Protein AF-A0A7C5QKV3-F1 (afdb_monomer)

Nearest PDB structures (foldseek):
  2qdl-assembly2_B  TM=9.074E-01  e=4.371E-14  Caldanaerobacter subterraneus subsp. tengcongensis MB4
  2qdl-assembly1_A  TM=9.030E-01  e=2.926E-14  Caldanaerobacter subterraneus subsp. tengcongensis MB4
  8c5v-assembly1_H  TM=8.842E-01  e=8.145E-13  Escherichia coli
  4jpb-assembly1_W  TM=9.018E-01  e=1.278E-11  Thermotoga maritima MSB8
  3ja6-assembly1_F  TM=8.711E-01  e=4.023E-11  Escherichia coli

Secondary structure (DSSP, 8-state):
---EEEEEESSS---SSGGGGTTTSEEEES-SSSHHHHHHHHHHHHTT--EESS--TT-SEEEEE--GGGHHHHHTT-TTEEEEEEETTHHHHHHHTTSEEEEEEGGGTEET---------HHHHHH-HHHHHHHHHHHHHHHHHHHH-HHHHHHHHHHHH-TTSSS---HHHHHHHHH-TTS---SS----HHHHHHHHHHHHHTT--S----HHHH---HHHHHHSTT------EE---HHHHHHHHHTTTSSSSHHHHHHHTS-EEEEEEEETTEEEEEEGGGEEEEEE----BPPTT--TTEEEEEEETTEEEEEEEHHHHTTPPP----TT-EEEEEE--GGGSTTSEEEEEESEEEEEEEE-GGGEEPPP---SS---TTEEEEEEETTEEEEEE-HHHHS--

Structure (mmCIF, N/CA/C/O backbone):
data_AF-A0A7C5QKV3-F1
#
_entry.id   AF-A0A7C5QKV3-F1
#
loop_
_atom_site.group_PDB
_atom_site.id
_atom_site.type_symbol
_atom_site.label_atom_id
_atom_site.label_alt_id
_atom_site.label_comp_id
_atom_site.label_asym_id
_atom_site.label_entity_id
_atom_site.label_seq_id
_atom_site.pdbx_PDB_ins_code
_atom_site.Cartn_x
_atom_site.Cartn_y
_atom_site.Cartn_z
_atom_site.occupancy
_atom_site.B_iso_or_equiv
_atom_site.auth_seq_id
_atom_site.auth_comp_id
_atom_site.auth_asym_id
_atom_site.auth_atom_id
_atom_site.pdbx_PDB_model_num
ATOM 1 N N . LYS A 1 1 ? 2.449 -4.426 -11.000 1.00 85.19 1 LYS A N 1
ATOM 2 C CA . LYS A 1 1 ? 2.226 -2.957 -11.012 1.00 85.19 1 LYS A CA 1
ATOM 3 C C . LYS A 1 1 ? 1.728 -2.526 -9.620 1.00 85.19 1 LYS A C 1
ATOM 5 O O . LYS A 1 1 ? 1.454 -3.414 -8.817 1.00 85.19 1 LYS A O 1
ATOM 10 N N . ASN A 1 2 ? 1.667 -1.223 -9.303 1.00 84.75 2 ASN A N 1
ATOM 11 C CA . ASN A 1 2 ? 1.078 -0.673 -8.052 1.00 84.75 2 ASN A CA 1
ATOM 12 C C . ASN A 1 2 ? 1.695 -1.146 -6.725 1.00 84.75 2 ASN A C 1
ATOM 14 O O . ASN A 1 2 ? 1.037 -1.175 -5.690 1.00 84.75 2 ASN A O 1
ATOM 18 N N . GLY A 1 3 ? 2.957 -1.565 -6.745 1.00 80.31 3 GLY A N 1
ATOM 19 C CA . GLY A 1 3 ? 3.506 -2.361 -5.652 1.00 80.31 3 GLY A CA 1
ATOM 20 C C . GLY A 1 3 ? 4.039 -1.600 -4.449 1.00 80.31 3 GLY A C 1
ATOM 21 O O . GLY A 1 3 ? 4.725 -2.231 -3.653 1.00 80.31 3 GLY A O 1
ATOM 22 N N . SER A 1 4 ? 3.790 -0.294 -4.316 1.00 91.75 4 SER A N 1
ATOM 23 C CA . SER A 1 4 ? 4.474 0.539 -3.325 1.00 91.75 4 SER A CA 1
ATOM 24 C C . SER A 1 4 ? 3.517 1.270 -2.385 1.00 91.75 4 SER A C 1
ATOM 26 O O . SER A 1 4 ? 2.419 1.685 -2.750 1.00 91.75 4 SER A O 1
ATOM 28 N N . ILE A 1 5 ? 3.981 1.482 -1.161 1.00 94.19 5 ILE A N 1
ATOM 29 C CA . ILE A 1 5 ? 3.265 2.170 -0.090 1.00 94.19 5 ILE A CA 1
ATOM 30 C C . ILE A 1 5 ? 4.130 3.309 0.447 1.00 94.19 5 ILE A C 1
ATOM 32 O O . ILE A 1 5 ? 5.336 3.140 0.636 1.00 94.19 5 ILE A O 1
ATOM 36 N N . PHE A 1 6 ? 3.508 4.463 0.689 1.00 97.12 6 PHE A N 1
ATOM 37 C CA . PHE A 1 6 ? 4.095 5.577 1.426 1.00 97.12 6 PHE A CA 1
ATOM 38 C C . PHE A 1 6 ? 3.559 5.539 2.854 1.00 97.12 6 PHE A C 1
ATOM 40 O O . PHE A 1 6 ? 2.345 5.623 3.083 1.00 97.12 6 PHE A O 1
ATOM 47 N N . VAL A 1 7 ? 4.460 5.430 3.825 1.00 96.06 7 VAL A N 1
ATOM 48 C CA . VAL A 1 7 ? 4.109 5.430 5.245 1.00 96.06 7 VAL A CA 1
ATOM 49 C C . VAL A 1 7 ? 4.773 6.587 5.975 1.00 96.06 7 VAL A C 1
ATOM 51 O O . VAL A 1 7 ? 5.877 7.015 5.638 1.00 96.06 7 VAL A O 1
ATOM 54 N N . ARG A 1 8 ? 4.085 7.064 7.006 1.00 96.00 8 ARG A N 1
ATOM 55 C CA . ARG A 1 8 ? 4.518 8.122 7.911 1.00 96.00 8 ARG A CA 1
ATOM 56 C C . ARG A 1 8 ? 4.814 7.531 9.286 1.00 96.00 8 ARG A C 1
ATOM 58 O O . ARG A 1 8 ? 4.064 6.674 9.742 1.00 96.00 8 ARG A O 1
ATOM 65 N N . SER A 1 9 ? 5.864 7.998 9.956 1.00 94.94 9 SER A N 1
ATOM 66 C CA . SER A 1 9 ? 6.154 7.623 11.345 1.00 94.94 9 SER A CA 1
ATOM 67 C C . SER A 1 9 ? 4.977 7.947 12.267 1.00 94.94 9 SER A C 1
ATOM 69 O O . SER A 1 9 ? 4.313 8.974 12.101 1.00 94.94 9 SER A O 1
ATOM 71 N N . THR A 1 10 ? 4.740 7.092 13.261 1.00 91.56 10 THR A N 1
ATOM 72 C CA . THR A 1 10 ? 3.838 7.402 14.383 1.00 91.56 10 THR A CA 1
ATOM 73 C C . THR A 1 10 ? 4.461 8.406 15.358 1.00 91.56 10 THR A C 1
ATOM 75 O O . THR A 1 10 ? 3.753 8.982 16.180 1.00 91.56 10 THR A O 1
ATOM 78 N N . LEU A 1 11 ? 5.772 8.661 15.250 1.00 89.56 11 LEU A N 1
ATOM 79 C CA . LEU A 1 11 ? 6.496 9.608 16.091 1.00 89.56 11 LEU A CA 1
ATOM 80 C C . LEU A 1 11 ? 6.365 11.049 15.573 1.00 89.56 11 LEU A C 1
ATOM 82 O O . LEU A 1 11 ? 6.737 11.373 14.440 1.00 89.56 11 LEU A O 1
ATOM 86 N N . GLY A 1 12 ? 5.912 11.936 16.458 1.00 86.38 12 GLY A N 1
ATOM 87 C CA . GLY A 1 12 ? 5.764 13.370 16.212 1.00 86.38 12 GLY A CA 1
ATOM 88 C C . GLY A 1 12 ? 4.341 13.792 15.841 1.00 86.38 12 GLY A C 1
ATOM 89 O O . GLY A 1 12 ? 3.525 12.997 15.381 1.00 86.38 12 GLY A O 1
ATOM 90 N N . GLU A 1 13 ? 4.051 15.074 16.044 1.00 87.75 13 GLU A N 1
ATOM 91 C CA . GLU A 1 13 ? 2.725 15.650 15.808 1.00 87.75 13 GLU A CA 1
ATOM 92 C C . GLU A 1 13 ? 2.455 15.874 14.319 1.00 87.75 13 GLU A C 1
ATOM 94 O O . GLU A 1 13 ? 3.232 16.538 13.631 1.00 87.75 13 GLU A O 1
ATOM 99 N N . TYR A 1 14 ? 1.331 15.347 13.828 1.00 89.69 14 TYR A N 1
ATOM 100 C CA . TYR A 1 14 ? 0.882 15.517 12.447 1.00 89.69 14 TYR A CA 1
ATOM 101 C C . TYR A 1 14 ? -0.342 16.418 12.383 1.00 89.69 14 TYR A C 1
ATOM 103 O O . TYR A 1 14 ? -1.477 15.951 12.431 1.00 89.69 14 TYR A O 1
ATOM 111 N N . GLN A 1 15 ? -0.092 17.718 12.297 1.00 88.69 15 GLN A N 1
ATOM 112 C CA . GLN A 1 15 ? -1.114 18.759 12.321 1.00 88.69 15 GLN A CA 1
ATOM 113 C C . GLN A 1 15 ? -0.875 19.785 11.218 1.00 88.69 15 GLN A C 1
ATOM 115 O O . GLN A 1 15 ? 0.228 19.868 10.671 1.00 88.69 15 GLN A O 1
ATOM 120 N N . ASP A 1 16 ? -1.916 20.543 10.887 1.00 86.12 16 ASP A N 1
ATOM 121 C CA . ASP A 1 16 ? -1.825 21.588 9.877 1.00 86.12 16 ASP A CA 1
ATOM 122 C C . ASP A 1 16 ? -0.860 22.706 10.336 1.00 86.12 16 ASP A C 1
ATOM 124 O O . ASP A 1 16 ? -0.929 23.123 11.497 1.00 86.12 16 ASP A O 1
ATOM 128 N N . PRO A 1 17 ? 0.051 23.193 9.470 1.00 91.31 17 PRO A N 1
ATOM 129 C CA . PRO A 1 17 ? 0.317 22.724 8.107 1.00 91.31 17 PRO A CA 1
ATOM 130 C C . PRO A 1 17 ? 1.156 21.432 8.084 1.00 91.31 17 PRO A C 1
ATOM 132 O O . PRO A 1 17 ? 2.302 21.394 8.541 1.00 91.31 17 PRO A O 1
ATOM 135 N N . TYR A 1 18 ? 0.604 20.374 7.480 1.00 92.62 18 TYR A N 1
ATOM 136 C CA . TYR A 1 18 ? 1.135 18.999 7.528 1.00 92.62 18 TYR A CA 1
ATOM 137 C C . TYR A 1 18 ? 2.544 18.830 6.965 1.00 92.62 18 TYR A C 1
ATOM 139 O O . TYR A 1 18 ? 3.273 17.915 7.351 1.00 92.62 18 TYR A O 1
ATOM 147 N N . GLN A 1 19 ? 2.955 19.723 6.067 1.00 94.50 19 GLN A N 1
ATOM 148 C CA . GLN A 1 19 ? 4.306 19.777 5.520 1.00 94.50 19 GLN A CA 1
ATOM 149 C C . GLN A 1 19 ? 5.364 19.847 6.627 1.00 94.50 19 GLN A C 1
ATOM 151 O O . GLN A 1 19 ? 6.434 19.253 6.494 1.00 94.50 19 GLN A O 1
ATOM 156 N N . ASN A 1 20 ? 5.057 20.530 7.735 1.00 95.25 20 ASN A N 1
ATOM 157 C CA . ASN A 1 20 ? 5.984 20.725 8.846 1.00 95.25 20 ASN A CA 1
ATOM 158 C C . ASN A 1 20 ? 6.395 19.418 9.521 1.00 95.25 20 ASN A C 1
ATOM 160 O O . ASN A 1 20 ? 7.483 19.347 10.084 1.00 95.25 20 ASN A O 1
ATOM 164 N N . PHE A 1 21 ? 5.578 18.368 9.423 1.00 95.81 21 PHE A N 1
ATOM 165 C CA . PHE A 1 21 ? 5.955 17.055 9.930 1.00 95.81 21 PHE A CA 1
ATOM 166 C C . PHE A 1 21 ? 7.197 16.489 9.227 1.00 95.81 21 PHE A C 1
ATOM 168 O O . PHE A 1 21 ? 7.992 15.785 9.848 1.00 95.81 21 PHE A O 1
ATOM 175 N N . TYR A 1 22 ? 7.368 16.787 7.936 1.00 96.81 22 TYR A N 1
ATOM 176 C CA . TYR A 1 22 ? 8.459 16.253 7.121 1.00 96.81 22 TYR A CA 1
ATOM 177 C C . TYR A 1 22 ? 9.705 17.147 7.126 1.00 96.81 22 TYR A C 1
ATOM 179 O O . TYR A 1 22 ? 10.804 16.641 6.899 1.00 96.81 22 TYR A O 1
ATOM 187 N N . ARG A 1 23 ? 9.551 18.455 7.387 1.00 95.81 23 ARG A N 1
ATOM 188 C CA . ARG A 1 23 ? 10.649 19.431 7.311 1.00 95.81 23 ARG A CA 1
ATOM 189 C C . ARG A 1 23 ? 11.788 19.096 8.279 1.00 95.81 23 ARG A C 1
ATOM 191 O O . ARG A 1 23 ? 11.559 18.828 9.456 1.00 95.81 23 ARG A O 1
ATOM 198 N N . GLY A 1 24 ? 13.020 19.136 7.775 1.00 94.75 24 GLY A N 1
ATOM 199 C CA . GLY A 1 24 ? 14.248 18.877 8.530 1.00 94.75 24 GLY A CA 1
ATOM 200 C C . GLY A 1 24 ? 14.455 17.414 8.936 1.00 94.75 24 GLY A C 1
ATOM 201 O O . GLY A 1 24 ? 15.414 17.116 9.646 1.00 94.75 24 GLY A O 1
ATOM 202 N N . ARG A 1 25 ? 13.580 16.500 8.501 1.00 96.19 25 ARG A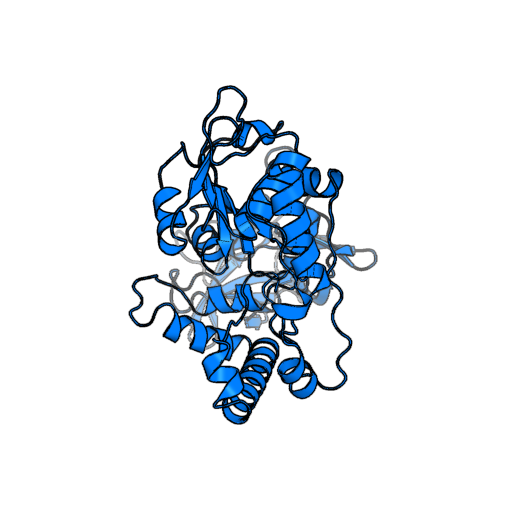 N 1
ATOM 203 C CA . ARG A 1 25 ? 13.630 15.071 8.835 1.00 96.19 25 ARG A CA 1
ATOM 204 C C . ARG A 1 25 ? 14.036 14.228 7.632 1.00 96.19 25 ARG A C 1
ATOM 206 O O . ARG A 1 25 ? 14.009 14.686 6.488 1.00 96.19 25 ARG A O 1
ATOM 213 N N . SER A 1 26 ? 14.412 12.989 7.915 1.00 97.56 26 SER A N 1
ATOM 214 C CA . SER A 1 26 ? 14.822 12.011 6.919 1.00 97.56 26 SER A CA 1
ATOM 215 C C . SER A 1 26 ? 13.659 11.118 6.490 1.00 97.56 26 SER A C 1
ATOM 217 O O . SER A 1 26 ? 12.904 10.608 7.319 1.00 97.56 26 SER A O 1
ATOM 219 N N . PHE A 1 27 ? 13.513 10.910 5.185 1.00 98.44 27 PHE A N 1
ATOM 220 C CA . PHE A 1 27 ? 12.517 10.036 4.579 1.00 98.44 27 PHE A CA 1
ATOM 221 C C . PHE A 1 27 ? 13.214 8.940 3.769 1.00 98.44 27 PHE A C 1
ATOM 223 O O . PHE A 1 27 ? 14.032 9.219 2.888 1.00 98.44 27 PHE A O 1
ATOM 230 N N . LEU A 1 28 ? 12.917 7.678 4.075 1.00 98.44 28 LEU A N 1
ATOM 231 C CA . LEU A 1 28 ? 13.705 6.557 3.563 1.00 98.44 28 LEU A CA 1
ATOM 232 C C . LEU A 1 28 ? 13.162 6.048 2.223 1.00 98.44 28 LEU A C 1
ATOM 234 O O . LEU A 1 28 ? 11.954 5.906 2.020 1.00 98.44 28 LEU A O 1
ATOM 238 N N . ILE A 1 29 ? 14.075 5.713 1.315 1.00 98.12 29 ILE A N 1
ATOM 239 C CA . ILE A 1 29 ? 13.786 5.128 0.004 1.00 98.12 29 ILE A CA 1
ATOM 240 C C . ILE A 1 29 ? 14.714 3.932 -0.262 1.00 98.12 29 ILE A C 1
ATOM 242 O O . ILE A 1 29 ? 15.820 3.873 0.270 1.00 98.12 29 ILE A O 1
ATOM 246 N N . PRO A 1 30 ? 14.312 2.950 -1.087 1.00 96.62 30 PRO A N 1
ATOM 247 C CA . PRO A 1 30 ? 15.074 1.713 -1.241 1.00 96.62 30 PRO A CA 1
ATOM 248 C C . PRO A 1 30 ? 16.323 1.877 -2.104 1.00 96.62 30 PRO A C 1
ATOM 250 O O . PRO A 1 30 ? 17.288 1.137 -1.937 1.00 96.62 30 PRO A O 1
ATOM 253 N N . HIS A 1 31 ? 16.303 2.811 -3.059 1.00 96.50 31 HIS A N 1
ATOM 254 C CA . HIS A 1 31 ? 17.411 3.031 -3.983 1.00 96.50 31 HIS A CA 1
ATOM 255 C C . HIS A 1 31 ? 17.285 4.376 -4.717 1.00 96.50 31 HIS A C 1
ATOM 257 O O . HIS A 1 31 ? 16.172 4.798 -5.040 1.00 96.50 31 HIS A O 1
ATOM 263 N N . LYS A 1 32 ? 18.421 5.005 -5.064 1.00 95.62 32 LYS A N 1
ATOM 264 C CA . LYS A 1 32 ? 18.472 6.270 -5.831 1.00 95.62 32 LYS A CA 1
ATOM 265 C C . LYS A 1 32 ? 17.827 6.151 -7.216 1.00 95.62 32 LYS A C 1
ATOM 267 O O . LYS A 1 32 ? 17.118 7.055 -7.644 1.00 95.62 32 LYS A O 1
ATOM 272 N N . MET A 1 33 ? 18.063 5.040 -7.910 1.00 93.94 33 MET A N 1
ATOM 273 C CA . MET A 1 33 ? 17.457 4.739 -9.213 1.00 93.94 33 MET A CA 1
ATOM 274 C C . MET A 1 33 ? 16.220 3.864 -9.014 1.00 93.94 33 MET A C 1
ATOM 276 O O . MET A 1 33 ? 16.273 2.665 -9.273 1.00 93.94 33 MET A O 1
ATOM 280 N N . SER A 1 34 ? 15.146 4.407 -8.446 1.00 95.00 34 SER A N 1
ATOM 281 C CA . SER A 1 34 ? 13.920 3.634 -8.230 1.00 95.00 34 SER A CA 1
ATOM 282 C C . SER A 1 34 ? 12.665 4.465 -8.425 1.00 95.00 34 SER A C 1
ATOM 284 O O . SER A 1 34 ? 12.661 5.676 -8.202 1.00 95.00 34 SER A O 1
ATOM 286 N N . ILE A 1 35 ? 11.570 3.780 -8.756 1.00 94.75 35 ILE A N 1
ATOM 287 C CA . ILE A 1 35 ? 10.246 4.398 -8.827 1.00 94.75 35 ILE A CA 1
ATOM 288 C C . ILE A 1 35 ? 9.821 5.000 -7.482 1.00 94.75 35 ILE A C 1
ATOM 290 O O . ILE A 1 35 ? 9.180 6.040 -7.449 1.00 94.75 35 ILE A O 1
ATOM 294 N N . HIS A 1 36 ? 10.241 4.399 -6.366 1.00 96.94 36 HIS A N 1
ATOM 295 C CA . HIS A 1 36 ? 9.985 4.902 -5.018 1.00 96.94 36 HIS A CA 1
ATOM 296 C C . HIS A 1 36 ? 10.608 6.281 -4.819 1.00 96.94 36 HIS A C 1
ATOM 298 O O . HIS A 1 36 ? 9.953 7.173 -4.294 1.00 96.94 36 HIS A O 1
ATOM 304 N N . HIS A 1 37 ? 11.841 6.481 -5.299 1.00 97.56 37 HIS A N 1
ATOM 305 C CA . HIS A 1 37 ? 12.494 7.785 -5.260 1.00 97.56 37 HIS A CA 1
ATOM 306 C C . HIS A 1 37 ? 11.732 8.800 -6.112 1.00 97.56 37 HIS A C 1
ATOM 308 O O . HIS A 1 37 ? 11.423 9.891 -5.645 1.00 97.56 37 HIS A O 1
ATOM 314 N N . MET A 1 38 ? 11.388 8.414 -7.341 1.00 96.31 38 MET A N 1
ATOM 315 C CA . MET A 1 38 ? 10.677 9.273 -8.282 1.00 96.31 38 MET A CA 1
ATOM 316 C C . MET A 1 38 ? 9.308 9.710 -7.743 1.00 96.31 38 MET A C 1
ATOM 318 O O . MET A 1 38 ? 8.997 10.897 -7.742 1.00 96.31 38 MET A O 1
ATOM 322 N N . LEU A 1 39 ? 8.510 8.770 -7.233 1.00 96.38 39 LEU A N 1
ATOM 323 C CA . LEU A 1 39 ? 7.186 9.042 -6.672 1.00 96.38 39 LEU A CA 1
ATOM 324 C C . LEU A 1 39 ? 7.265 9.828 -5.357 1.00 96.38 39 LEU A C 1
ATOM 326 O O . LEU A 1 39 ? 6.455 10.725 -5.146 1.00 96.38 39 LEU A O 1
ATOM 330 N N . THR A 1 40 ? 8.263 9.552 -4.512 1.00 97.62 40 THR A N 1
ATOM 331 C CA . THR A 1 40 ? 8.541 10.349 -3.304 1.00 97.62 40 THR A CA 1
ATOM 332 C C . THR A 1 40 ? 8.878 11.794 -3.662 1.00 97.62 40 THR A C 1
ATOM 334 O O . THR A 1 40 ? 8.285 12.723 -3.118 1.00 97.62 40 THR A O 1
ATOM 337 N N . HIS A 1 41 ? 9.795 11.994 -4.612 1.00 97.19 41 HIS A N 1
ATOM 338 C CA . HIS A 1 41 ? 10.169 13.319 -5.102 1.00 97.19 41 HIS A CA 1
ATOM 339 C C . HIS A 1 41 ? 8.966 14.053 -5.698 1.00 97.19 41 HIS A C 1
ATOM 341 O O . HIS A 1 41 ? 8.750 15.228 -5.406 1.00 97.19 41 HIS A O 1
ATOM 347 N N . MET A 1 42 ? 8.165 13.354 -6.506 1.00 95.19 42 MET A N 1
ATOM 348 C CA . MET A 1 42 ? 6.945 13.893 -7.097 1.00 95.19 42 MET A CA 1
ATOM 349 C C . MET A 1 42 ? 5.955 14.339 -6.026 1.00 95.19 42 MET A C 1
ATOM 351 O O . MET A 1 42 ? 5.518 15.484 -6.063 1.00 95.19 42 MET A O 1
ATOM 355 N N . PHE A 1 43 ? 5.653 13.486 -5.047 1.00 96.19 43 PHE A N 1
ATOM 356 C CA . PHE A 1 43 ? 4.766 13.829 -3.938 1.00 96.19 43 PHE A CA 1
ATOM 357 C C . PHE A 1 43 ? 5.244 15.081 -3.194 1.00 96.19 43 PHE A C 1
ATOM 359 O O . PHE A 1 43 ? 4.494 16.052 -3.103 1.00 96.19 43 PHE A O 1
ATOM 366 N N . PHE A 1 44 ? 6.499 15.096 -2.730 1.00 97.44 44 PHE A N 1
ATOM 367 C CA . PHE A 1 44 ? 7.034 16.224 -1.967 1.00 97.44 44 PHE A CA 1
ATOM 368 C C . PHE A 1 44 ? 7.051 17.522 -2.777 1.00 97.44 44 PHE A C 1
ATOM 370 O O . PHE A 1 44 ? 6.561 18.545 -2.299 1.00 97.44 44 PHE A O 1
ATOM 377 N N . SER A 1 45 ? 7.486 17.464 -4.038 1.00 95.25 45 SER A N 1
ATOM 378 C CA . SER A 1 45 ? 7.481 18.631 -4.929 1.00 95.25 45 SER A CA 1
ATOM 379 C C . SER A 1 45 ? 6.076 19.218 -5.088 1.00 95.25 45 SER A C 1
ATOM 381 O O . SER A 1 45 ? 5.899 20.434 -5.096 1.00 95.25 45 SER A O 1
ATOM 383 N N . ARG A 1 46 ? 5.055 18.357 -5.185 1.00 92.50 46 ARG A N 1
ATOM 384 C CA . ARG A 1 46 ? 3.655 18.761 -5.373 1.00 92.50 46 ARG A CA 1
ATOM 385 C C . ARG A 1 46 ? 3.009 19.360 -4.129 1.00 92.50 46 ARG A C 1
ATOM 387 O O . ARG A 1 46 ? 2.058 20.122 -4.274 1.00 92.50 46 ARG A O 1
ATOM 394 N N . VAL A 1 47 ? 3.541 19.075 -2.943 1.00 94.50 47 VAL A N 1
ATOM 395 C CA . VAL A 1 47 ? 3.107 19.702 -1.685 1.00 94.50 47 VAL A CA 1
ATOM 396 C C . VAL A 1 47 ? 3.988 20.880 -1.258 1.00 94.50 47 VAL A C 1
ATOM 398 O O . VAL A 1 47 ? 3.822 21.398 -0.152 1.00 94.50 47 VAL A O 1
ATOM 401 N N . GLY A 1 48 ? 4.902 21.320 -2.130 1.00 95.06 48 GLY A N 1
ATOM 402 C CA . GLY A 1 48 ? 5.773 22.471 -1.890 1.00 95.06 48 GLY A CA 1
ATOM 403 C C . GLY A 1 48 ? 6.968 22.175 -0.982 1.00 95.06 48 GLY A C 1
ATOM 404 O O . GLY A 1 48 ? 7.414 23.068 -0.264 1.00 95.06 48 GLY A O 1
ATOM 405 N N . LEU A 1 49 ? 7.457 20.932 -0.981 1.00 97.00 49 LEU A N 1
ATOM 406 C CA . LEU A 1 49 ? 8.648 20.502 -0.251 1.00 97.00 49 LEU A CA 1
ATOM 407 C C . LEU A 1 49 ? 9.754 20.070 -1.216 1.00 97.00 49 LEU A C 1
ATOM 409 O O . LEU A 1 49 ? 9.530 19.246 -2.105 1.00 97.00 49 LEU A O 1
ATOM 413 N N . LYS A 1 50 ? 10.974 20.572 -1.011 1.00 97.25 50 LYS A N 1
ATOM 414 C CA . LYS A 1 50 ? 12.161 20.103 -1.730 1.00 97.25 50 LYS A CA 1
ATOM 415 C C . LYS A 1 50 ? 12.748 18.879 -1.026 1.00 97.25 50 LYS A C 1
ATOM 417 O O . LYS A 1 50 ? 13.387 19.003 0.017 1.00 97.25 50 LYS A O 1
ATOM 422 N N . ALA A 1 51 ? 12.553 17.697 -1.607 1.00 97.12 51 ALA A N 1
ATOM 423 C CA . ALA A 1 51 ? 13.139 16.451 -1.117 1.00 97.12 51 ALA A CA 1
ATOM 424 C C . ALA A 1 51 ? 14.366 16.051 -1.946 1.00 97.12 51 ALA A C 1
ATOM 426 O O . ALA A 1 51 ? 14.285 16.000 -3.174 1.00 97.12 51 ALA A O 1
ATOM 427 N N . SER A 1 52 ? 15.494 15.756 -1.295 1.00 95.62 52 SER A N 1
ATOM 428 C CA . SER A 1 52 ? 16.754 15.457 -1.988 1.00 95.62 52 SER A CA 1
ATOM 429 C C . SER A 1 52 ? 17.611 14.436 -1.247 1.00 95.62 52 SER A C 1
ATOM 431 O O . SER A 1 52 ? 17.631 14.400 -0.022 1.00 95.62 52 SER A O 1
ATOM 433 N N . LEU A 1 53 ? 18.356 13.627 -2.006 1.00 94.00 53 LEU A N 1
ATOM 434 C CA . LEU A 1 53 ? 19.439 12.782 -1.482 1.00 94.00 53 LEU A CA 1
ATOM 435 C C . LEU A 1 53 ? 20.688 13.597 -1.110 1.00 94.00 53 LEU A C 1
ATOM 437 O O . LEU A 1 53 ? 21.522 13.143 -0.329 1.00 94.00 53 LEU A O 1
ATOM 441 N N . GLU A 1 54 ? 20.851 14.771 -1.717 1.00 90.25 54 GLU A N 1
ATOM 442 C CA . GLU A 1 54 ? 21.932 15.703 -1.414 1.00 90.25 54 GLU A CA 1
ATOM 443 C C . GLU A 1 54 ? 21.492 16.618 -0.277 1.00 90.25 54 GLU A C 1
ATOM 445 O O . GLU A 1 54 ? 20.383 17.148 -0.307 1.00 90.25 54 GLU A O 1
ATOM 450 N N . LYS A 1 55 ? 22.358 16.806 0.720 1.00 83.94 55 LYS A N 1
ATOM 451 C CA . LYS A 1 55 ? 22.093 17.715 1.839 1.00 83.94 55 LYS A CA 1
ATOM 452 C C . LYS A 1 55 ? 22.390 19.152 1.414 1.00 83.94 55 LYS A C 1
ATOM 454 O O . LYS A 1 55 ? 23.416 19.403 0.787 1.00 83.94 55 LYS A O 1
ATOM 459 N N . GLY A 1 56 ? 21.530 20.087 1.800 1.00 82.94 56 GLY A N 1
ATOM 460 C CA . GLY A 1 56 ? 21.699 21.514 1.532 1.00 82.94 56 GLY A CA 1
ATOM 461 C C . GLY A 1 56 ? 20.780 22.357 2.409 1.00 82.94 56 GLY A C 1
ATOM 462 O O . GLY A 1 56 ? 19.793 21.847 2.932 1.00 82.94 56 GLY A O 1
ATOM 463 N N . GLU A 1 57 ? 21.101 23.642 2.571 1.00 82.88 57 GLU A N 1
ATOM 464 C CA . GLU A 1 57 ? 20.278 24.580 3.357 1.00 82.88 57 GLU A CA 1
ATOM 465 C C . GLU A 1 57 ? 18.886 24.804 2.748 1.00 82.88 57 GLU A C 1
ATOM 467 O O . GLU A 1 57 ? 17.958 25.186 3.453 1.00 82.88 57 GLU A O 1
ATOM 472 N N . ASP A 1 58 ? 18.732 24.540 1.449 1.00 90.56 58 ASP A N 1
ATOM 473 C CA . ASP A 1 58 ? 17.474 24.683 0.719 1.00 90.56 58 ASP A CA 1
ATOM 474 C C . ASP A 1 58 ? 16.652 23.383 0.638 1.00 90.56 58 ASP A C 1
ATOM 476 O O . ASP A 1 58 ? 15.623 23.352 -0.036 1.00 90.56 58 ASP A O 1
ATOM 480 N N . VAL A 1 59 ? 17.099 22.306 1.297 1.00 95.31 59 VAL A N 1
ATOM 481 C CA . VAL A 1 59 ? 16.438 20.994 1.296 1.00 95.31 59 VAL A CA 1
ATOM 482 C C . VAL A 1 59 ? 15.497 20.882 2.488 1.00 95.31 59 VAL A C 1
ATOM 484 O O . VAL A 1 59 ? 15.912 20.936 3.643 1.00 95.31 59 VAL A O 1
ATOM 487 N N . ASP A 1 60 ? 14.218 20.656 2.199 1.00 97.62 60 ASP A N 1
ATOM 488 C CA . ASP A 1 60 ? 13.192 20.513 3.223 1.00 97.62 60 ASP A CA 1
ATOM 489 C C . ASP A 1 60 ? 13.138 19.101 3.805 1.00 97.62 60 ASP A C 1
ATOM 491 O O . ASP A 1 60 ? 12.910 18.942 5.000 1.00 97.62 60 ASP A O 1
ATOM 495 N N . VAL A 1 61 ? 13.316 18.071 2.971 1.00 98.06 61 VAL A N 1
ATOM 496 C CA . VAL A 1 61 ? 13.227 16.659 3.377 1.00 98.06 61 VAL A CA 1
ATOM 497 C C . VAL A 1 61 ? 14.472 15.917 2.910 1.00 98.06 61 VAL A C 1
ATOM 499 O O . VAL A 1 61 ? 14.761 15.853 1.712 1.00 98.06 61 VAL A O 1
ATOM 502 N N . ASN A 1 62 ? 15.199 15.322 3.851 1.00 97.44 62 ASN A N 1
ATOM 503 C CA . ASN A 1 62 ? 16.404 14.560 3.544 1.00 97.44 62 ASN A CA 1
ATOM 504 C C . ASN A 1 62 ? 16.003 13.161 3.071 1.00 97.44 62 ASN A C 1
ATOM 506 O O . ASN A 1 62 ? 15.404 12.400 3.821 1.00 97.44 62 ASN A O 1
ATOM 510 N N . LEU A 1 63 ? 16.313 12.789 1.836 1.00 97.94 63 LEU A N 1
ATOM 511 C CA . LEU A 1 63 ? 16.101 11.421 1.377 1.00 97.94 63 LEU A CA 1
ATOM 512 C C . LEU A 1 63 ? 17.301 10.561 1.764 1.00 97.94 63 LEU A C 1
ATOM 514 O O . LEU A 1 63 ? 18.449 10.958 1.569 1.00 97.94 63 LEU A O 1
ATOM 518 N N . GLU A 1 64 ? 17.041 9.359 2.270 1.00 97.25 64 GLU A N 1
ATOM 519 C CA . GLU A 1 64 ? 18.090 8.410 2.649 1.00 97.25 64 GLU A CA 1
ATOM 520 C C . GLU A 1 64 ? 17.846 7.038 2.023 1.00 97.25 64 GLU A C 1
ATOM 522 O O . GLU A 1 64 ? 16.725 6.529 2.002 1.00 97.25 64 GLU A O 1
ATOM 527 N N . VAL A 1 65 ? 18.910 6.423 1.498 1.00 97.69 65 VAL A N 1
ATOM 528 C CA . VAL A 1 65 ? 18.827 5.091 0.890 1.00 97.69 65 VAL A CA 1
ATOM 529 C C . VAL A 1 65 ? 19.000 4.025 1.963 1.00 97.69 65 VAL A C 1
ATOM 531 O O . VAL A 1 65 ? 20.076 3.890 2.541 1.00 97.69 65 VAL A O 1
ATOM 534 N N . VAL A 1 66 ? 17.955 3.230 2.186 1.00 96.25 66 VAL A N 1
ATOM 535 C CA . VAL A 1 66 ? 17.941 2.156 3.186 1.00 96.25 66 VAL A CA 1
ATOM 536 C C . VAL A 1 66 ? 17.402 0.871 2.556 1.00 96.25 66 VAL A C 1
ATOM 538 O O . VAL A 1 66 ? 16.383 0.914 1.868 1.00 96.25 66 VAL A O 1
ATOM 541 N N . PRO A 1 67 ? 18.024 -0.300 2.786 1.00 94.38 67 PRO A N 1
ATOM 542 C CA . PRO A 1 67 ? 17.459 -1.570 2.341 1.00 94.38 67 PRO A CA 1
ATOM 543 C C . PRO A 1 67 ? 16.039 -1.785 2.904 1.00 94.38 67 PRO A C 1
ATOM 545 O O . PRO A 1 67 ? 15.863 -1.637 4.116 1.00 94.38 67 PRO A O 1
ATOM 548 N N . PRO A 1 68 ? 15.045 -2.201 2.089 1.00 92.12 68 PRO A N 1
ATOM 549 C CA . PRO A 1 68 ? 13.645 -2.354 2.506 1.00 92.12 68 PRO A CA 1
ATOM 550 C C . PRO A 1 68 ? 13.447 -3.052 3.853 1.00 92.12 68 PRO A C 1
ATOM 552 O O . PRO A 1 68 ? 12.741 -2.551 4.722 1.00 92.12 68 PRO A O 1
ATOM 555 N N . VAL A 1 69 ? 14.132 -4.178 4.059 1.00 88.44 69 VAL A N 1
ATOM 556 C CA . VAL A 1 69 ? 14.006 -5.000 5.273 1.00 88.44 69 VAL A CA 1
ATOM 557 C C . VAL A 1 69 ? 14.426 -4.277 6.555 1.00 88.44 69 VAL A C 1
ATOM 559 O O . VAL A 1 69 ? 13.950 -4.642 7.625 1.00 88.44 69 VAL A O 1
ATOM 562 N N . LYS A 1 70 ? 15.274 -3.246 6.454 1.00 91.44 70 LYS A N 1
ATOM 563 C CA . LYS A 1 70 ? 15.728 -2.441 7.594 1.00 91.44 70 LYS A CA 1
ATOM 564 C C . LYS A 1 70 ? 14.880 -1.190 7.816 1.00 91.44 70 LYS A C 1
ATOM 566 O O . LYS A 1 70 ? 14.949 -0.606 8.888 1.00 91.44 70 LYS A O 1
ATOM 571 N N . MET A 1 71 ? 14.074 -0.755 6.845 1.00 95.19 71 MET A N 1
ATOM 572 C CA . MET A 1 71 ? 13.324 0.504 6.969 1.00 95.19 71 MET A CA 1
ATOM 573 C C . MET A 1 71 ? 12.423 0.573 8.214 1.00 95.19 71 MET A C 1
ATOM 575 O O . MET A 1 71 ? 12.460 1.604 8.883 1.00 95.19 71 MET A O 1
ATOM 579 N N . PRO A 1 72 ? 11.671 -0.485 8.597 1.00 91.81 72 PRO A N 1
ATOM 580 C CA . PRO A 1 72 ? 10.884 -0.448 9.831 1.00 91.81 72 PRO A CA 1
ATOM 581 C C . PRO A 1 72 ? 11.745 -0.305 11.093 1.00 91.81 72 PRO A C 1
ATOM 583 O O . PRO A 1 72 ? 11.334 0.363 12.033 1.00 91.81 72 PRO A O 1
ATOM 586 N N . GLU A 1 73 ? 12.941 -0.900 11.109 1.00 91.81 73 GLU A N 1
ATOM 587 C CA . GLU A 1 73 ? 13.899 -0.783 12.216 1.00 91.81 73 GLU A CA 1
ATOM 588 C C . GLU A 1 73 ? 14.451 0.642 12.320 1.00 91.81 73 GLU A C 1
ATOM 590 O O . GLU A 1 73 ? 14.467 1.206 13.405 1.00 91.81 73 GLU A O 1
ATOM 595 N N . PHE A 1 74 ? 14.828 1.256 11.195 1.00 93.38 74 PHE A N 1
ATOM 596 C CA . PHE A 1 74 ? 15.291 2.646 11.177 1.00 93.38 74 PHE A CA 1
ATOM 597 C C . PHE A 1 74 ? 14.192 3.645 11.547 1.00 93.38 74 PHE A C 1
ATOM 599 O O . PHE A 1 74 ? 14.506 4.726 12.039 1.00 93.38 74 PHE A O 1
ATOM 606 N N . LEU A 1 75 ? 12.922 3.317 11.299 1.00 93.06 75 LEU A N 1
ATOM 607 C CA . LEU A 1 75 ? 11.789 4.154 11.695 1.00 93.06 75 LEU A CA 1
ATOM 608 C C . LEU A 1 75 ? 11.473 4.032 13.193 1.00 93.06 75 LEU A C 1
ATOM 610 O O . LEU A 1 75 ? 11.023 4.995 13.813 1.00 93.06 75 LEU A O 1
ATOM 614 N N . LYS A 1 76 ? 11.702 2.849 13.771 1.00 91.31 76 LYS A N 1
ATOM 615 C CA . LYS A 1 76 ? 11.418 2.551 15.173 1.00 91.31 76 LYS A CA 1
ATOM 616 C C . LYS A 1 76 ? 12.264 3.434 16.096 1.00 91.31 76 LYS A C 1
ATOM 618 O O . LYS A 1 76 ? 13.480 3.498 15.958 1.00 91.31 76 LYS A O 1
ATOM 623 N N . ASP A 1 77 ? 11.603 4.090 17.048 1.00 85.12 77 ASP A N 1
ATOM 624 C CA . ASP A 1 77 ? 12.217 4.906 18.106 1.00 85.12 77 ASP A CA 1
ATOM 625 C C . ASP A 1 77 ? 13.165 6.020 17.606 1.00 85.12 77 ASP A C 1
ATOM 627 O O . ASP A 1 77 ? 13.969 6.550 18.372 1.00 85.12 77 ASP A O 1
ATOM 631 N N . ASN A 1 78 ? 13.064 6.414 16.329 1.00 91.69 78 ASN A N 1
ATOM 632 C CA . ASN A 1 78 ? 13.915 7.434 15.726 1.00 91.69 78 ASN A CA 1
ATOM 633 C C . ASN A 1 78 ? 13.087 8.629 15.218 1.00 91.69 78 ASN A C 1
ATOM 635 O O . ASN A 1 78 ? 12.582 8.597 14.093 1.00 91.69 78 ASN A O 1
ATOM 639 N N . PRO A 1 79 ? 12.977 9.721 15.999 1.00 90.31 79 PRO A N 1
ATOM 640 C CA . PRO A 1 79 ? 12.188 10.891 15.613 1.00 90.31 79 PRO A CA 1
ATOM 641 C C . PRO A 1 79 ? 12.788 11.678 14.438 1.00 90.31 79 PRO A C 1
ATOM 643 O O . PRO A 1 79 ? 12.088 12.496 13.841 1.00 90.31 79 PRO A O 1
ATOM 646 N N . ALA A 1 80 ? 14.060 11.443 14.084 1.00 94.50 80 ALA A N 1
ATOM 647 C CA . ALA A 1 80 ? 14.668 12.054 12.905 1.00 94.50 80 ALA A CA 1
ATOM 648 C C . ALA A 1 80 ? 14.117 11.459 11.601 1.00 94.50 80 ALA A C 1
ATOM 650 O O . ALA A 1 80 ? 14.155 12.133 10.575 1.00 94.50 80 ALA A O 1
ATOM 651 N N . ASN A 1 81 ? 13.566 10.240 11.636 1.00 96.62 81 ASN A N 1
ATOM 652 C CA . ASN A 1 81 ? 12.975 9.584 10.476 1.00 96.62 81 ASN A CA 1
ATOM 653 C C . ASN A 1 81 ? 11.459 9.814 10.437 1.00 96.62 81 ASN A C 1
ATOM 655 O O . ASN A 1 81 ? 10.717 9.387 11.321 1.00 96.62 81 ASN A O 1
ATOM 659 N N . CYS A 1 82 ? 10.977 10.489 9.394 1.00 96.56 82 CYS A N 1
ATOM 660 C CA . CYS A 1 82 ? 9.569 10.863 9.255 1.00 96.56 82 CYS A CA 1
ATOM 661 C C . CYS A 1 82 ? 8.730 9.833 8.487 1.00 96.56 82 CYS A C 1
ATOM 663 O O . CYS A 1 82 ? 7.504 9.855 8.566 1.00 96.56 82 CYS A O 1
ATOM 665 N N . GLY A 1 83 ? 9.344 8.888 7.782 1.00 97.75 83 GLY A N 1
ATOM 666 C CA . GLY A 1 83 ? 8.612 7.866 7.042 1.00 97.75 83 GLY A CA 1
ATOM 667 C C . GLY A 1 83 ? 9.464 7.192 5.984 1.00 97.75 83 GLY A C 1
ATOM 668 O O . GLY A 1 83 ? 10.676 7.406 5.915 1.00 97.75 83 GLY A O 1
ATOM 669 N N . PHE A 1 84 ? 8.824 6.368 5.162 1.00 98.38 84 PHE A N 1
ATOM 670 C CA . PHE A 1 84 ? 9.477 5.746 4.019 1.00 98.38 84 PHE A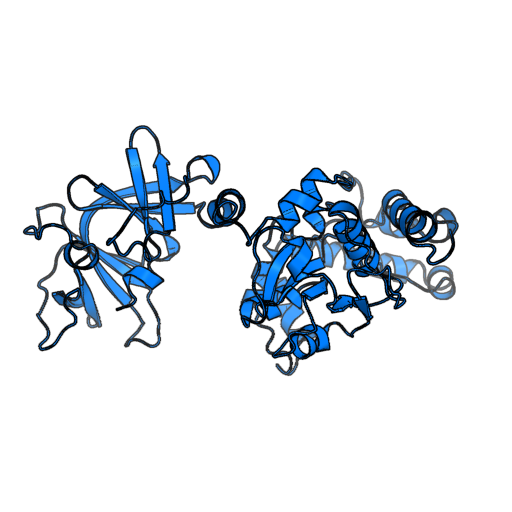 CA 1
ATOM 671 C C . PHE A 1 84 ? 8.489 5.386 2.913 1.00 98.38 84 PHE A C 1
ATOM 673 O O . PHE A 1 84 ? 7.291 5.216 3.149 1.00 98.38 84 PHE A O 1
ATOM 680 N N . MET A 1 85 ? 9.011 5.226 1.697 1.00 97.81 85 MET A N 1
ATOM 681 C CA . MET A 1 85 ? 8.271 4.668 0.569 1.00 97.81 85 MET A CA 1
ATOM 682 C C . MET A 1 85 ? 8.960 3.402 0.077 1.00 97.81 85 MET A C 1
ATOM 684 O O . MET A 1 85 ? 10.133 3.427 -0.291 1.00 97.81 85 MET A O 1
ATOM 688 N N . VAL A 1 86 ? 8.234 2.287 0.046 1.00 96.12 86 VAL A N 1
ATOM 689 C CA . VAL A 1 86 ? 8.810 0.965 -0.238 1.00 96.12 86 VAL A CA 1
ATOM 690 C C . VAL A 1 86 ? 7.796 0.049 -0.906 1.00 96.12 86 VAL A C 1
ATOM 692 O O . VAL A 1 86 ? 6.600 0.333 -0.891 1.00 96.12 86 VAL A O 1
ATOM 695 N N . ALA A 1 87 ? 8.270 -1.051 -1.483 1.00 92.62 87 ALA A N 1
ATOM 696 C CA . ALA A 1 87 ? 7.403 -2.103 -1.977 1.00 92.62 87 ALA A CA 1
ATOM 697 C C . ALA A 1 87 ? 6.690 -2.834 -0.825 1.00 92.62 87 ALA A C 1
ATOM 699 O O . ALA A 1 87 ? 7.269 -3.075 0.240 1.00 92.62 87 ALA A O 1
ATOM 700 N N . GLU A 1 88 ? 5.439 -3.218 -1.048 1.00 89.31 88 GLU A N 1
ATOM 701 C CA . GLU A 1 88 ? 4.715 -4.108 -0.142 1.00 89.31 88 GLU A CA 1
ATOM 702 C C . GLU A 1 88 ? 5.342 -5.520 -0.126 1.00 89.31 88 GLU A C 1
ATOM 704 O O . GLU A 1 88 ? 5.954 -5.927 -1.117 1.00 89.31 88 GLU A O 1
ATOM 709 N N . PRO A 1 89 ? 5.238 -6.287 0.982 1.00 87.81 89 PRO A N 1
ATOM 710 C CA . PRO A 1 89 ? 4.417 -6.054 2.181 1.00 87.81 89 PRO A CA 1
ATOM 711 C C . PRO A 1 89 ? 5.109 -5.257 3.309 1.00 87.81 89 PRO A C 1
ATOM 713 O O . PRO A 1 89 ? 4.628 -5.243 4.444 1.00 87.81 89 PRO A O 1
ATOM 716 N N . ILE A 1 90 ? 6.276 -4.650 3.057 1.00 90.25 90 ILE A N 1
ATOM 717 C CA . ILE A 1 90 ? 7.116 -4.062 4.117 1.00 90.25 90 ILE A CA 1
ATOM 718 C C . ILE A 1 90 ? 6.409 -2.911 4.846 1.00 90.25 90 ILE A C 1
ATOM 720 O O . ILE A 1 90 ? 6.468 -2.838 6.076 1.00 90.25 90 ILE A O 1
ATOM 724 N N . GLY A 1 91 ? 5.720 -2.030 4.117 1.00 87.88 91 GLY A N 1
ATOM 725 C CA . GLY A 1 91 ? 5.003 -0.914 4.734 1.00 87.88 91 GLY A CA 1
ATOM 726 C C . GLY A 1 91 ? 3.750 -1.365 5.478 1.00 87.88 91 GLY A C 1
ATOM 727 O O . GLY A 1 91 ? 3.576 -0.973 6.630 1.00 87.88 91 GLY A O 1
ATOM 728 N N . SER A 1 92 ? 2.931 -2.253 4.902 1.00 83.62 92 SER A N 1
ATOM 729 C CA . SER A 1 92 ? 1.767 -2.818 5.602 1.00 83.62 92 SER A CA 1
ATOM 730 C C . SER A 1 92 ? 2.159 -3.560 6.880 1.00 83.62 92 SER A C 1
ATOM 732 O O . SER A 1 92 ? 1.465 -3.470 7.892 1.00 83.62 92 SER A O 1
ATOM 734 N N . LYS A 1 93 ? 3.314 -4.232 6.884 1.00 82.38 93 LYS A N 1
ATOM 735 C CA . LYS A 1 93 ? 3.880 -4.832 8.096 1.00 82.38 93 LYS A CA 1
ATOM 736 C C . LYS A 1 93 ? 4.246 -3.777 9.147 1.00 82.38 93 LYS A C 1
ATOM 738 O O . LYS A 1 93 ? 3.930 -3.969 10.317 1.00 82.38 93 LYS A O 1
ATOM 743 N N . ALA A 1 94 ? 4.892 -2.676 8.759 1.00 84.19 94 ALA A N 1
ATOM 744 C CA . ALA A 1 94 ? 5.224 -1.593 9.690 1.00 84.19 94 ALA A CA 1
ATOM 745 C C . ALA A 1 94 ? 3.967 -0.938 10.290 1.00 84.19 94 ALA A C 1
ATOM 747 O O . ALA A 1 94 ? 3.946 -0.629 11.480 1.00 84.19 94 ALA A O 1
ATOM 748 N N . VAL A 1 95 ? 2.904 -0.802 9.491 1.00 83.88 95 VAL A N 1
ATOM 749 C CA . VAL A 1 95 ? 1.591 -0.332 9.957 1.00 83.88 95 VAL A CA 1
ATOM 750 C C . VAL A 1 95 ? 0.966 -1.322 10.939 1.00 83.88 95 VAL A C 1
ATOM 752 O O . VAL A 1 95 ? 0.547 -0.925 12.022 1.00 83.88 95 VAL A O 1
ATOM 755 N N . ALA A 1 96 ? 0.956 -2.618 10.614 1.00 76.25 96 ALA A N 1
ATOM 756 C CA . ALA A 1 96 ? 0.432 -3.659 11.501 1.00 76.25 96 ALA A CA 1
ATOM 757 C C . ALA A 1 96 ? 1.205 -3.762 12.829 1.00 76.25 96 ALA A C 1
ATOM 759 O O . ALA A 1 96 ? 0.634 -4.151 13.843 1.00 76.25 96 ALA A O 1
ATOM 760 N N . ALA A 1 97 ? 2.489 -3.396 12.831 1.00 78.44 97 ALA A N 1
ATOM 761 C CA . ALA A 1 97 ? 3.328 -3.332 14.024 1.00 78.44 97 ALA A CA 1
ATOM 762 C C . ALA A 1 97 ? 3.175 -2.023 14.828 1.00 78.44 97 ALA A C 1
ATOM 764 O O . ALA A 1 97 ? 3.868 -1.852 15.827 1.00 78.44 97 ALA A O 1
ATOM 765 N N . GLY A 1 98 ? 2.320 -1.086 14.396 1.00 81.69 98 GLY A N 1
ATOM 766 C CA . GLY A 1 98 ? 2.118 0.203 15.070 1.00 81.69 98 GLY A CA 1
ATOM 767 C C . GLY A 1 98 ? 3.293 1.182 14.944 1.00 81.69 98 GLY A C 1
ATOM 768 O O . GLY A 1 98 ? 3.354 2.161 15.683 1.00 81.69 98 GLY A O 1
ATOM 769 N N . LEU A 1 99 ? 4.229 0.938 14.021 1.00 85.06 99 LEU A N 1
ATOM 770 C CA . LEU A 1 99 ? 5.407 1.791 13.800 1.00 85.06 99 LEU A CA 1
ATOM 771 C C . LEU A 1 99 ? 5.122 2.951 12.841 1.00 85.06 99 LEU A C 1
ATOM 773 O O . LEU A 1 99 ? 5.857 3.937 12.807 1.00 85.06 99 LEU A O 1
ATOM 777 N N . ALA A 1 100 ? 4.087 2.812 12.014 1.00 90.50 100 ALA A N 1
ATOM 778 C CA . ALA A 1 100 ? 3.782 3.769 10.968 1.00 90.50 100 ALA A CA 1
ATOM 779 C C . ALA A 1 100 ? 2.278 3.874 10.697 1.00 90.50 100 ALA A C 1
ATOM 781 O O . ALA A 1 100 ? 1.517 2.931 10.903 1.00 90.50 100 ALA A O 1
ATOM 782 N N . HIS A 1 101 ? 1.866 5.008 10.144 1.00 89.94 101 HIS A N 1
ATOM 78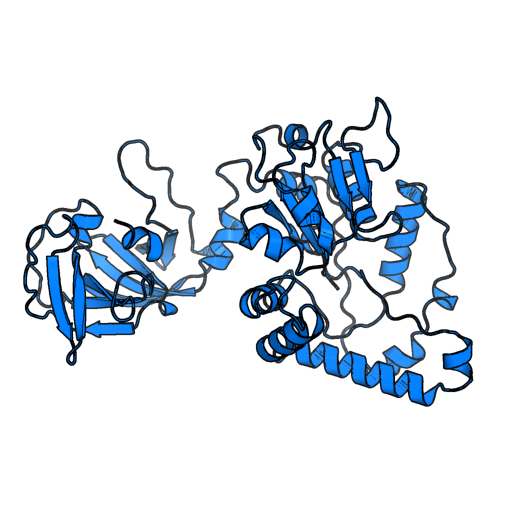3 C CA . HIS A 1 101 ? 0.565 5.196 9.522 1.00 89.94 101 HIS A CA 1
ATOM 784 C C . HIS A 1 101 ? 0.712 5.128 8.000 1.00 89.94 101 HIS A C 1
ATOM 786 O O . HIS A 1 101 ? 1.630 5.718 7.428 1.00 89.94 101 HIS A O 1
ATOM 792 N N . ARG A 1 102 ? -0.205 4.436 7.315 1.00 90.06 102 ARG A N 1
ATOM 793 C CA . ARG A 1 102 ? -0.286 4.499 5.848 1.00 90.06 102 ARG A CA 1
ATOM 794 C C . ARG A 1 102 ? -0.732 5.902 5.439 1.00 90.06 102 ARG A C 1
ATOM 796 O O . ARG A 1 102 ? -1.847 6.290 5.776 1.00 90.06 102 ARG A O 1
ATOM 803 N N . GLN A 1 103 ? 0.095 6.609 4.672 1.00 91.81 103 GLN A N 1
ATOM 804 C CA . GLN A 1 103 ? -0.286 7.893 4.083 1.00 91.81 103 GLN A CA 1
ATOM 805 C C . GLN A 1 103 ? -1.071 7.661 2.787 1.00 91.81 103 GLN A C 1
ATOM 807 O O . GLN A 1 103 ? -2.193 8.141 2.640 1.00 91.81 103 GLN A O 1
ATOM 812 N N . PHE A 1 104 ? -0.512 6.865 1.869 1.00 90.81 104 PHE A N 1
ATOM 813 C CA . PHE A 1 104 ? -1.144 6.504 0.598 1.00 90.81 104 PHE A CA 1
ATOM 814 C C . PHE A 1 104 ? -0.479 5.285 -0.057 1.00 90.81 104 PHE A C 1
ATOM 816 O O . PHE A 1 104 ? 0.619 4.870 0.326 1.00 90.81 104 PHE A O 1
ATOM 823 N N . LEU A 1 105 ? -1.151 4.713 -1.056 1.00 90.38 105 LEU A N 1
ATOM 824 C CA . LEU A 1 105 ? -0.576 3.729 -1.978 1.00 90.38 105 LEU A CA 1
ATOM 825 C C . LEU A 1 105 ? -0.113 4.426 -3.255 1.00 90.38 105 LEU A C 1
ATOM 827 O O . LEU A 1 105 ? -0.728 5.389 -3.706 1.00 90.38 105 LEU A O 1
ATOM 831 N N . SER A 1 106 ? 0.967 3.941 -3.862 1.00 92.56 106 SER A N 1
ATOM 832 C CA . SER A 1 106 ? 1.555 4.571 -5.049 1.00 92.56 106 SER A CA 1
ATOM 833 C C . SER A 1 106 ? 0.602 4.655 -6.241 1.00 92.56 106 SER A C 1
ATOM 835 O O . SER A 1 106 ? 0.702 5.591 -7.032 1.00 92.56 106 SER A O 1
ATOM 837 N N . SER A 1 107 ? -0.351 3.728 -6.336 1.00 89.62 107 SER A N 1
ATOM 838 C CA . SER A 1 107 ? -1.425 3.713 -7.333 1.00 89.62 107 SER A CA 1
ATOM 839 C C . SER A 1 107 ? -2.354 4.926 -7.273 1.00 89.62 107 SER A C 1
ATOM 841 O O . SER A 1 107 ? -3.005 5.244 -8.264 1.00 89.62 107 SER A O 1
ATOM 843 N N . GLU A 1 108 ? -2.403 5.627 -6.139 1.00 88.50 108 GLU A N 1
ATOM 844 C CA . GLU A 1 108 ? -3.187 6.854 -5.977 1.00 88.50 108 GLU A CA 1
ATOM 845 C C . GLU A 1 108 ? -2.512 8.061 -6.639 1.00 88.50 108 GLU A C 1
ATOM 847 O O . GLU A 1 108 ? -3.191 8.995 -7.054 1.00 88.50 108 GLU A O 1
ATOM 852 N N . LEU A 1 109 ? -1.182 8.028 -6.775 1.00 87.12 109 LEU A N 1
ATOM 853 C CA . LEU A 1 109 ? -0.420 9.005 -7.557 1.00 87.12 109 LEU A CA 1
ATOM 854 C C . LEU A 1 109 ? -0.298 8.574 -9.022 1.00 87.12 109 LEU A C 1
ATOM 856 O O . LEU A 1 109 ? -0.408 9.386 -9.938 1.00 87.12 109 LEU A O 1
ATOM 860 N N . TRP A 1 110 ? -0.051 7.286 -9.248 1.00 89.75 110 TRP A N 1
ATOM 861 C CA . TRP A 1 110 ? 0.093 6.720 -10.579 1.00 89.75 110 TRP A CA 1
ATOM 862 C C . TRP A 1 110 ? -0.495 5.315 -10.624 1.00 89.75 110 TRP A C 1
ATOM 864 O O . TRP A 1 110 ? 0.161 4.330 -10.288 1.00 89.75 110 TRP A O 1
ATOM 874 N N . LYS A 1 111 ? -1.738 5.216 -11.086 1.00 87.50 111 LYS A N 1
ATOM 875 C CA . LYS A 1 111 ? -2.429 3.943 -11.250 1.00 87.50 111 LYS A CA 1
ATOM 876 C C . LYS A 1 111 ? -1.735 3.085 -12.304 1.00 87.50 111 LYS A C 1
ATOM 878 O O . LYS A 1 111 ? -1.423 3.552 -13.392 1.00 87.50 111 LYS A O 1
ATOM 883 N N . ASP A 1 112 ? -1.550 1.817 -11.978 1.00 87.81 112 ASP A N 1
ATOM 884 C CA . ASP A 1 112 ? -0.926 0.770 -12.787 1.00 87.81 112 ASP A CA 1
ATOM 885 C C . ASP A 1 112 ? 0.534 1.045 -13.188 1.00 87.81 112 ASP A C 1
ATOM 887 O O . ASP A 1 112 ? 1.041 0.469 -14.151 1.00 87.81 112 ASP A O 1
ATOM 891 N N . HIS A 1 113 ? 1.254 1.854 -12.402 1.00 90.69 113 HIS A N 1
ATOM 892 C CA . HIS A 1 113 ? 2.658 2.161 -12.670 1.00 90.69 113 HIS A CA 1
ATOM 893 C C . HIS A 1 113 ? 3.565 0.910 -12.617 1.00 90.69 113 HIS A C 1
ATOM 895 O O . HIS A 1 113 ? 3.375 0.019 -11.765 1.00 90.69 113 HIS A O 1
ATOM 901 N N . PRO A 1 114 ? 4.597 0.831 -13.480 1.00 91.31 114 PRO A N 1
ATOM 902 C CA . PRO A 1 114 ? 5.620 -0.199 -13.379 1.00 91.31 114 PRO A CA 1
ATOM 903 C C . PRO A 1 114 ? 6.542 0.081 -12.183 1.00 91.31 114 PRO A C 1
ATOM 905 O O . PRO A 1 114 ? 6.743 1.222 -11.764 1.00 91.31 114 PRO A O 1
ATOM 908 N N . CYS A 1 115 ? 7.094 -0.983 -11.601 1.00 88.75 115 CYS A N 1
ATOM 909 C CA . CYS A 1 115 ? 8.030 -0.885 -10.478 1.00 88.75 115 CYS A CA 1
ATOM 910 C C . CYS A 1 115 ? 9.212 -1.825 -10.689 1.00 88.75 115 CYS A C 1
ATOM 912 O O . CYS A 1 115 ? 10.336 -1.373 -10.880 1.00 88.75 115 CYS A O 1
ATOM 914 N N . CYS A 1 116 ? 8.942 -3.129 -10.696 1.00 89.56 116 CYS A N 1
ATOM 915 C CA . CYS A 1 116 ? 9.923 -4.155 -11.021 1.00 89.56 116 CYS A CA 1
ATOM 916 C C . CYS A 1 116 ? 9.692 -4.649 -12.448 1.00 89.56 116 CYS A C 1
ATOM 918 O O . CYS A 1 116 ? 8.549 -4.716 -12.904 1.00 89.56 116 CYS A O 1
ATOM 920 N N . VAL A 1 117 ? 10.781 -5.012 -13.120 1.00 91.38 117 VAL A N 1
ATOM 921 C CA . VAL A 1 117 ? 10.771 -5.640 -14.442 1.00 91.38 117 VAL A CA 1
ATOM 922 C C . VAL A 1 117 ? 11.558 -6.939 -14.381 1.00 91.38 117 VAL A C 1
ATOM 924 O O . VAL A 1 117 ? 12.485 -7.077 -13.581 1.00 91.38 117 VAL A O 1
ATOM 927 N N . VAL A 1 118 ? 11.199 -7.878 -15.244 1.00 93.06 118 VAL A N 1
ATOM 928 C CA . VAL A 1 118 ? 12.054 -9.019 -15.550 1.00 93.06 118 VAL A CA 1
ATOM 929 C C . VAL A 1 118 ? 13.031 -8.584 -16.631 1.00 93.06 118 VAL A C 1
ATOM 931 O O . VAL A 1 118 ? 12.621 -8.068 -17.666 1.00 93.06 118 VAL A O 1
ATOM 934 N N . ALA A 1 119 ? 14.319 -8.794 -16.380 1.00 94.81 119 ALA A N 1
ATOM 935 C CA . ALA A 1 119 ? 15.375 -8.567 -17.353 1.00 94.81 119 ALA A CA 1
ATOM 936 C C . ALA A 1 119 ? 16.101 -9.887 -17.612 1.00 94.81 119 ALA A C 1
ATOM 938 O O . ALA A 1 119 ? 16.487 -10.587 -16.675 1.00 94.81 119 ALA A O 1
ATOM 939 N N . VAL A 1 120 ? 16.298 -10.206 -18.887 1.00 95.88 120 VAL A N 1
ATOM 940 C CA . VAL A 1 120 ? 17.041 -11.384 -19.339 1.00 95.88 120 VAL A CA 1
ATOM 941 C C . VAL A 1 120 ? 18.244 -10.890 -20.133 1.00 95.88 120 VAL A C 1
ATOM 943 O O . VAL A 1 120 ? 18.143 -9.919 -20.880 1.00 95.88 120 VAL A O 1
ATOM 946 N N . ARG A 1 121 ? 19.406 -11.519 -19.941 1.00 96.38 121 ARG A N 1
ATOM 947 C CA . ARG A 1 121 ? 20.614 -11.162 -20.696 1.00 96.38 121 ARG A CA 1
ATOM 948 C C . ARG A 1 121 ? 20.406 -11.478 -22.175 1.00 96.38 121 ARG A C 1
ATOM 950 O O . ARG A 1 121 ? 19.913 -12.555 -22.498 1.00 96.38 121 ARG A O 1
ATOM 957 N N . GLU A 1 122 ? 20.848 -10.580 -23.049 1.00 95.38 122 GLU A N 1
ATOM 958 C CA . GLU A 1 122 ? 20.719 -10.719 -24.507 1.00 95.38 122 GLU A CA 1
ATOM 959 C C . GLU A 1 122 ? 21.285 -12.058 -25.012 1.00 95.38 122 GLU A C 1
ATOM 961 O O . GLU A 1 122 ? 20.606 -12.780 -25.733 1.00 95.38 122 GLU A O 1
ATOM 966 N N . GLU A 1 123 ? 22.443 -12.484 -24.495 1.00 97.56 123 GLU A N 1
ATOM 967 C CA . GLU A 1 123 ? 23.058 -13.780 -24.830 1.00 97.56 123 GLU A CA 1
ATOM 968 C C . GLU A 1 123 ? 22.160 -14.998 -24.531 1.00 97.56 123 GLU A C 1
ATOM 970 O O . GLU A 1 123 ? 22.243 -16.017 -25.216 1.00 97.56 123 GLU A O 1
ATOM 975 N N . VAL A 1 124 ? 21.303 -14.912 -23.507 1.00 97.44 124 VAL A N 1
ATOM 976 C CA . VAL A 1 124 ? 20.366 -15.985 -23.139 1.00 97.44 124 VAL A CA 1
ATOM 977 C C . VAL A 1 124 ? 19.169 -15.972 -24.081 1.00 97.44 124 VAL A C 1
ATOM 979 O O . VAL A 1 124 ? 18.733 -17.035 -24.513 1.00 97.44 124 VAL A O 1
ATOM 982 N N . ILE A 1 125 ? 18.681 -14.783 -24.442 1.00 96.62 125 ILE A N 1
ATOM 983 C CA . ILE A 1 125 ? 17.593 -14.607 -25.411 1.00 96.62 125 ILE A CA 1
ATOM 984 C C . ILE A 1 125 ? 18.003 -15.165 -26.778 1.00 96.62 125 ILE A C 1
ATOM 986 O O . ILE A 1 125 ? 17.229 -15.885 -27.402 1.00 96.62 125 ILE A O 1
ATOM 990 N N . GLU A 1 126 ? 19.222 -14.871 -27.230 1.00 96.56 126 GLU A N 1
ATOM 991 C CA . GLU A 1 126 ? 19.732 -15.327 -28.526 1.00 96.56 126 GLU A CA 1
ATOM 992 C C . GLU A 1 126 ? 19.968 -16.840 -28.571 1.00 96.56 126 GLU A C 1
ATOM 994 O O . GLU A 1 126 ? 19.640 -17.489 -29.564 1.00 96.56 126 GLU A O 1
ATOM 999 N N . ARG A 1 127 ? 20.537 -17.418 -27.504 1.00 98.31 127 ARG A N 1
ATOM 1000 C CA . ARG A 1 127 ? 20.880 -18.850 -27.461 1.00 98.31 127 ARG A CA 1
ATOM 1001 C C . ARG A 1 127 ? 19.698 -19.750 -27.126 1.00 98.31 127 ARG A C 1
ATOM 1003 O O . ARG A 1 127 ? 19.668 -20.894 -27.574 1.00 98.31 127 ARG A O 1
ATOM 1010 N N . HIS A 1 128 ? 18.760 -19.263 -26.318 1.00 98.19 128 HIS A N 1
ATOM 1011 C CA . HIS A 1 128 ? 17.668 -20.061 -25.763 1.00 98.19 128 HIS A CA 1
ATOM 1012 C C . HIS A 1 128 ? 16.308 -19.340 -25.844 1.00 98.19 128 HIS A C 1
ATOM 1014 O O . HIS A 1 128 ? 15.616 -19.230 -24.829 1.00 98.19 128 HIS A O 1
ATOM 1020 N N . PRO A 1 129 ? 15.875 -18.867 -27.031 1.00 97.56 129 PRO A N 1
ATOM 1021 C CA . PRO A 1 129 ? 14.638 -18.095 -27.163 1.00 97.56 129 PRO A CA 1
ATOM 1022 C C . PRO A 1 129 ? 13.391 -18.887 -26.742 1.00 97.56 129 PRO A C 1
ATOM 1024 O O . PRO A 1 129 ? 12.466 -18.315 -26.176 1.00 97.56 129 PRO A O 1
ATOM 1027 N N . GLU A 1 130 ? 13.362 -20.202 -26.967 1.00 98.06 130 GLU A N 1
ATOM 1028 C CA . GLU A 1 130 ? 12.235 -21.055 -26.562 1.00 98.06 130 GLU A CA 1
ATOM 1029 C C . GLU A 1 130 ? 12.110 -21.161 -25.037 1.00 98.06 130 GLU A C 1
ATOM 1031 O O . GLU A 1 130 ? 11.013 -21.024 -24.506 1.00 98.06 130 GLU A O 1
ATOM 1036 N N . ALA A 1 131 ? 13.232 -21.295 -24.320 1.00 98.06 131 ALA A N 1
ATOM 1037 C CA . ALA A 1 131 ? 13.232 -21.327 -22.856 1.00 98.06 131 ALA A CA 1
ATOM 1038 C C . ALA A 1 131 ? 12.835 -19.970 -22.255 1.00 98.06 131 ALA A C 1
ATOM 1040 O O . ALA A 1 131 ? 12.154 -19.912 -21.233 1.00 98.06 131 ALA A O 1
ATOM 1041 N N . VAL A 1 132 ? 13.237 -18.864 -22.895 1.00 98.00 132 VAL A N 1
ATOM 1042 C CA . VAL A 1 132 ? 12.783 -17.523 -22.501 1.00 98.00 132 VAL A CA 1
ATOM 1043 C C . VAL A 1 132 ? 11.279 -17.379 -22.722 1.00 98.00 132 VAL A C 1
ATOM 1045 O O . VAL A 1 132 ? 10.604 -16.844 -21.846 1.00 98.00 132 VAL A O 1
ATOM 1048 N N . GLN A 1 133 ? 10.741 -17.881 -23.838 1.00 97.75 133 GLN A N 1
ATOM 1049 C CA . GLN A 1 133 ? 9.296 -17.882 -24.073 1.00 97.75 133 GLN A CA 1
ATOM 1050 C C . GLN A 1 133 ? 8.554 -18.677 -22.997 1.00 97.75 133 GLN A C 1
ATOM 1052 O O . GLN A 1 133 ? 7.650 -18.128 -22.378 1.00 97.75 133 GLN A O 1
ATOM 1057 N N . GLU A 1 134 ? 8.970 -19.916 -22.725 1.00 97.81 134 GLU A N 1
ATOM 1058 C CA . GLU A 1 134 ? 8.347 -20.764 -21.702 1.00 97.81 134 GLU A CA 1
ATOM 1059 C C . GLU A 1 134 ? 8.383 -20.098 -20.318 1.00 97.81 134 GLU A C 1
ATOM 1061 O O . GLU A 1 134 ? 7.384 -20.074 -19.601 1.00 97.81 134 GLU A O 1
ATOM 1066 N N . PHE A 1 135 ? 9.512 -19.482 -19.955 1.00 97.25 135 PHE A N 1
ATOM 1067 C CA . PHE A 1 135 ? 9.623 -18.729 -18.709 1.00 97.25 135 PHE A CA 1
ATOM 1068 C C . PHE A 1 135 ? 8.634 -17.556 -18.641 1.00 97.25 135 PHE A C 1
ATOM 1070 O O . PHE A 1 135 ? 8.013 -17.338 -17.600 1.00 97.25 135 PHE A O 1
ATOM 1077 N N . VAL A 1 136 ? 8.479 -16.798 -19.731 1.00 95.44 136 VAL A N 1
ATOM 1078 C CA . VAL A 1 136 ? 7.534 -15.673 -19.796 1.00 95.44 136 VAL A CA 1
ATOM 1079 C C . VAL A 1 136 ? 6.086 -16.168 -19.727 1.00 95.44 136 VAL A C 1
ATOM 1081 O O . VAL A 1 136 ? 5.290 -15.566 -19.007 1.00 95.44 136 VAL A O 1
ATOM 1084 N N . ASP A 1 137 ? 5.756 -17.279 -20.386 1.00 94.88 137 ASP A N 1
ATOM 1085 C CA . ASP A 1 137 ? 4.422 -17.891 -20.329 1.00 94.88 137 ASP A CA 1
ATOM 1086 C C . ASP A 1 137 ? 4.071 -18.305 -18.888 1.00 94.88 137 ASP A C 1
ATOM 1088 O O . ASP A 1 137 ? 3.029 -17.910 -18.357 1.00 94.88 137 ASP A O 1
ATOM 1092 N N . LEU A 1 138 ? 4.985 -19.008 -18.208 1.00 95.31 138 LEU A N 1
ATOM 1093 C CA . LEU A 1 138 ? 4.824 -19.411 -16.805 1.00 95.31 138 LEU A CA 1
ATOM 1094 C C . LEU A 1 138 ? 4.726 -18.209 -15.859 1.00 95.31 138 LEU A C 1
ATOM 1096 O O . LEU A 1 138 ? 3.985 -18.245 -14.875 1.00 95.31 138 LEU A O 1
ATOM 1100 N N . LEU A 1 139 ? 5.464 -17.133 -16.139 1.00 93.69 139 LEU A N 1
ATOM 1101 C CA . LEU A 1 139 ? 5.410 -15.909 -15.346 1.00 93.69 139 LEU A CA 1
ATOM 1102 C C . LEU A 1 139 ? 4.033 -15.239 -15.443 1.00 93.69 139 LEU A C 1
ATOM 1104 O O . LEU A 1 139 ? 3.489 -14.813 -14.423 1.00 93.69 139 LEU A O 1
ATOM 1108 N N . VAL A 1 140 ? 3.464 -15.160 -16.648 1.00 92.12 140 VAL A N 1
ATOM 1109 C CA . VAL A 1 140 ? 2.115 -14.620 -16.871 1.00 92.12 140 VAL A CA 1
ATOM 1110 C C . VAL A 1 140 ? 1.065 -15.513 -16.211 1.00 92.12 140 VAL A C 1
ATOM 1112 O O . VAL A 1 140 ? 0.186 -15.005 -15.515 1.00 92.12 140 VAL A O 1
ATOM 1115 N N . GLU A 1 141 ? 1.179 -16.838 -16.335 1.00 92.19 141 GLU A N 1
ATOM 1116 C CA . GLU A 1 141 ? 0.282 -17.784 -15.661 1.00 92.19 141 GLU A CA 1
ATOM 1117 C C . GLU A 1 141 ? 0.326 -17.621 -14.133 1.00 92.19 141 GLU A C 1
ATOM 1119 O O . GLU A 1 141 ? -0.717 -17.510 -13.480 1.00 92.19 141 GLU A O 1
ATOM 1124 N N . ALA A 1 142 ? 1.526 -17.520 -13.553 1.00 92.94 142 ALA A N 1
ATOM 1125 C CA . ALA A 1 142 ? 1.702 -17.254 -12.128 1.00 92.94 142 ALA A CA 1
ATOM 1126 C C . ALA A 1 142 ? 1.081 -15.906 -11.722 1.00 92.94 142 ALA A C 1
ATOM 1128 O O . ALA A 1 142 ? 0.426 -15.805 -10.683 1.00 92.94 142 ALA A O 1
ATOM 1129 N N . GLY A 1 143 ? 1.231 -14.878 -12.558 1.00 91.69 143 GLY A N 1
ATOM 1130 C CA . GLY A 1 143 ? 0.611 -13.571 -12.366 1.00 91.69 143 GLY A CA 1
ATOM 1131 C C . GL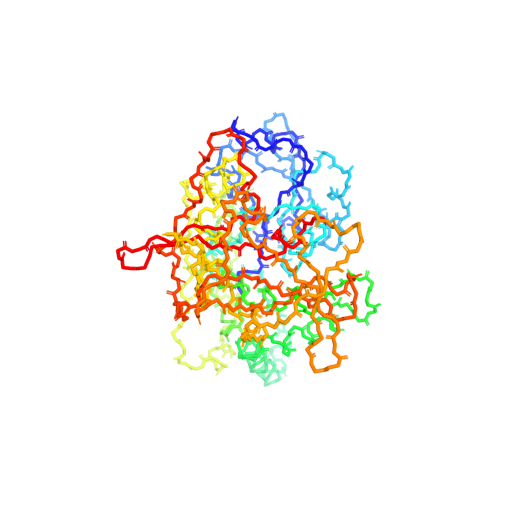Y A 1 143 ? -0.921 -13.620 -12.320 1.00 91.69 143 GLY A C 1
ATOM 1132 O O . GLY A 1 143 ? -1.542 -13.026 -11.429 1.00 91.69 143 GLY A O 1
ATOM 1133 N N . GLN A 1 144 ? -1.535 -14.391 -13.220 1.00 90.56 144 GLN A N 1
ATOM 1134 C CA . GLN A 1 144 ? -2.977 -14.644 -13.238 1.00 90.56 144 GLN A CA 1
ATOM 1135 C C . GLN A 1 144 ? -3.439 -15.478 -12.037 1.00 90.56 144 GLN A C 1
ATOM 1137 O O . GLN A 1 144 ? -4.518 -15.222 -11.497 1.00 90.56 144 GLN A O 1
ATOM 1142 N N . LEU A 1 145 ? -2.635 -16.449 -11.589 1.00 90.88 145 LEU A N 1
ATOM 1143 C CA . LEU A 1 145 ? -2.919 -17.238 -10.390 1.00 90.88 145 LEU A CA 1
ATOM 1144 C C . LEU A 1 145 ? -3.033 -16.340 -9.155 1.00 90.88 145 LEU A C 1
ATOM 1146 O O . LEU A 1 145 ? -3.983 -16.491 -8.393 1.00 90.88 145 LEU A O 1
ATOM 1150 N N . VAL A 1 146 ? -2.126 -15.372 -8.985 1.00 91.69 146 VAL A N 1
ATOM 1151 C CA . VAL A 1 146 ? -2.174 -14.417 -7.862 1.00 91.69 146 VAL A CA 1
ATOM 1152 C C . VAL A 1 146 ? -3.492 -13.638 -7.841 1.00 91.69 146 VAL A C 1
ATOM 1154 O O . VAL A 1 146 ? -4.060 -13.416 -6.772 1.00 91.69 146 VAL A O 1
ATOM 1157 N N . ALA A 1 147 ? -4.018 -13.259 -9.009 1.00 86.62 147 ALA A N 1
ATOM 1158 C CA . ALA A 1 147 ? -5.296 -12.560 -9.103 1.00 86.62 147 ALA A CA 1
ATOM 1159 C C . ALA A 1 147 ? -6.500 -13.459 -8.757 1.00 86.62 147 ALA A C 1
ATOM 1161 O O . ALA A 1 147 ? -7.470 -12.977 -8.168 1.00 86.62 147 ALA A O 1
ATOM 1162 N N . ARG A 1 148 ? -6.444 -14.748 -9.123 1.00 90.56 148 ARG A N 1
ATOM 1163 C CA . ARG A 1 148 ? -7.534 -15.725 -8.934 1.00 90.56 148 ARG A CA 1
ATOM 1164 C C . ARG A 1 148 ? -7.569 -16.334 -7.533 1.00 90.56 148 ARG A C 1
ATOM 1166 O O . ARG A 1 148 ? -8.652 -16.603 -7.027 1.00 90.56 148 ARG A O 1
ATOM 1173 N N . ASP A 1 149 ? -6.408 -16.553 -6.923 1.00 94.19 149 ASP A N 1
ATOM 1174 C CA . ASP A 1 149 ? -6.255 -17.241 -5.640 1.00 94.19 149 ASP A CA 1
ATOM 1175 C C . ASP A 1 149 ? -5.238 -16.512 -4.750 1.00 94.19 149 ASP A C 1
ATOM 1177 O O . ASP A 1 149 ? -4.075 -16.898 -4.588 1.00 94.19 149 ASP A O 1
ATOM 1181 N N . LYS A 1 150 ? -5.706 -15.406 -4.167 1.00 91.44 150 LYS A N 1
ATOM 1182 C CA . LYS A 1 150 ? -4.909 -14.539 -3.290 1.00 91.44 150 LYS A CA 1
ATOM 1183 C C . LYS A 1 150 ? -4.473 -15.247 -2.011 1.00 91.44 150 LYS A C 1
ATOM 1185 O O . LYS A 1 150 ? -3.409 -14.929 -1.483 1.00 91.44 150 LYS A O 1
ATOM 1190 N N . GLN A 1 151 ? -5.268 -16.200 -1.522 1.00 94.25 151 GLN A N 1
ATOM 1191 C CA . GLN A 1 151 ? -4.950 -16.977 -0.326 1.00 94.25 151 GLN A CA 1
ATOM 1192 C C . GLN A 1 151 ? -3.742 -17.872 -0.579 1.00 94.25 151 GLN A C 1
ATOM 1194 O O . GLN A 1 151 ? -2.728 -17.752 0.111 1.00 94.25 151 GLN A O 1
ATOM 1199 N N . ARG A 1 152 ? -3.788 -18.693 -1.632 1.00 95.25 152 ARG A N 1
ATOM 1200 C CA . ARG A 1 152 ? -2.652 -19.536 -2.008 1.00 95.25 152 ARG A CA 1
ATOM 1201 C C . ARG A 1 152 ? -1.422 -18.708 -2.365 1.00 95.25 152 ARG A C 1
ATOM 1203 O O . ARG A 1 152 ? -0.307 -19.075 -1.992 1.00 95.25 152 ARG A O 1
ATOM 1210 N N . ALA A 1 153 ? -1.602 -17.589 -3.066 1.00 94.81 153 ALA A N 1
ATOM 1211 C CA . ALA A 1 153 ? -0.509 -16.676 -3.383 1.00 94.81 153 ALA A CA 1
ATOM 1212 C C . ALA A 1 153 ? 0.151 -16.103 -2.120 1.00 94.81 153 ALA A C 1
ATOM 1214 O O . ALA A 1 153 ? 1.380 -16.053 -2.046 1.00 94.81 153 ALA A O 1
ATOM 1215 N N . ALA A 1 154 ? -0.638 -15.733 -1.107 1.00 92.69 154 ALA A N 1
ATOM 1216 C CA . ALA A 1 154 ? -0.118 -15.275 0.174 1.00 92.69 154 ALA A CA 1
ATOM 1217 C C . ALA A 1 154 ? 0.657 -16.384 0.905 1.00 92.69 154 ALA A C 1
ATOM 1219 O O . ALA A 1 154 ? 1.758 -16.138 1.390 1.00 92.69 154 ALA A O 1
ATOM 1220 N N . GLU A 1 155 ? 0.154 -17.618 0.931 1.00 94.31 155 GLU A N 1
ATOM 1221 C CA . GLU A 1 155 ? 0.859 -18.754 1.542 1.00 94.31 155 GLU A CA 1
ATOM 1222 C C . GLU A 1 155 ? 2.203 -19.044 0.860 1.00 94.31 155 GLU A C 1
ATOM 1224 O O . GLU A 1 155 ? 3.224 -19.211 1.530 1.00 94.31 155 GLU A O 1
ATOM 1229 N N . VAL A 1 156 ? 2.226 -19.076 -0.478 1.00 95.06 156 VAL A N 1
ATOM 1230 C CA . VAL A 1 156 ? 3.463 -19.234 -1.261 1.00 95.06 156 VAL A CA 1
ATOM 1231 C C . VAL A 1 156 ? 4.422 -18.078 -0.980 1.00 95.06 156 VAL A C 1
ATOM 1233 O O . VAL A 1 156 ? 5.600 -18.314 -0.709 1.00 95.06 156 VAL A O 1
ATOM 1236 N N . GLY A 1 157 ? 3.916 -16.844 -1.008 1.00 92.50 157 GLY A N 1
ATOM 1237 C CA . GLY A 1 157 ? 4.702 -15.638 -0.787 1.00 92.50 157 GLY A CA 1
ATOM 1238 C C . GLY A 1 157 ? 5.330 -15.591 0.603 1.00 92.50 157 GLY A C 1
ATOM 1239 O O . GLY A 1 157 ? 6.514 -15.294 0.710 1.00 92.50 157 GLY A O 1
ATOM 1240 N N . VAL A 1 158 ? 4.596 -15.954 1.659 1.00 90.50 158 VAL A N 1
ATOM 1241 C CA . VAL A 1 158 ? 5.145 -16.020 3.023 1.00 90.50 158 VAL A CA 1
ATOM 1242 C C . VAL A 1 158 ? 6.220 -17.093 3.136 1.00 90.50 158 VAL A C 1
ATOM 1244 O O . VAL A 1 158 ? 7.305 -16.796 3.629 1.00 90.50 158 VAL A O 1
ATOM 1247 N N . ARG A 1 159 ? 5.979 -18.307 2.618 1.00 94.00 159 ARG A N 1
ATOM 1248 C CA . ARG A 1 159 ? 6.996 -19.374 2.631 1.00 94.00 159 ARG A CA 1
ATOM 1249 C C . ARG A 1 159 ? 8.279 -18.974 1.903 1.00 94.00 159 ARG A C 1
ATOM 1251 O O . ARG A 1 159 ? 9.350 -19.424 2.290 1.00 94.00 159 ARG A O 1
ATOM 1258 N N . PHE A 1 160 ? 8.176 -18.169 0.847 1.00 92.75 160 PHE A N 1
ATOM 1259 C CA . PHE A 1 160 ? 9.331 -17.714 0.077 1.00 92.75 160 PHE A CA 1
ATOM 1260 C C . PHE A 1 160 ? 10.048 -16.517 0.716 1.00 92.75 160 PHE A C 1
ATOM 1262 O O . PHE A 1 160 ? 11.274 -16.502 0.790 1.00 92.75 160 PHE A O 1
ATOM 1269 N N . LEU A 1 161 ? 9.297 -15.505 1.157 1.00 86.94 161 LEU A N 1
ATOM 1270 C CA . LEU A 1 161 ? 9.849 -14.255 1.687 1.00 86.94 161 LEU A CA 1
ATOM 1271 C C . LEU A 1 161 ? 10.345 -14.398 3.124 1.00 86.94 161 LEU A C 1
ATOM 1273 O O . LEU A 1 161 ? 11.283 -13.706 3.513 1.00 86.94 161 LEU A O 1
ATOM 1277 N N . ASP A 1 162 ? 9.717 -15.271 3.907 1.00 86.06 162 ASP A N 1
ATOM 1278 C CA . ASP A 1 162 ? 10.040 -15.489 5.311 1.00 86.06 162 ASP A CA 1
ATOM 1279 C C . ASP A 1 162 ? 10.088 -16.987 5.669 1.00 86.06 162 ASP A C 1
ATOM 1281 O O . ASP A 1 162 ? 9.352 -17.448 6.544 1.00 86.06 162 ASP A O 1
ATOM 1285 N N . PRO A 1 163 ? 10.960 -17.778 5.010 1.00 87.12 163 PRO A N 1
ATOM 1286 C CA . PRO A 1 163 ? 10.991 -19.236 5.162 1.00 87.12 163 PRO A CA 1
ATOM 1287 C C . PRO A 1 163 ? 11.275 -19.687 6.599 1.00 87.12 163 PRO A C 1
ATOM 1289 O O . PRO A 1 163 ? 10.854 -20.767 7.003 1.00 87.12 163 PRO A O 1
ATOM 1292 N N . ASN A 1 164 ? 11.975 -18.852 7.372 1.00 89.06 164 ASN A N 1
ATOM 1293 C CA . ASN A 1 164 ? 12.380 -19.139 8.747 1.00 89.06 164 ASN A CA 1
ATOM 1294 C C . ASN A 1 164 ? 11.572 -18.345 9.790 1.00 89.06 164 ASN A C 1
ATOM 1296 O O . ASN A 1 164 ? 11.898 -18.407 10.973 1.00 89.06 164 ASN A O 1
ATOM 1300 N N . GLY A 1 165 ? 10.579 -17.549 9.377 1.00 81.62 165 GLY A N 1
ATOM 1301 C CA . GLY A 1 165 ? 9.806 -16.691 10.284 1.00 81.62 165 GLY A CA 1
ATOM 1302 C C . GLY A 1 165 ? 10.595 -15.528 10.908 1.00 81.62 165 GLY A C 1
ATOM 1303 O O . GLY A 1 165 ? 10.104 -14.886 11.835 1.00 81.62 165 GLY A O 1
ATOM 1304 N N . ALA A 1 166 ? 11.815 -15.250 10.437 1.00 80.12 166 ALA A N 1
ATOM 1305 C CA . ALA A 1 166 ? 12.683 -14.199 10.969 1.00 80.12 166 ALA A CA 1
ATOM 1306 C C . ALA A 1 166 ? 12.129 -12.791 10.704 1.00 80.12 166 ALA A C 1
ATOM 1308 O O . ALA A 1 166 ? 12.383 -11.863 11.472 1.00 80.12 166 ALA A O 1
ATOM 1309 N N . LEU A 1 167 ? 11.363 -12.621 9.624 1.00 71.31 167 LEU A N 1
ATOM 1310 C CA . LEU A 1 167 ? 10.655 -11.378 9.355 1.00 71.31 167 LEU A CA 1
ATOM 1311 C C . LEU A 1 167 ? 9.339 -11.307 10.144 1.00 71.31 167 LEU A C 1
ATOM 1313 O O . LEU A 1 167 ? 8.819 -10.211 10.311 1.00 71.31 167 LEU A O 1
ATOM 1317 N N . GLY A 1 168 ? 8.781 -12.409 10.640 1.00 79.25 168 GLY A N 1
ATOM 1318 C CA . GLY A 1 168 ? 7.455 -12.429 11.259 1.00 79.25 168 GLY A CA 1
ATOM 1319 C C . GLY A 1 168 ? 6.342 -12.036 10.280 1.00 79.25 168 GLY A C 1
ATOM 1320 O O . GLY A 1 168 ? 5.349 -11.424 10.681 1.00 79.25 168 GLY A O 1
ATOM 1321 N N . LEU A 1 169 ? 6.525 -12.308 8.984 1.00 82.62 169 LEU A N 1
ATOM 1322 C CA . LEU A 1 169 ? 5.520 -12.022 7.964 1.00 82.62 169 LEU A CA 1
ATOM 1323 C C . LEU A 1 169 ? 4.387 -13.050 8.065 1.00 82.62 169 LEU A C 1
ATOM 1325 O O . LEU A 1 169 ? 4.613 -14.250 7.953 1.00 82.62 169 LEU A O 1
ATOM 1329 N N . LYS A 1 170 ? 3.155 -12.574 8.257 1.00 83.88 170 LYS A N 1
ATOM 1330 C CA . LYS A 1 170 ? 1.971 -13.432 8.378 1.00 83.88 170 LYS A CA 1
ATOM 1331 C C . LYS A 1 170 ? 1.189 -13.513 7.067 1.00 83.88 170 LYS A C 1
ATOM 1333 O O . LYS A 1 170 ? 1.128 -12.529 6.322 1.00 83.88 170 LYS A O 1
ATOM 1338 N N . VAL A 1 171 ? 0.549 -14.657 6.818 1.00 86.88 171 VAL A N 1
ATOM 1339 C CA . VAL A 1 171 ? -0.252 -14.903 5.602 1.00 86.88 171 VAL A CA 1
ATOM 1340 C C . VAL A 1 171 ? -1.393 -13.898 5.495 1.00 86.88 171 VAL A C 1
ATOM 1342 O O . VAL A 1 171 ? -1.636 -13.366 4.419 1.00 86.88 171 VAL A O 1
ATOM 1345 N N . GLU A 1 172 ? -2.021 -13.535 6.610 1.00 83.56 172 GLU A N 1
ATOM 1346 C CA . GLU A 1 172 ? -3.141 -12.594 6.647 1.00 83.56 172 GLU A CA 1
ATOM 1347 C C . GLU A 1 172 ? -2.722 -11.182 6.218 1.00 83.56 172 GLU A C 1
ATOM 1349 O O . GLU A 1 172 ? -3.501 -10.469 5.586 1.00 83.56 172 GLU A O 1
ATOM 1354 N N . VAL A 1 173 ? -1.488 -10.767 6.534 1.00 80.81 173 VAL A N 1
ATOM 1355 C CA . VAL A 1 173 ? -0.955 -9.461 6.112 1.00 80.81 173 VAL A CA 1
ATOM 1356 C C . VAL A 1 173 ? -0.745 -9.455 4.603 1.00 80.81 173 VAL A C 1
ATOM 1358 O O . VAL A 1 173 ? -1.199 -8.534 3.927 1.00 80.81 173 VAL A O 1
ATOM 1361 N N . LEU A 1 174 ? -0.107 -10.496 4.060 1.00 86.44 174 LEU A N 1
ATOM 1362 C CA . LEU A 1 174 ? 0.136 -10.578 2.622 1.00 86.44 174 LEU A CA 1
ATOM 1363 C C . LEU A 1 174 ? -1.169 -10.768 1.834 1.00 86.44 174 LEU A C 1
ATOM 1365 O O . LEU A 1 174 ? -1.351 -10.137 0.798 1.00 86.44 174 LEU A O 1
ATOM 1369 N N . HIS A 1 175 ? -2.118 -11.547 2.353 1.00 88.25 175 HIS A N 1
ATOM 1370 C CA . HIS A 1 175 ? -3.449 -11.686 1.767 1.00 88.25 175 HIS A CA 1
ATOM 1371 C C . HIS A 1 175 ? -4.176 -10.338 1.687 1.00 88.25 175 HIS A C 1
ATOM 1373 O O . HIS A 1 175 ? -4.752 -10.014 0.648 1.00 88.25 175 HIS A O 1
ATOM 1379 N N . LYS A 1 176 ? -4.120 -9.519 2.749 1.00 81.38 176 LYS A N 1
ATOM 1380 C CA . LYS A 1 176 ? -4.684 -8.157 2.743 1.00 81.38 176 LYS A CA 1
ATOM 1381 C C . LYS A 1 176 ? -4.025 -7.276 1.685 1.00 81.38 176 LYS A C 1
ATOM 1383 O O . LYS A 1 176 ? -4.737 -6.621 0.934 1.00 81.38 176 LYS A O 1
ATOM 1388 N N . VAL A 1 177 ? -2.696 -7.312 1.577 1.00 84.50 177 VAL A N 1
ATOM 1389 C CA . VAL A 1 177 ? -1.940 -6.578 0.546 1.00 84.50 177 VAL A CA 1
ATOM 1390 C C . VAL A 1 177 ? -2.381 -6.974 -0.867 1.00 84.50 177 VAL A C 1
ATOM 1392 O O . VAL A 1 177 ? -2.616 -6.104 -1.700 1.00 84.50 177 VAL A O 1
ATOM 1395 N N . LEU A 1 178 ? -2.521 -8.275 -1.138 1.00 87.56 178 LEU A N 1
ATOM 1396 C CA . LEU A 1 178 ? -2.971 -8.790 -2.439 1.00 87.56 178 LEU A CA 1
ATOM 1397 C C . LEU A 1 178 ? -4.464 -8.526 -2.700 1.00 87.56 178 LEU A C 1
ATOM 1399 O O . LEU A 1 178 ? -4.925 -8.591 -3.840 1.00 87.56 178 LEU A O 1
ATOM 1403 N N . SER A 1 179 ? -5.237 -8.265 -1.646 1.00 86.69 179 SER A N 1
ATOM 1404 C CA . SER A 1 179 ? -6.674 -8.002 -1.725 1.00 86.69 179 SER A CA 1
ATOM 1405 C C . SER A 1 179 ? -7.023 -6.523 -1.850 1.00 86.69 179 SER A C 1
ATOM 1407 O O . SER A 1 179 ? -8.142 -6.235 -2.267 1.00 86.69 179 SER A O 1
ATOM 1409 N N . ASP A 1 180 ? -6.101 -5.608 -1.532 1.00 82.56 180 ASP A N 1
ATOM 1410 C CA . ASP A 1 180 ? -6.327 -4.166 -1.652 1.00 82.56 180 ASP A CA 1
ATOM 1411 C C . ASP A 1 180 ? -6.596 -3.802 -3.131 1.00 82.56 180 ASP A C 1
ATOM 1413 O O . ASP A 1 180 ? -5.744 -4.065 -3.986 1.00 82.56 180 ASP A O 1
ATOM 1417 N N . PRO A 1 181 ? -7.757 -3.205 -3.474 1.00 78.69 181 PRO A N 1
ATOM 1418 C CA . PRO A 1 181 ? -8.096 -2.842 -4.855 1.00 78.69 181 PRO A CA 1
ATOM 1419 C C . PRO A 1 181 ? -7.121 -1.847 -5.498 1.00 78.69 181 PRO A C 1
ATOM 1421 O O . PRO A 1 181 ? -7.013 -1.784 -6.722 1.00 78.69 181 PRO A O 1
ATOM 1424 N N . LEU A 1 182 ? -6.429 -1.059 -4.673 1.00 80.69 182 LEU A N 1
ATOM 1425 C CA . LEU A 1 182 ? -5.387 -0.120 -5.081 1.00 80.69 182 LEU A CA 1
ATOM 1426 C C . LEU A 1 182 ? -3.981 -0.716 -4.897 1.00 80.69 182 LEU A C 1
ATOM 1428 O O . LEU A 1 182 ? -2.990 -0.046 -5.183 1.00 80.69 182 LEU A O 1
ATOM 1432 N N . GLY A 1 183 ? -3.879 -1.949 -4.405 1.00 82.25 183 GLY A N 1
ATOM 1433 C CA . GLY A 1 183 ? -2.634 -2.657 -4.147 1.00 82.25 183 GLY A CA 1
ATOM 1434 C C . GLY A 1 183 ? -2.012 -3.295 -5.388 1.00 82.25 183 GLY A C 1
ATOM 1435 O O . GLY A 1 183 ? -2.250 -2.893 -6.530 1.00 82.25 183 GLY A O 1
ATOM 1436 N N . ILE A 1 184 ? -1.174 -4.306 -5.147 1.00 87.62 184 ILE A N 1
ATOM 1437 C CA . ILE A 1 184 ? -0.383 -4.980 -6.183 1.00 87.62 184 ILE A CA 1
ATOM 1438 C C . ILE A 1 184 ? -1.297 -5.640 -7.224 1.00 87.62 184 ILE A C 1
ATOM 1440 O O . ILE A 1 184 ? -2.173 -6.433 -6.889 1.00 87.62 184 ILE A O 1
ATOM 1444 N N . THR A 1 185 ? -1.004 -5.401 -8.503 1.00 86.12 185 THR A N 1
ATOM 1445 C CA . THR A 1 185 ? -1.615 -6.122 -9.629 1.00 86.12 185 THR A CA 1
ATOM 1446 C C . THR A 1 185 ? -0.562 -6.880 -10.442 1.00 86.12 185 THR A C 1
ATOM 1448 O O . THR A 1 185 ? 0.528 -6.359 -10.711 1.00 86.12 185 THR A O 1
ATOM 1451 N N . THR A 1 186 ? -0.868 -8.124 -10.819 1.00 85.50 186 THR A N 1
ATOM 1452 C CA . THR A 1 186 ? 0.052 -9.049 -11.514 1.00 85.50 186 THR A CA 1
ATOM 1453 C C . THR A 1 186 ? -0.594 -9.779 -12.690 1.00 85.50 186 THR A C 1
ATOM 1455 O O . THR A 1 186 ? -0.072 -10.787 -13.132 1.00 85.50 186 THR A O 1
ATOM 1458 N N . ASP A 1 187 ? -1.739 -9.326 -13.179 1.00 71.62 187 ASP A N 1
ATOM 1459 C CA . ASP A 1 187 ? -2.540 -10.057 -14.160 1.00 71.62 187 ASP A CA 1
ATOM 1460 C C . ASP A 1 187 ? -1.866 -10.217 -15.530 1.00 71.62 187 ASP A C 1
ATOM 1462 O O . ASP A 1 187 ? -1.637 -11.345 -15.953 1.00 71.62 187 ASP A O 1
ATOM 1466 N N . ASP A 1 188 ? -1.559 -9.117 -16.225 1.00 73.75 188 ASP A N 1
ATOM 1467 C CA . ASP A 1 188 ? -1.004 -9.183 -17.587 1.00 73.75 188 ASP A CA 1
ATOM 1468 C C . ASP A 1 188 ? 0.527 -9.143 -17.633 1.00 73.75 188 ASP A C 1
ATOM 1470 O O . ASP A 1 188 ? 1.121 -9.614 -18.599 1.00 73.75 188 ASP A O 1
ATOM 1474 N N . LEU A 1 189 ? 1.163 -8.557 -16.610 1.00 86.31 189 LEU A N 1
ATOM 1475 C CA . LEU A 1 189 ? 2.609 -8.296 -16.517 1.00 86.31 189 LEU A CA 1
ATOM 1476 C C . LEU A 1 189 ? 3.236 -7.684 -17.788 1.00 86.31 189 LEU A C 1
ATOM 1478 O O . LEU A 1 189 ? 4.457 -7.696 -17.947 1.00 86.31 189 LEU A O 1
ATOM 1482 N N . TYR A 1 190 ? 2.421 -7.103 -18.670 1.00 90.69 190 TYR A N 1
ATOM 1483 C CA . TYR A 1 190 ? 2.862 -6.657 -19.983 1.00 90.69 190 TYR A CA 1
ATOM 1484 C C . TYR A 1 190 ? 3.712 -5.380 -19.836 1.00 90.69 190 TYR A C 1
ATOM 1486 O O . TYR A 1 190 ? 3.270 -4.431 -19.167 1.00 90.69 190 TYR A O 1
ATOM 1494 N N . PRO A 1 191 ? 4.917 -5.313 -20.439 1.00 90.62 191 PRO A N 1
ATOM 1495 C CA . PRO A 1 191 ? 5.790 -4.153 -20.316 1.00 90.62 191 PRO A CA 1
ATOM 1496 C C . PRO A 1 191 ? 5.248 -2.967 -21.123 1.00 90.62 191 PRO A C 1
ATOM 1498 O O . PRO A 1 191 ? 5.038 -3.047 -22.331 1.00 90.62 191 PRO A O 1
ATOM 1501 N N . SER A 1 192 ? 5.048 -1.835 -20.451 1.00 90.31 192 SER A N 1
ATOM 1502 C CA . SER A 1 192 ? 4.582 -0.593 -21.072 1.00 90.31 192 SER A CA 1
ATOM 1503 C C . SER A 1 192 ? 5.765 0.318 -21.389 1.00 90.31 192 SER A C 1
ATOM 1505 O O . SER A 1 192 ? 6.359 0.913 -20.489 1.00 90.31 192 SER A O 1
ATOM 1507 N N . ILE A 1 193 ? 6.113 0.429 -22.675 1.00 92.31 193 ILE A N 1
ATOM 1508 C CA . ILE A 1 193 ? 7.177 1.332 -23.147 1.00 92.31 193 ILE A CA 1
ATOM 1509 C C . ILE A 1 193 ? 6.847 2.786 -22.795 1.00 92.31 193 ILE A C 1
ATOM 1511 O O . ILE A 1 193 ? 7.731 3.520 -22.370 1.00 92.31 193 ILE A O 1
ATOM 1515 N N . GLU A 1 194 ? 5.580 3.187 -22.913 1.00 92.38 194 GLU A N 1
ATOM 1516 C CA . GLU A 1 194 ? 5.133 4.542 -22.576 1.00 92.38 194 GLU A CA 1
ATOM 1517 C C . GLU A 1 194 ? 5.376 4.871 -21.096 1.00 92.38 194 GLU A C 1
ATOM 1519 O O . GLU A 1 194 ? 5.866 5.950 -20.765 1.00 92.38 194 GLU A O 1
ATOM 1524 N N . ASP A 1 195 ? 5.086 3.932 -20.193 1.00 93.12 195 ASP A N 1
ATOM 1525 C CA . ASP A 1 195 ? 5.306 4.151 -18.763 1.00 93.12 195 ASP A CA 1
ATOM 1526 C C . ASP A 1 195 ? 6.791 4.179 -18.408 1.00 93.12 195 ASP A C 1
ATOM 1528 O O . ASP A 1 195 ? 7.215 4.972 -17.567 1.00 93.12 195 ASP A O 1
ATOM 1532 N N . LEU A 1 196 ? 7.601 3.344 -19.062 1.00 94.19 196 LEU A N 1
ATOM 1533 C CA . LEU A 1 196 ? 9.053 3.387 -18.906 1.00 94.19 196 LEU A CA 1
ATOM 1534 C C . LEU A 1 196 ? 9.634 4.702 -19.441 1.00 94.19 196 LEU A C 1
ATOM 1536 O O . LEU A 1 196 ? 10.525 5.264 -18.801 1.00 94.19 196 LEU A O 1
ATOM 1540 N N . ASP A 1 197 ? 9.101 5.227 -20.550 1.00 95.25 197 ASP A N 1
ATOM 1541 C CA . ASP A 1 197 ? 9.496 6.536 -21.074 1.00 95.25 197 ASP A CA 1
ATOM 1542 C C . ASP A 1 197 ? 9.162 7.630 -20.064 1.00 95.25 197 ASP A C 1
ATOM 1544 O O . ASP A 1 197 ? 10.027 8.404 -19.659 1.00 95.25 197 ASP A O 1
ATOM 1548 N N . ARG A 1 198 ? 7.938 7.622 -19.538 1.00 95.12 198 ARG A N 1
ATOM 1549 C CA . ARG A 1 198 ? 7.498 8.572 -18.515 1.00 95.12 198 ARG A CA 1
ATOM 1550 C C . ARG A 1 198 ? 8.411 8.575 -17.283 1.00 95.12 198 ARG A C 1
ATOM 1552 O O . ARG A 1 198 ? 8.738 9.653 -16.784 1.00 95.12 198 ARG A O 1
ATOM 1559 N N . ILE A 1 199 ? 8.883 7.406 -16.833 1.00 94.94 199 ILE A N 1
ATOM 1560 C CA . ILE A 1 199 ? 9.872 7.304 -15.745 1.00 94.94 199 ILE A CA 1
ATOM 1561 C C . ILE A 1 199 ? 11.182 7.998 -16.124 1.00 94.94 199 ILE A C 1
ATOM 1563 O O . ILE A 1 199 ? 11.643 8.861 -15.375 1.00 94.94 199 ILE A O 1
ATOM 1567 N N . GLN A 1 200 ? 11.794 7.651 -17.263 1.00 95.62 200 GLN A N 1
ATOM 1568 C CA . GLN A 1 200 ? 13.090 8.235 -17.633 1.00 95.62 200 GLN A CA 1
ATOM 1569 C C . GLN A 1 200 ? 12.987 9.741 -17.908 1.00 95.62 200 GLN A C 1
ATOM 1571 O O . GLN A 1 200 ? 13.869 10.485 -17.482 1.00 95.62 200 GLN A O 1
ATOM 1576 N N . GLN A 1 201 ? 11.900 10.214 -18.529 1.00 96.44 201 GLN A N 1
ATOM 1577 C CA . GLN A 1 201 ? 11.674 11.640 -18.774 1.00 96.44 201 GLN A CA 1
ATOM 1578 C C . GLN A 1 201 ? 11.564 12.413 -17.459 1.00 96.44 201 GLN A C 1
ATOM 1580 O O . GLN A 1 201 ? 12.174 13.472 -17.309 1.00 96.44 201 GLN A O 1
ATOM 1585 N N . TYR A 1 202 ? 10.836 11.875 -16.475 1.00 95.75 202 TYR A N 1
ATOM 1586 C CA . TYR A 1 202 ? 10.730 12.509 -15.166 1.00 95.75 202 TYR A CA 1
ATOM 1587 C C . TYR A 1 202 ? 12.071 12.489 -14.423 1.00 95.75 202 TYR A C 1
ATOM 1589 O O . TYR A 1 202 ? 12.543 13.528 -13.960 1.00 95.75 202 TYR A O 1
ATOM 1597 N N . MET A 1 203 ? 12.714 11.323 -14.318 1.00 95.94 203 MET A N 1
ATOM 1598 C CA . MET A 1 203 ? 13.965 11.181 -13.568 1.00 95.94 203 MET A CA 1
ATOM 1599 C C . MET A 1 203 ? 15.093 12.032 -14.162 1.00 95.94 203 MET A C 1
ATOM 1601 O O . MET A 1 203 ? 15.798 12.710 -13.417 1.00 95.94 203 MET A O 1
ATOM 1605 N N . VAL A 1 204 ? 15.233 12.073 -15.487 1.00 96.94 204 VAL A N 1
ATOM 1606 C CA . VAL A 1 204 ? 16.259 12.894 -16.142 1.00 96.94 204 VAL A CA 1
ATOM 1607 C C . VAL A 1 204 ? 15.863 14.369 -16.130 1.00 96.94 204 VAL A C 1
ATOM 1609 O O . VAL A 1 204 ? 16.650 15.207 -15.702 1.00 96.94 204 VAL A O 1
ATOM 1612 N N . GLY A 1 205 ? 14.646 14.701 -16.566 1.00 96.50 205 GLY A N 1
ATOM 1613 C CA . GLY A 1 205 ? 14.229 16.086 -16.792 1.00 96.50 205 GLY A CA 1
ATOM 1614 C C . GLY A 1 205 ? 13.873 16.869 -15.528 1.00 96.50 205 GLY A C 1
ATOM 1615 O O . GLY A 1 205 ? 14.071 18.081 -15.491 1.00 96.50 205 GLY A O 1
ATOM 1616 N N . ARG A 1 206 ? 13.341 16.210 -14.490 1.00 94.62 206 ARG A N 1
ATOM 1617 C CA . ARG A 1 206 ? 12.938 16.864 -13.230 1.00 94.62 206 ARG A CA 1
ATOM 1618 C C . ARG A 1 206 ? 13.914 16.623 -12.092 1.00 94.62 206 ARG A C 1
ATOM 1620 O O . ARG A 1 206 ? 14.128 17.534 -11.303 1.00 94.62 206 ARG A O 1
ATOM 1627 N N . MET A 1 207 ? 14.485 15.423 -12.002 1.00 95.38 207 MET A N 1
ATOM 1628 C CA . MET A 1 207 ? 15.386 15.070 -10.898 1.00 95.38 207 MET A CA 1
ATOM 1629 C C . MET A 1 207 ? 16.868 15.188 -11.279 1.00 95.38 207 MET A C 1
ATOM 1631 O O . MET A 1 207 ? 17.715 15.137 -10.394 1.00 95.38 207 MET A O 1
ATOM 1635 N N . GLY A 1 208 ? 17.206 15.321 -12.569 1.00 94.81 208 GLY A N 1
ATOM 1636 C CA . GLY A 1 208 ? 18.600 15.357 -13.030 1.00 94.81 208 GLY A CA 1
ATOM 1637 C C . GLY A 1 208 ? 19.341 14.027 -12.845 1.00 94.81 208 GLY A C 1
ATOM 1638 O O . GLY A 1 208 ? 20.564 14.004 -12.724 1.00 94.81 208 GLY A O 1
ATOM 1639 N N . ILE A 1 209 ? 18.614 12.908 -12.776 1.00 92.69 209 ILE A N 1
ATOM 1640 C CA . ILE A 1 209 ? 19.155 11.586 -12.460 1.00 92.69 209 ILE A CA 1
ATOM 1641 C C . ILE A 1 209 ? 19.080 10.668 -13.681 1.00 92.69 209 ILE A C 1
ATOM 1643 O O . ILE A 1 209 ? 18.018 10.453 -14.258 1.00 92.69 209 ILE A O 1
ATOM 1647 N N . GLY A 1 210 ? 20.206 10.026 -13.999 1.00 93.12 210 GLY A N 1
ATOM 1648 C CA . GLY A 1 210 ? 20.284 9.024 -15.059 1.00 93.12 210 GLY A CA 1
ATOM 1649 C C . GLY A 1 210 ? 20.474 9.633 -16.446 1.00 93.12 210 GLY A C 1
ATOM 1650 O O . GLY A 1 210 ? 20.971 10.748 -16.592 1.00 93.12 210 GLY A O 1
ATOM 1651 N N . LYS A 1 211 ? 20.142 8.851 -17.475 1.00 95.31 211 LYS A N 1
ATOM 1652 C CA . LYS A 1 211 ? 20.232 9.227 -18.890 1.00 95.31 211 LYS A CA 1
ATOM 1653 C C . LYS A 1 211 ? 19.069 8.579 -19.635 1.00 95.31 211 LYS A C 1
ATOM 1655 O O . LYS A 1 211 ? 18.681 7.467 -19.283 1.00 95.31 211 LYS A O 1
ATOM 1660 N N . ILE A 1 212 ? 18.551 9.260 -20.652 1.00 96.75 212 ILE A N 1
ATOM 1661 C CA . ILE A 1 212 ? 17.528 8.707 -21.545 1.00 96.75 212 ILE A CA 1
ATOM 1662 C C . ILE A 1 212 ? 18.140 7.555 -22.348 1.00 96.75 212 ILE A C 1
ATOM 1664 O O . ILE A 1 212 ? 19.252 7.689 -22.865 1.00 96.75 212 ILE A O 1
ATOM 1668 N N . ILE A 1 213 ? 17.419 6.437 -22.440 1.00 95.75 213 ILE A N 1
ATOM 1669 C CA . ILE A 1 213 ? 17.806 5.266 -23.232 1.00 95.75 213 ILE A CA 1
ATOM 1670 C C . ILE A 1 213 ? 16.799 5.008 -24.354 1.00 95.75 213 ILE A C 1
ATOM 1672 O O . ILE A 1 213 ? 15.652 5.454 -24.309 1.00 95.75 213 ILE A O 1
ATOM 1676 N N . ASP A 1 214 ? 17.236 4.256 -25.362 1.00 95.88 214 ASP A N 1
ATOM 1677 C CA . ASP A 1 214 ? 16.363 3.778 -26.429 1.00 95.88 214 ASP A CA 1
ATOM 1678 C C . ASP A 1 214 ? 15.524 2.592 -25.934 1.00 95.88 214 ASP A C 1
ATOM 1680 O O . ASP A 1 214 ? 15.974 1.442 -25.902 1.00 95.88 214 ASP A O 1
ATOM 1684 N N . LEU A 1 215 ? 14.286 2.884 -25.534 1.00 95.06 215 LEU A N 1
ATOM 1685 C CA . LEU A 1 215 ? 13.366 1.878 -25.010 1.00 95.06 215 LEU A CA 1
ATOM 1686 C C . LEU A 1 215 ? 12.915 0.866 -26.063 1.00 95.06 215 LEU A C 1
ATOM 1688 O O . LEU A 1 215 ? 12.581 -0.255 -25.693 1.00 95.06 215 LEU A O 1
ATOM 1692 N N . SER A 1 216 ? 12.959 1.215 -27.352 1.00 91.00 216 SER A N 1
ATOM 1693 C CA . SER A 1 216 ? 12.623 0.273 -28.427 1.00 91.00 216 SER A CA 1
ATOM 1694 C C . SER A 1 216 ? 13.649 -0.856 -28.546 1.00 91.00 216 SER A C 1
ATOM 1696 O O . SER A 1 216 ? 13.314 -1.958 -28.970 1.00 91.00 216 SER A O 1
ATOM 1698 N N . ARG A 1 217 ? 14.893 -0.595 -28.125 1.00 91.00 217 ARG A N 1
ATOM 1699 C CA . ARG A 1 217 ? 15.962 -1.597 -28.036 1.00 91.00 217 ARG A CA 1
ATOM 1700 C C . ARG A 1 217 ? 16.018 -2.283 -26.679 1.00 91.00 217 ARG A C 1
ATOM 1702 O O . ARG A 1 217 ? 16.453 -3.424 -26.597 1.00 91.00 217 ARG A O 1
ATOM 1709 N N . PHE A 1 218 ? 15.631 -1.581 -25.617 1.00 93.06 218 PHE A N 1
ATOM 1710 C CA . PHE A 1 218 ? 15.690 -2.107 -24.255 1.00 93.06 218 PHE A CA 1
ATOM 1711 C C . PHE A 1 218 ? 14.527 -3.052 -23.924 1.00 93.06 218 PHE A C 1
ATOM 1713 O O . PHE A 1 218 ? 14.697 -3.981 -23.137 1.00 93.06 218 PHE A O 1
ATOM 1720 N N . VAL A 1 219 ? 13.344 -2.816 -24.498 1.00 94.56 219 VAL A N 1
ATOM 1721 C CA . VAL A 1 219 ? 12.125 -3.573 -24.197 1.00 94.56 219 VAL A CA 1
ATOM 1722 C C . VAL A 1 219 ? 11.795 -4.509 -25.354 1.00 94.56 219 VAL A C 1
ATOM 1724 O O . VAL A 1 219 ? 11.301 -4.079 -26.392 1.00 94.56 219 VAL A O 1
ATOM 1727 N N . ASP A 1 220 ? 12.019 -5.805 -25.150 1.00 93.31 220 ASP A N 1
ATOM 1728 C CA . ASP A 1 220 ? 11.628 -6.841 -26.105 1.00 93.31 220 ASP A CA 1
ATOM 1729 C C . ASP A 1 220 ? 10.212 -7.353 -25.800 1.00 93.31 220 ASP A C 1
ATOM 1731 O O . ASP A 1 220 ? 10.000 -8.122 -24.860 1.00 93.31 220 ASP A O 1
ATOM 1735 N N . THR A 1 221 ? 9.223 -6.924 -26.589 1.00 93.12 221 THR A N 1
ATOM 1736 C CA . THR A 1 221 ? 7.827 -7.346 -26.394 1.00 93.12 221 THR A CA 1
ATOM 1737 C C . THR A 1 221 ? 7.494 -8.674 -27.060 1.00 93.12 221 THR A C 1
ATOM 1739 O O . THR A 1 221 ? 6.435 -9.218 -26.770 1.00 93.12 221 THR A O 1
ATOM 1742 N N . ARG A 1 222 ? 8.378 -9.256 -27.889 1.00 93.62 222 ARG A N 1
ATOM 1743 C CA . ARG A 1 222 ? 8.055 -10.439 -28.715 1.00 93.62 222 ARG A CA 1
ATOM 1744 C C . ARG A 1 222 ? 7.555 -11.624 -27.890 1.00 93.62 222 ARG A C 1
ATOM 1746 O O . ARG A 1 222 ? 6.684 -12.363 -28.345 1.00 93.62 222 ARG A O 1
ATOM 1753 N N . PHE A 1 223 ? 8.113 -11.801 -26.694 1.00 94.88 223 PHE A N 1
ATOM 1754 C CA . PHE A 1 223 ? 7.727 -12.866 -25.770 1.00 94.88 223 PHE A CA 1
ATOM 1755 C C . PHE A 1 223 ? 6.411 -12.552 -25.050 1.00 94.88 223 PHE A C 1
ATOM 1757 O O . PHE A 1 223 ? 5.526 -13.403 -24.978 1.00 94.88 223 PHE A O 1
ATOM 1764 N N . ALA A 1 224 ? 6.252 -11.310 -24.581 1.00 92.25 224 ALA A N 1
ATOM 1765 C CA . ALA A 1 224 ? 5.043 -10.846 -23.901 1.00 92.25 224 ALA A CA 1
ATOM 1766 C C . ALA A 1 224 ? 3.823 -10.798 -24.839 1.00 92.25 224 ALA A C 1
ATOM 1768 O O . ALA A 1 224 ? 2.717 -11.132 -24.427 1.00 92.25 224 ALA A O 1
ATOM 1769 N N . ASP A 1 225 ? 4.019 -10.436 -26.109 1.00 92.25 225 ASP A N 1
ATOM 1770 C CA . ASP A 1 225 ? 2.978 -10.424 -27.142 1.00 92.25 225 ASP A CA 1
ATOM 1771 C C . ASP A 1 225 ? 2.381 -11.823 -27.370 1.00 92.25 225 ASP A C 1
ATOM 1773 O O . ASP A 1 225 ? 1.186 -11.951 -27.639 1.00 92.25 225 ASP A O 1
ATOM 1777 N N . LYS A 1 226 ? 3.197 -12.876 -27.229 1.00 92.50 226 LYS A N 1
ATOM 1778 C CA . LYS A 1 226 ? 2.755 -14.275 -27.328 1.00 92.50 226 LYS A CA 1
ATOM 1779 C C . LYS A 1 226 ? 2.108 -14.781 -26.041 1.00 92.50 226 LYS A C 1
ATOM 1781 O O . LYS A 1 226 ? 1.090 -15.461 -26.120 1.00 92.50 226 LYS A O 1
ATOM 1786 N N . ALA A 1 227 ? 2.675 -14.432 -24.887 1.00 91.75 227 ALA A N 1
ATOM 1787 C CA . ALA A 1 227 ? 2.186 -14.871 -23.579 1.00 91.75 227 ALA A CA 1
ATOM 1788 C C . ALA A 1 227 ? 0.851 -14.208 -23.183 1.00 91.75 227 ALA A C 1
ATOM 1790 O O . ALA A 1 227 ? 0.055 -14.789 -22.446 1.00 91.75 227 ALA A O 1
ATOM 1791 N N . CYS A 1 228 ? 0.575 -13.006 -23.704 1.00 86.56 228 CYS A N 1
ATOM 1792 C CA . CYS A 1 228 ? -0.621 -12.218 -23.396 1.00 86.56 228 CYS A CA 1
ATOM 1793 C C . CYS A 1 228 ? -1.494 -11.954 -24.644 1.00 86.56 228 CYS A C 1
ATOM 1795 O O . CYS A 1 228 ? -1.687 -10.792 -25.023 1.00 86.56 228 CYS A O 1
ATOM 1797 N N . PRO A 1 229 ? -2.054 -12.989 -25.305 1.00 72.19 229 PRO A N 1
ATOM 1798 C CA . PRO A 1 229 ? -2.809 -12.807 -26.539 1.00 72.19 229 PRO A CA 1
ATOM 1799 C C . PRO A 1 229 ? -4.162 -12.126 -26.268 1.00 72.19 229 PRO A C 1
ATOM 1801 O O . PRO A 1 229 ? -5.003 -12.643 -25.537 1.00 72.19 229 PRO A O 1
ATOM 1804 N N . GLY A 1 230 ? -4.403 -10.965 -26.887 1.00 63.47 230 GLY A N 1
ATOM 1805 C CA . GLY A 1 230 ? -5.747 -10.375 -26.989 1.00 63.47 230 GLY A CA 1
ATOM 1806 C C . GLY A 1 230 ? -6.339 -9.741 -25.719 1.00 63.47 230 GLY A C 1
ATOM 1807 O O . GLY A 1 230 ? -7.537 -9.463 -25.694 1.00 63.47 230 GLY A O 1
ATOM 1808 N N . GLY A 1 231 ? -5.544 -9.475 -24.679 1.00 57.94 231 GLY A N 1
ATOM 1809 C CA . GLY A 1 231 ? -5.990 -8.685 -23.525 1.00 57.94 231 GLY A CA 1
ATOM 1810 C C . GLY A 1 231 ? -6.051 -7.186 -23.843 1.00 57.94 231 GLY A C 1
ATOM 1811 O O . GLY A 1 231 ? -5.154 -6.649 -24.495 1.00 57.94 231 GLY A O 1
ATOM 1812 N N . ALA A 1 232 ? -7.082 -6.481 -23.364 1.00 55.94 232 ALA A N 1
ATOM 1813 C CA . ALA A 1 232 ? -7.066 -5.020 -23.346 1.00 55.94 232 ALA A CA 1
ATOM 1814 C C . ALA A 1 232 ? -5.874 -4.564 -22.491 1.00 55.94 232 ALA A C 1
ATOM 1816 O O . ALA A 1 232 ? -5.886 -4.731 -21.271 1.00 55.94 232 ALA A O 1
ATOM 1817 N N . ARG A 1 233 ? -4.828 -4.036 -23.137 1.00 70.88 233 ARG A N 1
ATOM 1818 C CA . ARG A 1 233 ? -3.631 -3.535 -22.452 1.00 70.88 233 ARG A CA 1
ATOM 1819 C C . ARG A 1 233 ? -4.071 -2.439 -21.485 1.00 70.88 233 ARG A C 1
ATOM 1821 O O . ARG A 1 233 ? -4.621 -1.425 -21.917 1.00 70.88 233 ARG A O 1
ATOM 1828 N N . LYS A 1 234 ? -3.870 -2.650 -20.183 1.00 65.38 234 LYS A N 1
ATOM 1829 C CA . LYS A 1 234 ? -4.244 -1.652 -19.177 1.00 65.38 234 LYS A CA 1
ATOM 1830 C C . LYS A 1 234 ? -3.404 -0.396 -19.373 1.00 65.38 234 LYS A C 1
ATOM 1832 O O . LYS A 1 234 ? -2.189 -0.434 -19.186 1.00 65.38 234 LYS A O 1
ATOM 1837 N N . SER A 1 235 ? -4.057 0.705 -19.732 1.00 68.56 235 SER A N 1
ATOM 1838 C CA . SER A 1 235 ? -3.442 2.028 -19.715 1.00 68.56 235 SER A CA 1
ATOM 1839 C C . SER A 1 235 ? -3.189 2.439 -18.269 1.00 68.56 235 SER A C 1
ATOM 1841 O O . SER A 1 235 ? -4.113 2.398 -17.449 1.00 68.56 235 SER A O 1
ATOM 1843 N N . SER A 1 236 ? -1.966 2.860 -17.961 1.00 81.06 236 SER A N 1
ATOM 1844 C CA . SER A 1 236 ? -1.676 3.440 -16.657 1.00 81.06 236 SER A CA 1
ATOM 1845 C C . SER A 1 236 ? -2.375 4.800 -16.513 1.00 81.06 236 SER A C 1
ATOM 1847 O O . SER A 1 236 ? -2.556 5.543 -17.479 1.00 81.06 236 SER A O 1
ATOM 1849 N N . GLY A 1 237 ? -2.816 5.117 -15.298 1.00 79.50 237 GLY A N 1
ATOM 1850 C CA . GLY A 1 237 ? -3.427 6.399 -14.959 1.00 79.50 237 GLY A CA 1
ATOM 1851 C C . GLY A 1 237 ? -2.425 7.261 -14.210 1.00 79.50 237 GLY A C 1
ATOM 1852 O O . GLY A 1 237 ? -2.354 7.188 -12.985 1.00 79.50 237 GLY A O 1
ATOM 1853 N N . PHE A 1 238 ? -1.622 8.041 -14.930 1.00 75.88 238 PHE A N 1
ATOM 1854 C CA . PHE A 1 238 ? -0.662 8.947 -14.303 1.00 75.88 238 PHE A CA 1
ATOM 1855 C C . PHE A 1 238 ? -1.340 10.246 -13.866 1.00 75.88 238 PHE A C 1
ATOM 1857 O O . PHE A 1 238 ? -1.763 11.042 -14.706 1.00 75.88 238 PHE A O 1
ATOM 1864 N N . THR A 1 239 ? -1.416 10.477 -12.556 1.00 68.25 239 THR A N 1
ATOM 1865 C CA . THR A 1 239 ? -2.083 11.647 -11.984 1.00 68.25 239 THR A CA 1
ATOM 1866 C C . THR A 1 239 ? -1.051 12.603 -11.402 1.00 68.25 239 THR A C 1
ATOM 1868 O O . THR A 1 239 ? -0.769 12.611 -10.207 1.00 68.25 239 THR A O 1
ATOM 1871 N N . ASP A 1 240 ? -0.495 13.463 -12.250 1.00 69.19 240 ASP A N 1
ATOM 1872 C CA . ASP A 1 240 ? 0.468 14.484 -11.829 1.00 69.19 240 ASP A CA 1
ATOM 1873 C C . ASP A 1 240 ? -0.247 15.778 -11.392 1.00 69.19 240 ASP A C 1
ATOM 1875 O O . ASP A 1 240 ? -0.109 16.844 -12.003 1.00 69.19 240 ASP A O 1
ATOM 1879 N N . SER A 1 241 ? -1.075 15.672 -10.345 1.00 77.31 241 SER A N 1
ATOM 1880 C CA . SER A 1 241 ? -1.876 16.781 -9.812 1.00 77.31 241 SER A CA 1
ATOM 1881 C C . SER A 1 241 ? -1.411 17.217 -8.424 1.00 77.31 241 SER A C 1
ATOM 1883 O O . SER A 1 241 ? -1.294 16.409 -7.504 1.00 77.31 241 SER A O 1
ATOM 1885 N N . ALA A 1 242 ? -1.218 18.529 -8.251 1.00 75.81 242 ALA A N 1
ATOM 1886 C CA . ALA A 1 242 ? -0.946 19.108 -6.937 1.00 75.81 242 ALA A CA 1
ATOM 1887 C C . ALA A 1 242 ? -2.130 18.926 -5.973 1.00 75.81 242 ALA A C 1
ATOM 1889 O O . ALA A 1 242 ? -1.911 18.675 -4.794 1.00 75.81 242 ALA A O 1
ATOM 1890 N N . SER A 1 243 ? -3.373 18.969 -6.473 1.00 75.94 243 SER A N 1
ATOM 1891 C CA . SER A 1 243 ? -4.563 18.771 -5.634 1.00 75.94 243 SER A CA 1
ATOM 1892 C C . SER A 1 243 ? -4.594 17.378 -5.008 1.00 75.94 243 SER A C 1
ATOM 1894 O O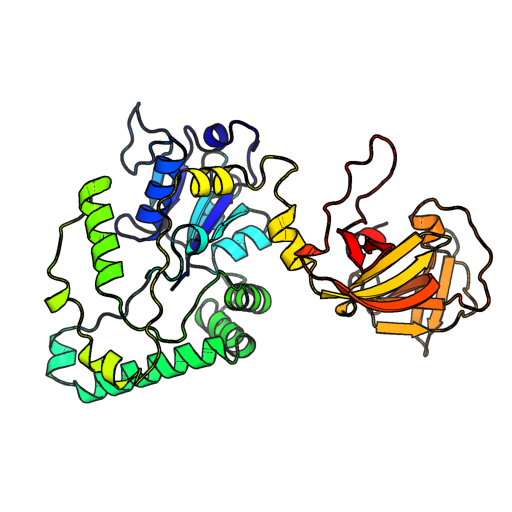 . SER A 1 243 ? -4.873 17.255 -3.821 1.00 75.94 243 SER A O 1
ATOM 1896 N N . VAL A 1 244 ? -4.228 16.348 -5.778 1.00 80.56 244 VAL A N 1
ATOM 1897 C CA . VAL A 1 244 ? -4.159 14.965 -5.290 1.00 80.56 244 VAL A CA 1
ATOM 1898 C C . VAL A 1 244 ? -3.065 14.835 -4.241 1.00 80.56 244 VAL A C 1
ATOM 1900 O O . VAL A 1 244 ? -3.320 14.305 -3.171 1.00 80.56 244 VAL A O 1
ATOM 1903 N N . ALA A 1 245 ? -1.865 15.368 -4.481 1.00 86.94 245 ALA A N 1
ATOM 1904 C CA . ALA A 1 245 ? -0.791 15.305 -3.490 1.00 86.94 245 ALA A CA 1
ATOM 1905 C C . ALA A 1 245 ? -1.146 16.036 -2.180 1.00 86.94 245 ALA A C 1
ATOM 1907 O O . ALA A 1 245 ? -0.846 15.530 -1.102 1.00 86.94 245 ALA A O 1
ATOM 1908 N N . VAL A 1 246 ? -1.819 17.189 -2.260 1.00 85.19 246 VAL A N 1
ATOM 1909 C CA . VAL A 1 246 ? -2.304 17.926 -1.081 1.00 85.19 246 VAL A CA 1
ATOM 1910 C C . VAL A 1 246 ? -3.380 17.136 -0.337 1.00 85.19 246 VAL A C 1
ATOM 1912 O O . VAL A 1 246 ? -3.299 17.021 0.882 1.00 85.19 246 VAL A O 1
ATOM 1915 N N . GLU A 1 247 ? -4.336 16.528 -1.044 1.00 84.38 247 GLU A N 1
ATOM 1916 C CA . GLU A 1 247 ? -5.334 15.647 -0.429 1.00 84.38 247 GLU A CA 1
ATOM 1917 C C . GLU A 1 247 ? -4.651 14.463 0.271 1.00 84.38 247 GLU A C 1
ATOM 1919 O O . GLU A 1 247 ? -4.912 14.187 1.441 1.00 84.38 247 GLU A O 1
ATOM 1924 N N . LEU A 1 248 ? -3.715 13.801 -0.419 1.00 87.06 248 LEU A N 1
ATOM 1925 C CA . LEU A 1 248 ? -2.936 12.698 0.133 1.00 87.06 248 LEU A CA 1
ATOM 1926 C C . LEU A 1 248 ? -2.120 13.126 1.352 1.00 87.06 248 LEU A C 1
ATOM 1928 O O . LEU A 1 248 ? -1.975 12.316 2.257 1.00 87.06 248 LEU A O 1
ATOM 1932 N N . LEU A 1 249 ? -1.612 14.359 1.407 1.00 88.38 249 LEU A N 1
ATOM 1933 C CA . LEU A 1 249 ? -0.912 14.909 2.568 1.00 88.38 249 LEU A CA 1
ATOM 1934 C C . LEU A 1 249 ? -1.874 15.152 3.738 1.00 88.38 249 LEU A C 1
ATOM 1936 O O . LEU A 1 249 ? -1.590 14.760 4.862 1.00 88.38 249 LEU A O 1
ATOM 1940 N N . GLN A 1 250 ? -3.029 15.760 3.500 1.00 82.69 250 GLN A N 1
ATOM 1941 C CA . GLN A 1 250 ? -3.985 16.094 4.563 1.00 82.69 250 GLN A CA 1
ATOM 1942 C C . GLN A 1 250 ? -4.623 14.852 5.212 1.00 82.69 250 GLN A C 1
ATOM 1944 O O . GLN A 1 250 ? -5.119 14.919 6.342 1.00 82.69 250 GLN A O 1
ATOM 1949 N N . ARG A 1 251 ? -4.562 13.691 4.542 1.00 71.31 251 ARG A N 1
ATOM 1950 C CA . ARG A 1 251 ? -5.011 12.408 5.103 1.00 71.31 251 ARG A CA 1
ATOM 1951 C C . ARG A 1 251 ? -4.293 12.108 6.424 1.00 71.31 251 ARG A C 1
ATOM 1953 O O . ARG A 1 251 ? -3.071 12.049 6.502 1.00 71.31 251 ARG A O 1
ATOM 1960 N N . GLY A 1 252 ? -5.074 11.900 7.480 1.00 55.81 252 GLY A N 1
ATOM 1961 C CA . GLY A 1 252 ? -4.571 11.549 8.812 1.00 55.81 252 GLY A CA 1
ATOM 1962 C C . GLY A 1 252 ? -4.149 12.728 9.685 1.00 55.81 252 GLY A C 1
ATOM 1963 O O . GLY A 1 252 ? -3.623 12.490 10.768 1.00 55.81 252 GLY A O 1
ATOM 1964 N N . GLY A 1 253 ? -4.359 13.965 9.230 1.00 43.03 253 GLY A N 1
ATOM 1965 C CA . GLY A 1 253 ? -3.976 15.161 9.965 1.00 43.03 253 GLY A CA 1
ATOM 1966 C C . GLY A 1 253 ? -5.126 16.105 10.331 1.00 43.03 253 GLY A C 1
ATOM 1967 O O . GLY A 1 253 ? -5.005 16.887 11.274 1.00 43.03 253 GLY A O 1
ATOM 1968 N N . VAL A 1 254 ? -6.254 16.038 9.624 1.00 38.00 254 VAL A N 1
ATOM 1969 C CA . VAL A 1 254 ? -7.527 16.611 10.075 1.00 38.00 254 VAL A CA 1
ATOM 1970 C C . VAL A 1 254 ? -8.395 15.441 10.526 1.00 38.00 254 VAL A C 1
ATOM 1972 O O . VAL A 1 254 ? -8.408 14.396 9.870 1.00 38.00 254 VAL A O 1
ATOM 1975 N N . GLY A 1 255 ? -9.202 15.626 11.571 1.00 42.38 255 GLY A N 1
ATOM 1976 C CA . GLY A 1 255 ? -10.373 14.787 11.865 1.00 42.38 255 GLY A CA 1
ATOM 1977 C C . GLY A 1 255 ? -11.449 14.796 10.761 1.00 42.38 255 GLY A C 1
ATOM 1978 O O . GLY A 1 255 ? -12.623 14.621 11.051 1.00 42.38 255 GLY A O 1
ATOM 1979 N N . THR A 1 256 ? -11.070 15.015 9.50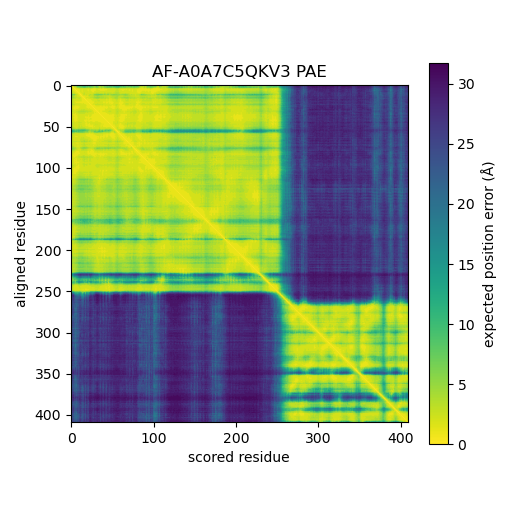1 1.00 34.41 256 THR A N 1
ATOM 1980 C CA . THR A 1 256 ? -11.911 14.999 8.306 1.00 34.41 256 THR A CA 1
ATOM 1981 C C . THR A 1 256 ? -11.090 14.360 7.182 1.00 34.41 256 THR A C 1
ATOM 1983 O O . THR A 1 256 ? -10.119 14.944 6.704 1.00 34.41 256 THR A O 1
ATOM 1986 N N . GLY A 1 257 ? -11.424 13.127 6.801 1.00 32.94 257 GLY A N 1
ATOM 1987 C CA . GLY A 1 257 ? -10.671 12.346 5.804 1.00 32.94 257 GLY A CA 1
ATOM 1988 C C . GLY A 1 257 ? -10.553 10.855 6.128 1.00 32.94 257 GLY A C 1
ATOM 1989 O O . GLY A 1 257 ? -10.102 10.073 5.292 1.00 32.94 257 GLY A O 1
ATOM 1990 N N . ALA A 1 258 ? -11.012 10.446 7.315 1.00 37.16 258 ALA A N 1
ATOM 1991 C CA . ALA A 1 258 ? -11.345 9.057 7.602 1.00 37.16 258 ALA A CA 1
ATOM 1992 C C . ALA A 1 258 ? -12.588 8.588 6.820 1.00 37.16 258 ALA A C 1
ATOM 1994 O O . ALA A 1 258 ? -12.685 7.391 6.580 1.00 37.16 258 ALA A O 1
ATOM 1995 N N . ALA A 1 259 ? -13.463 9.489 6.356 1.00 37.22 259 ALA A N 1
ATOM 1996 C CA . ALA A 1 259 ? -14.629 9.174 5.531 1.00 37.22 259 ALA A CA 1
ATOM 1997 C C . ALA A 1 259 ? -14.269 8.274 4.331 1.00 37.22 259 ALA A C 1
ATOM 1999 O O . ALA A 1 259 ? -14.363 7.060 4.398 1.00 37.22 259 ALA A O 1
ATOM 2000 N N . SER A 1 260 ? -13.757 8.793 3.220 1.00 37.28 260 SER A N 1
ATOM 2001 C CA . SER A 1 260 ? -13.786 8.023 1.962 1.00 37.28 260 SER A CA 1
ATOM 2002 C C . SER A 1 260 ? -13.056 6.657 1.983 1.00 37.28 260 SER A C 1
ATOM 2004 O O . SER A 1 260 ? -13.527 5.706 1.366 1.00 37.28 260 SER A O 1
ATOM 2006 N N . LYS A 1 261 ? -11.967 6.495 2.756 1.00 37.91 261 LYS A N 1
ATOM 2007 C CA . LYS A 1 261 ? -11.246 5.208 2.883 1.00 37.91 261 LYS A CA 1
ATOM 2008 C C . LYS A 1 261 ? -11.630 4.352 4.096 1.00 37.91 261 LYS A C 1
ATOM 2010 O O . LYS A 1 261 ? -11.402 3.145 4.042 1.00 37.91 261 LYS A O 1
ATOM 2015 N N . SER A 1 262 ? -12.198 4.913 5.172 1.00 42.06 262 SER A N 1
ATOM 2016 C CA . SER A 1 262 ? -12.789 4.083 6.235 1.00 42.06 262 SER A CA 1
ATOM 2017 C C . SER A 1 262 ? -14.211 3.654 5.884 1.00 42.06 262 SER A C 1
ATOM 2019 O O . SER A 1 262 ? -14.576 2.548 6.248 1.00 42.06 262 SER A O 1
ATOM 2021 N N . LEU A 1 263 ? -14.964 4.431 5.098 1.00 40.97 263 LEU A N 1
ATOM 2022 C CA . LEU A 1 263 ? -16.298 4.065 4.606 1.00 40.97 263 LEU A CA 1
ATOM 2023 C C . LEU A 1 263 ? -16.235 2.863 3.647 1.00 40.97 263 LEU A C 1
ATOM 2025 O O . LEU A 1 263 ? -17.040 1.954 3.787 1.00 40.97 263 LEU A O 1
ATOM 2029 N N . LEU A 1 264 ? -15.216 2.765 2.778 1.00 40.38 264 LEU A N 1
ATOM 2030 C CA . LEU A 1 264 ? -14.977 1.567 1.947 1.00 40.38 264 LEU A CA 1
ATOM 2031 C C . LEU A 1 264 ? -14.660 0.301 2.771 1.00 40.38 264 LEU A C 1
ATOM 2033 O O . LEU A 1 264 ? -15.021 -0.798 2.368 1.00 40.38 264 LEU A O 1
ATOM 2037 N N . ASN A 1 265 ? -14.015 0.439 3.936 1.00 50.59 265 ASN A N 1
ATOM 2038 C CA . ASN A 1 265 ? -13.784 -0.672 4.876 1.00 50.59 265 ASN A CA 1
ATOM 2039 C C . ASN A 1 265 ? -14.987 -0.942 5.804 1.00 50.59 265 ASN A C 1
ATOM 2041 O O . ASN A 1 265 ? -14.949 -1.892 6.583 1.00 50.59 265 ASN A O 1
ATOM 2045 N N . LYS A 1 266 ? -16.016 -0.088 5.762 1.00 62.47 266 LYS A N 1
ATOM 2046 C CA . LYS A 1 266 ? -17.292 -0.209 6.487 1.00 62.47 266 LYS A CA 1
ATOM 2047 C C . LYS A 1 266 ? -18.447 -0.568 5.541 1.00 62.47 266 LYS A C 1
ATOM 2049 O O . LYS A 1 266 ? -19.590 -0.675 5.972 1.00 62.47 266 LYS A O 1
ATOM 2054 N N . GLU A 1 267 ? -18.167 -0.729 4.251 1.00 75.31 267 GLU A N 1
ATOM 2055 C CA . GLU A 1 267 ? -19.103 -1.304 3.297 1.00 75.31 267 GLU A CA 1
ATOM 2056 C C . GLU A 1 267 ? -19.194 -2.811 3.540 1.00 75.31 267 GLU A C 1
ATOM 2058 O O . GLU A 1 267 ? -18.188 -3.498 3.727 1.00 75.31 267 GLU A O 1
ATOM 2063 N N . GLY A 1 268 ? -20.412 -3.342 3.550 1.00 80.25 268 GLY A N 1
ATOM 2064 C CA . GLY A 1 268 ? -20.615 -4.751 3.842 1.00 80.25 268 GLY A CA 1
ATOM 2065 C C . GLY A 1 268 ? -22.051 -5.103 4.184 1.00 80.25 268 GLY A C 1
ATOM 2066 O O . GLY A 1 268 ? -22.984 -4.316 4.015 1.00 80.25 268 GLY A O 1
ATOM 2067 N N . LYS A 1 269 ? -22.233 -6.335 4.656 1.00 83.19 269 LYS A N 1
ATOM 2068 C CA . LYS A 1 269 ? -23.523 -6.824 5.141 1.00 83.19 269 LYS A CA 1
ATOM 2069 C C . LYS A 1 269 ? -23.566 -6.711 6.656 1.00 83.19 269 LYS A C 1
ATOM 2071 O O . LYS A 1 269 ? -22.694 -7.234 7.341 1.00 83.19 269 LYS A O 1
ATOM 2076 N N . TYR A 1 270 ? -24.616 -6.084 7.162 1.00 90.75 270 TYR A N 1
ATOM 2077 C CA . TYR A 1 270 ? -24.815 -5.857 8.585 1.00 90.75 270 TYR A CA 1
ATOM 2078 C C . TYR A 1 270 ? -26.091 -6.545 9.048 1.00 90.75 270 TYR A C 1
ATOM 2080 O O . TYR A 1 270 ? -27.136 -6.413 8.409 1.00 90.75 270 TYR A O 1
ATOM 2088 N N . LEU A 1 271 ? -26.015 -7.260 10.170 1.00 92.62 271 LEU A N 1
ATOM 2089 C CA . LEU A 1 271 ? -27.200 -7.634 10.929 1.00 92.62 271 LEU A CA 1
ATOM 2090 C C . LEU A 1 271 ? -27.678 -6.397 11.686 1.00 92.62 271 LEU A C 1
ATOM 2092 O O . LEU A 1 271 ? -26.922 -5.819 12.469 1.00 92.62 271 LEU A O 1
ATOM 2096 N N . THR A 1 272 ? -28.925 -6.003 11.456 1.00 92.62 272 THR A N 1
ATOM 2097 C CA . THR A 1 272 ? -29.527 -4.835 12.099 1.00 92.62 272 THR A CA 1
ATOM 2098 C C . THR A 1 272 ? -30.470 -5.244 13.222 1.00 92.62 272 THR A C 1
ATOM 2100 O O . THR A 1 272 ? -31.150 -6.270 13.143 1.00 92.62 272 THR A O 1
ATOM 2103 N N . PHE A 1 273 ? -30.501 -4.455 14.291 1.00 93.94 273 PHE A N 1
ATOM 2104 C CA . PHE A 1 273 ? -31.373 -4.669 15.442 1.00 93.94 273 PHE A CA 1
ATOM 2105 C C . PHE A 1 273 ? -31.750 -3.345 16.103 1.00 93.94 273 PHE A C 1
ATOM 2107 O O . PHE A 1 273 ? -31.044 -2.347 15.977 1.00 93.94 273 PHE A O 1
ATOM 2114 N N . SER A 1 274 ? -32.858 -3.334 16.836 1.00 92.31 274 SER A N 1
ATOM 2115 C CA . SER A 1 274 ? -33.333 -2.162 17.568 1.00 92.31 274 SER A CA 1
ATOM 2116 C C . SER A 1 274 ? -32.954 -2.207 19.046 1.00 92.31 274 SER A C 1
ATOM 2118 O O . SER A 1 274 ? -33.025 -3.267 19.677 1.00 92.31 274 SER A O 1
ATOM 2120 N N . LEU A 1 275 ? -32.661 -1.037 19.611 1.00 91.56 275 LEU A N 1
ATOM 2121 C CA . LEU A 1 275 ? -32.717 -0.756 21.047 1.00 91.56 275 LEU A CA 1
ATOM 2122 C C . LEU A 1 275 ? -33.574 0.505 21.219 1.00 91.56 275 LEU A C 1
ATOM 2124 O O . LEU A 1 275 ? -33.153 1.606 20.873 1.00 91.56 275 LEU A O 1
ATOM 2128 N N . GLY A 1 276 ? -34.806 0.354 21.704 1.00 88.19 276 GLY A N 1
ATOM 2129 C CA . GLY A 1 276 ? -35.776 1.450 21.732 1.00 88.19 276 GLY A CA 1
ATOM 2130 C C . GLY A 1 276 ? -36.117 1.922 20.319 1.00 88.19 276 GLY A C 1
ATOM 2131 O O . GLY A 1 276 ? -36.415 1.102 19.452 1.00 88.19 276 GLY A O 1
ATOM 2132 N N . ASP A 1 277 ? -36.046 3.234 20.100 1.00 83.56 277 ASP A N 1
ATOM 2133 C CA . ASP A 1 277 ? -36.334 3.859 18.802 1.00 83.56 277 ASP A CA 1
ATOM 2134 C C . ASP A 1 277 ? -35.098 3.950 17.888 1.00 83.56 277 ASP A C 1
ATOM 2136 O O . ASP A 1 277 ? -35.183 4.453 16.768 1.00 83.56 277 ASP A O 1
ATOM 2140 N N . GLN A 1 278 ? -33.940 3.472 18.356 1.00 84.56 278 GLN A N 1
ATOM 2141 C CA . GLN A 1 278 ? -32.682 3.503 17.615 1.00 84.56 278 GLN A CA 1
ATOM 2142 C C . GLN A 1 278 ? -32.392 2.153 16.958 1.00 84.56 278 GLN A C 1
ATOM 2144 O O . GLN A 1 278 ? -32.626 1.090 17.541 1.00 84.56 278 GLN A O 1
ATOM 2149 N N . GLU A 1 279 ? -31.836 2.202 15.748 1.00 88.75 279 GLU A N 1
ATOM 2150 C CA . GLU A 1 279 ? -31.432 1.026 14.983 1.00 88.75 279 GLU A CA 1
ATOM 2151 C C . GLU A 1 279 ? -29.905 0.946 14.905 1.00 88.75 279 GLU A C 1
ATOM 2153 O O . GLU A 1 279 ? -29.225 1.916 14.567 1.00 88.75 279 GLU A O 1
ATOM 2158 N N . PHE A 1 280 ? -29.368 -0.225 15.225 1.00 91.38 280 PHE A N 1
ATOM 2159 C CA . PHE A 1 280 ? -27.943 -0.515 15.274 1.00 91.38 280 PHE A CA 1
ATOM 2160 C C . PHE A 1 280 ? -27.588 -1.601 14.263 1.00 91.38 280 PHE A C 1
ATOM 2162 O O . PHE A 1 280 ? -28.434 -2.416 13.895 1.00 91.38 280 PHE A O 1
ATOM 2169 N N . GLY A 1 281 ? -26.335 -1.617 13.813 1.00 91.44 281 GLY A N 1
ATOM 2170 C CA . GLY A 1 281 ? -25.817 -2.592 12.860 1.00 91.44 281 GLY A CA 1
ATOM 2171 C C . GLY A 1 281 ? -24.496 -3.195 13.316 1.00 91.44 281 GLY A C 1
ATOM 2172 O O . GLY A 1 281 ? -23.600 -2.483 13.762 1.00 91.44 281 GLY A O 1
ATOM 2173 N N . VAL A 1 282 ? -24.356 -4.509 13.159 1.00 90.06 282 VAL A N 1
ATOM 2174 C CA . VAL A 1 282 ? -23.114 -5.250 13.420 1.00 90.06 282 VAL A CA 1
ATOM 2175 C C . VAL A 1 282 ? -22.739 -6.039 12.177 1.00 90.06 282 VAL A C 1
ATOM 2177 O O . VAL A 1 282 ? -23.618 -6.613 11.535 1.00 90.06 282 VAL A O 1
ATOM 2180 N N . ASP A 1 283 ? -21.452 -6.047 11.826 1.00 86.62 283 ASP A N 1
ATOM 2181 C CA . ASP A 1 283 ? -20.949 -6.820 10.687 1.00 86.62 283 ASP A CA 1
ATOM 2182 C C . ASP A 1 283 ? -21.408 -8.278 10.811 1.00 86.62 283 ASP A C 1
ATOM 2184 O O . ASP A 1 283 ? -21.173 -8.936 11.830 1.00 86.62 283 ASP A O 1
ATOM 2188 N N . ILE A 1 284 ? -22.080 -8.779 9.772 1.00 88.44 284 ILE A N 1
ATOM 2189 C CA . ILE A 1 284 ? -22.625 -10.134 9.755 1.00 88.44 284 ILE A CA 1
ATOM 2190 C C . ILE A 1 284 ? -21.541 -11.191 9.985 1.00 88.44 284 ILE A C 1
ATOM 2192 O O . ILE A 1 284 ? -21.830 -12.242 10.551 1.00 88.44 284 ILE A O 1
ATOM 2196 N N . LEU A 1 285 ? -20.294 -10.911 9.596 1.00 85.38 285 LEU A N 1
ATOM 2197 C CA . LEU A 1 285 ? -19.167 -11.824 9.774 1.00 85.38 285 LEU A CA 1
ATOM 2198 C C . LEU A 1 285 ? -18.794 -12.028 11.247 1.00 85.38 285 LEU A C 1
ATOM 2200 O O . LEU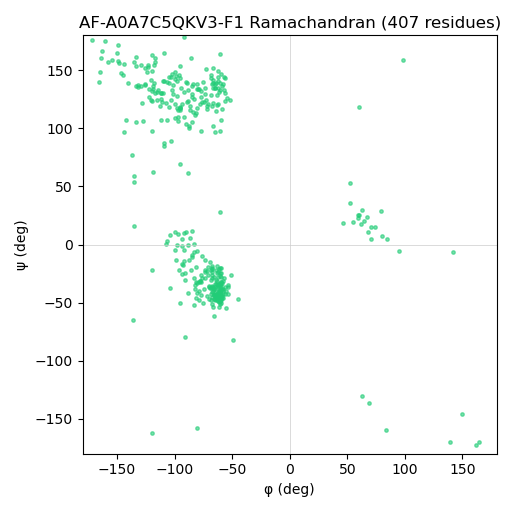 A 1 285 ? -18.155 -13.024 11.580 1.00 85.38 285 LEU A O 1
ATOM 2204 N N . ARG A 1 286 ? -19.202 -11.113 12.135 1.00 84.88 286 ARG A N 1
ATOM 2205 C CA . ARG A 1 286 ? -18.982 -11.209 13.586 1.00 84.88 286 ARG A CA 1
ATOM 2206 C C . ARG A 1 286 ? -20.083 -11.977 14.309 1.00 84.88 286 ARG A C 1
ATOM 2208 O O . ARG A 1 286 ? -19.899 -12.326 15.474 1.00 84.88 286 ARG A O 1
ATOM 2215 N N . ILE A 1 287 ? -21.212 -12.230 13.649 1.00 89.19 287 ILE A N 1
ATOM 2216 C CA . ILE A 1 287 ? -22.354 -12.931 14.233 1.00 89.19 287 ILE A CA 1
ATOM 2217 C C . ILE A 1 287 ? -22.149 -14.439 14.108 1.00 89.19 287 ILE A C 1
ATOM 2219 O O . ILE A 1 287 ? -21.903 -14.957 13.020 1.00 89.19 287 ILE A O 1
ATOM 2223 N N . LYS A 1 288 ? -22.311 -15.162 15.217 1.00 91.25 288 LYS A N 1
ATOM 2224 C CA . LYS A 1 288 ? -22.340 -16.630 15.213 1.00 91.25 288 LYS A CA 1
ATOM 2225 C C . LYS A 1 288 ? -23.737 -17.189 15.162 1.00 91.25 288 LYS A C 1
ATOM 2227 O O . LYS A 1 288 ? -24.023 -18.046 14.332 1.00 91.25 288 LYS A O 1
ATOM 2232 N N . GLU A 1 289 ? -24.597 -16.710 16.043 1.00 91.94 289 GLU A N 1
ATOM 2233 C CA . GLU A 1 289 ? -25.983 -17.138 16.086 1.00 91.94 289 GLU A CA 1
ATOM 2234 C C . GLU A 1 289 ? -26.852 -16.092 16.775 1.00 91.94 289 GLU A C 1
ATOM 2236 O O . GLU A 1 289 ? -26.378 -15.261 17.549 1.00 91.94 289 GLU A O 1
ATOM 2241 N N . ILE A 1 290 ? -28.142 -16.138 16.467 1.00 94.88 290 ILE A N 1
ATOM 2242 C CA . ILE A 1 290 ? -29.174 -15.346 17.125 1.00 94.88 290 ILE A CA 1
ATOM 2243 C C . ILE A 1 290 ? -30.069 -16.351 17.826 1.00 94.88 290 ILE A C 1
ATOM 2245 O O . ILE A 1 290 ? -30.585 -17.273 17.191 1.00 94.88 290 ILE A O 1
ATOM 2249 N N . ILE A 1 291 ? -30.235 -16.185 19.130 1.00 95.06 291 ILE A N 1
ATOM 2250 C CA . ILE A 1 291 ? -31.031 -17.087 19.957 1.00 95.06 291 ILE A CA 1
ATOM 2251 C C . ILE A 1 291 ? -32.130 -16.306 20.668 1.00 95.06 291 ILE A C 1
ATOM 2253 O O . ILE A 1 291 ? -32.000 -15.111 20.937 1.00 95.06 291 ILE A O 1
ATOM 2257 N N . GLY A 1 292 ? -33.229 -16.989 20.982 1.00 93.44 292 GLY A N 1
ATOM 2258 C CA . GLY A 1 292 ? -34.251 -16.429 21.860 1.00 93.44 292 GLY A CA 1
ATOM 2259 C C . GLY A 1 292 ? -33.683 -16.121 23.246 1.00 93.44 292 GLY A C 1
ATOM 2260 O O . GLY A 1 292 ? -32.612 -16.605 23.618 1.00 93.44 292 GLY A O 1
ATOM 2261 N N . LEU A 1 293 ? -34.406 -15.316 24.022 1.00 90.88 293 LEU A N 1
ATOM 2262 C CA . LEU A 1 293 ? -34.029 -15.082 25.411 1.00 90.88 293 LEU A CA 1
ATOM 2263 C C . LEU A 1 293 ? -33.988 -16.394 26.190 1.00 90.88 293 LEU A C 1
ATOM 2265 O O . LEU A 1 293 ? -34.886 -17.230 26.098 1.00 90.88 293 LEU A O 1
ATOM 2269 N N . MET A 1 294 ? -32.935 -16.525 26.980 1.00 90.81 294 MET A N 1
ATOM 2270 C CA . MET A 1 294 ? -32.727 -17.611 27.921 1.00 90.81 294 MET A CA 1
ATOM 2271 C C . MET A 1 294 ? -32.612 -17.020 29.322 1.00 90.81 294 MET A C 1
ATOM 2273 O O . MET A 1 294 ? -32.375 -15.821 29.480 1.00 90.81 294 MET A O 1
ATOM 2277 N N . GLU A 1 295 ? -32.767 -17.859 30.339 1.00 90.94 295 GLU A N 1
ATOM 2278 C CA . GLU A 1 295 ? -32.519 -17.452 31.718 1.00 90.94 295 GLU A CA 1
ATOM 2279 C C . GLU A 1 295 ? -31.042 -17.067 31.891 1.00 90.94 295 GLU A C 1
ATOM 2281 O O . GLU A 1 295 ? -30.146 -17.876 31.639 1.00 90.94 295 GLU A O 1
ATOM 2286 N N . ILE A 1 296 ? -30.796 -15.816 32.289 1.00 93.94 296 ILE A N 1
ATOM 2287 C CA . ILE A 1 296 ? -29.451 -15.289 32.534 1.00 93.94 296 ILE A CA 1
ATOM 2288 C C . ILE A 1 296 ? -29.158 -15.414 34.026 1.00 93.94 296 ILE A C 1
ATOM 2290 O O . ILE A 1 296 ? -29.809 -14.773 34.852 1.00 93.94 296 ILE A O 1
ATOM 2294 N N . VAL A 1 297 ? -28.144 -16.204 34.369 1.00 93.88 297 VAL A N 1
ATOM 2295 C CA . VAL A 1 297 ? -27.688 -16.369 35.750 1.00 93.88 297 VAL A CA 1
ATOM 2296 C C . VAL A 1 297 ? -26.722 -15.237 36.083 1.00 93.88 297 VAL A C 1
ATOM 2298 O O . VAL A 1 297 ? -25.641 -15.135 35.498 1.00 93.88 297 VAL A O 1
ATOM 2301 N N . GLY A 1 298 ? -27.121 -14.371 37.014 1.00 89.62 298 GLY A N 1
ATOM 2302 C CA . GLY A 1 298 ? -26.309 -13.241 37.460 1.00 89.62 298 GLY A CA 1
ATOM 2303 C C . GLY A 1 298 ? -24.992 -13.684 38.102 1.00 89.62 298 GLY A C 1
ATOM 2304 O O . GLY A 1 298 ? -24.948 -14.650 38.864 1.00 89.62 298 GLY A O 1
ATOM 2305 N N . LEU A 1 299 ? -23.918 -12.950 37.811 1.00 86.31 299 LEU A N 1
ATOM 2306 C CA . LEU A 1 299 ? -22.594 -13.192 38.380 1.00 86.31 299 LEU A CA 1
ATOM 2307 C C . LEU A 1 299 ? -22.286 -12.178 39.498 1.00 86.31 299 LEU A C 1
ATOM 2309 O O . LEU A 1 299 ? -22.461 -10.973 39.289 1.00 86.31 299 LEU A O 1
ATOM 2313 N N . PRO A 1 300 ? -21.789 -12.618 40.670 1.00 83.81 300 PRO A N 1
ATOM 2314 C CA . PRO A 1 300 ? -21.286 -11.704 41.690 1.00 83.81 300 PRO A CA 1
ATOM 2315 C C . PRO A 1 300 ? -20.108 -10.881 41.152 1.00 83.81 300 PRO A C 1
ATOM 2317 O O . PRO A 1 300 ? -19.232 -11.434 40.493 1.00 83.81 300 PRO A O 1
ATOM 2320 N N . GLN A 1 301 ? -20.062 -9.582 41.470 1.00 80.44 301 GLN A N 1
ATOM 2321 C CA . GLN A 1 301 ? -18.976 -8.669 41.060 1.00 80.44 301 GLN A CA 1
ATOM 2322 C C . GLN A 1 301 ? -18.783 -8.547 39.534 1.00 80.44 301 GLN A C 1
ATOM 2324 O O . GLN A 1 301 ? -17.705 -8.179 39.070 1.00 80.44 301 GLN A O 1
ATOM 2329 N N . ALA A 1 302 ? -19.812 -8.855 38.737 1.00 83.19 302 ALA A N 1
ATOM 2330 C CA . ALA A 1 302 ? -19.764 -8.632 37.298 1.00 83.19 302 ALA A CA 1
ATOM 2331 C C . ALA A 1 302 ? -19.616 -7.140 36.969 1.00 83.19 302 ALA A C 1
ATOM 2333 O O . ALA A 1 302 ? -20.121 -6.275 37.689 1.00 83.19 302 ALA A O 1
ATOM 2334 N N . HIS A 1 303 ? -18.959 -6.846 35.844 1.00 86.81 303 HIS A N 1
ATOM 2335 C CA . HIS A 1 303 ? -18.913 -5.486 35.315 1.00 86.81 303 HIS A CA 1
ATOM 2336 C C . HIS A 1 303 ? -20.349 -4.961 35.096 1.00 86.81 303 HIS A C 1
ATOM 2338 O O . HIS A 1 303 ? -21.191 -5.740 34.647 1.00 86.81 303 HIS A O 1
ATOM 2344 N N . PRO A 1 304 ? -20.654 -3.668 35.331 1.00 87.12 304 PRO A N 1
ATOM 2345 C CA . PRO A 1 304 ? -22.013 -3.117 35.213 1.00 87.12 304 PRO A CA 1
ATOM 2346 C C . PRO A 1 304 ? -22.755 -3.409 33.897 1.00 87.12 304 PRO A C 1
ATOM 2348 O O . PRO A 1 304 ? -23.984 -3.451 33.868 1.00 87.12 304 PRO A O 1
ATOM 2351 N N . TYR A 1 305 ? -22.021 -3.633 32.807 1.00 89.94 305 TYR A N 1
ATOM 2352 C CA . TYR A 1 305 ? -22.581 -3.947 31.486 1.00 89.94 305 TYR A CA 1
ATOM 2353 C C . TYR A 1 305 ? -22.891 -5.437 31.285 1.00 89.94 305 TYR A C 1
ATOM 2355 O O . TYR A 1 305 ? -23.544 -5.797 30.310 1.00 89.94 305 TYR A O 1
ATOM 2363 N N . ILE A 1 306 ? -22.443 -6.311 32.186 1.00 91.44 306 ILE A N 1
ATOM 2364 C CA . ILE A 1 306 ? -22.649 -7.757 32.116 1.00 91.44 306 ILE A CA 1
ATOM 2365 C C . ILE A 1 306 ? -23.831 -8.141 33.001 1.00 91.44 306 ILE A C 1
ATOM 2367 O O . ILE A 1 306 ? -23.804 -7.981 34.219 1.00 91.44 306 ILE A O 1
ATOM 2371 N N . LYS A 1 307 ? -24.879 -8.681 32.374 1.00 90.69 307 LYS A N 1
ATOM 2372 C CA . LYS A 1 307 ? -26.073 -9.185 33.063 1.00 90.69 307 LYS A CA 1
ATOM 2373 C C . LYS A 1 307 ? -25.815 -10.508 33.782 1.00 90.69 307 LYS A C 1
ATOM 2375 O O . LYS A 1 307 ? -26.455 -10.786 34.790 1.00 90.69 307 LYS A O 1
ATOM 2380 N N . GLY A 1 308 ? -24.885 -11.313 33.276 1.00 92.50 308 GLY A N 1
ATOM 2381 C CA . GLY A 1 308 ? -24.564 -12.625 33.826 1.00 92.50 308 GLY A CA 1
ATOM 2382 C C . GLY A 1 308 ? -24.083 -13.575 32.741 1.00 92.50 308 GLY A C 1
ATOM 2383 O O . GLY A 1 308 ? -23.439 -13.147 31.785 1.00 92.50 308 GLY A O 1
ATOM 2384 N N . VAL A 1 309 ? -24.412 -14.854 32.881 1.00 93.19 309 VAL A N 1
ATOM 2385 C CA . VAL A 1 309 ? -24.079 -15.909 31.917 1.00 93.19 309 VAL A CA 1
ATOM 2386 C C . VAL A 1 309 ? -25.307 -16.728 31.542 1.00 93.19 309 VAL A C 1
ATOM 2388 O O . VAL A 1 309 ? -26.245 -16.853 32.327 1.00 93.19 309 VAL A O 1
ATOM 2391 N N . ILE A 1 310 ? -25.279 -17.322 30.353 1.00 94.06 310 ILE A N 1
ATOM 2392 C CA . ILE A 1 310 ? -26.216 -18.371 29.932 1.00 94.06 310 ILE A CA 1
ATOM 2393 C C . ILE A 1 310 ? -25.450 -19.665 29.679 1.00 94.06 310 ILE A C 1
ATOM 2395 O O . ILE A 1 310 ? -24.258 -19.634 29.374 1.00 94.06 310 ILE A O 1
ATOM 2399 N N . ASN A 1 311 ? -26.142 -20.799 29.750 1.00 92.25 311 ASN A N 1
ATOM 2400 C CA . ASN A 1 311 ? -25.629 -22.057 29.223 1.00 92.25 311 ASN A CA 1
ATOM 2401 C C . ASN A 1 311 ? -26.249 -22.320 27.845 1.00 92.25 311 ASN A C 1
ATOM 2403 O O . ASN A 1 311 ? -27.436 -22.629 27.747 1.00 92.25 311 ASN A O 1
ATOM 2407 N N . LEU A 1 312 ? -25.448 -22.199 26.788 1.00 91.19 312 LEU A N 1
ATOM 2408 C CA . LEU A 1 312 ? -25.847 -22.481 25.415 1.00 91.19 312 LEU A CA 1
ATOM 2409 C C . LEU A 1 312 ? -25.099 -23.717 24.906 1.00 91.19 312 LEU A C 1
ATOM 2411 O O . LEU A 1 312 ? -23.911 -23.643 24.604 1.00 91.19 312 LEU A O 1
ATOM 2415 N N . ARG A 1 313 ? -25.807 -24.848 24.778 1.00 90.25 313 ARG A N 1
ATOM 2416 C CA . ARG A 1 313 ? -25.248 -26.134 24.304 1.00 90.25 313 ARG A CA 1
ATOM 2417 C C . ARG A 1 313 ? -23.985 -26.547 25.079 1.00 90.25 313 ARG A C 1
ATOM 2419 O O . ARG A 1 313 ? -22.936 -26.784 24.483 1.00 90.25 313 ARG A O 1
ATOM 2426 N N . ASP A 1 314 ? -24.101 -26.578 26.406 1.00 86.44 314 ASP A N 1
ATOM 2427 C CA . ASP A 1 314 ? -23.030 -26.920 27.355 1.00 86.44 314 ASP A CA 1
ATOM 2428 C C . ASP A 1 314 ? -21.847 -25.937 27.362 1.00 86.44 314 ASP A C 1
ATOM 2430 O O . ASP A 1 314 ? -20.754 -26.260 27.829 1.00 86.44 314 ASP A O 1
ATOM 2434 N N . ARG A 1 315 ? -22.063 -24.711 26.866 1.00 87.19 315 ARG A N 1
ATOM 2435 C CA . ARG A 1 315 ? -21.086 -23.617 26.897 1.00 87.19 315 ARG A CA 1
ATOM 2436 C C . ARG A 1 315 ? -21.611 -22.460 27.724 1.00 87.19 315 ARG A C 1
ATOM 2438 O O . ARG A 1 315 ? -22.716 -21.973 27.497 1.00 87.19 315 ARG A O 1
ATOM 2445 N N . VAL A 1 316 ? -20.786 -21.988 28.650 1.00 89.44 316 VAL A N 1
ATOM 2446 C CA . VAL A 1 316 ? -21.089 -20.815 29.469 1.00 89.44 316 VAL A CA 1
ATOM 2447 C C . VAL A 1 316 ? -20.734 -19.562 28.675 1.00 89.44 316 VAL A C 1
ATOM 2449 O O . VAL A 1 316 ? -19.560 -19.308 28.422 1.00 89.44 316 VAL A O 1
ATOM 2452 N N . ILE A 1 317 ? -21.742 -18.788 28.273 1.00 91.69 317 ILE A N 1
ATOM 2453 C CA . ILE A 1 317 ? -21.556 -17.571 27.476 1.00 91.69 317 ILE A CA 1
ATOM 2454 C C . ILE A 1 317 ? -21.906 -16.344 28.326 1.00 91.69 317 ILE A C 1
ATOM 2456 O O . ILE A 1 317 ? -23.037 -16.260 28.816 1.00 91.69 317 ILE A O 1
ATOM 2460 N N . PRO A 1 318 ? -20.984 -15.379 28.502 1.00 91.69 318 PRO A N 1
ATOM 2461 C CA . PRO A 1 318 ? -21.282 -14.119 29.172 1.00 91.69 318 PRO A CA 1
ATOM 2462 C C . PRO A 1 318 ? -22.255 -13.278 28.345 1.00 91.69 318 PRO A C 1
ATOM 2464 O O . PRO A 1 318 ? -22.122 -13.168 27.126 1.00 91.69 318 PRO A O 1
ATOM 2467 N N . ILE A 1 319 ? -23.223 -12.664 29.024 1.00 94.00 319 ILE A N 1
ATOM 2468 C CA . ILE A 1 319 ? -24.262 -11.839 28.411 1.00 94.00 319 ILE A CA 1
ATOM 2469 C C . ILE A 1 319 ? -24.097 -10.377 28.805 1.00 94.00 319 ILE A C 1
ATOM 2471 O O . ILE A 1 319 ? -24.217 -10.010 29.975 1.00 94.00 319 ILE A O 1
ATOM 2475 N N . MET A 1 320 ? -23.882 -9.540 27.796 1.00 93.06 320 MET A N 1
ATOM 2476 C CA . MET A 1 320 ? -23.864 -8.089 27.890 1.00 93.06 320 MET A CA 1
ATOM 2477 C C . MET A 1 320 ? -25.259 -7.497 27.667 1.00 93.06 320 MET A C 1
ATOM 2479 O O . MET A 1 320 ? -26.008 -7.896 26.768 1.00 93.06 320 MET A O 1
ATOM 2483 N N . ASP A 1 321 ? -25.590 -6.494 28.473 1.00 92.38 321 ASP A N 1
ATOM 2484 C CA . ASP A 1 321 ? -26.722 -5.609 28.239 1.00 92.38 321 ASP A CA 1
ATOM 2485 C C . ASP A 1 321 ? -26.276 -4.378 27.448 1.00 92.38 321 ASP A C 1
ATOM 2487 O O . ASP A 1 321 ? -25.557 -3.521 27.968 1.00 92.38 321 ASP A O 1
ATOM 2491 N N . LEU A 1 322 ? -26.704 -4.291 26.183 1.00 91.50 322 LEU A N 1
ATOM 2492 C CA . LEU A 1 322 ? -26.335 -3.164 25.329 1.00 91.50 322 LEU A CA 1
ATOM 2493 C C . LEU A 1 322 ? -26.979 -1.851 25.772 1.00 91.50 322 LEU A C 1
ATOM 2495 O O . LEU A 1 322 ? -26.354 -0.805 25.618 1.00 91.50 322 LEU A O 1
ATOM 2499 N N . ARG A 1 323 ? -28.173 -1.877 26.382 1.00 90.69 323 ARG A N 1
ATOM 2500 C CA . ARG A 1 323 ? -28.782 -0.658 26.936 1.00 90.69 323 ARG A CA 1
ATOM 2501 C C . ARG A 1 323 ? -27.913 -0.118 28.064 1.00 90.69 323 ARG A C 1
ATOM 2503 O O . ARG A 1 323 ? -27.593 1.065 28.059 1.00 90.69 323 ARG A O 1
ATOM 2510 N N . ARG A 1 324 ? -27.427 -0.989 28.956 1.00 89.19 324 ARG A N 1
ATOM 2511 C CA . ARG A 1 324 ? -26.471 -0.590 30.007 1.00 89.19 324 ARG A CA 1
ATOM 2512 C C . ARG A 1 324 ? -25.149 -0.102 29.424 1.00 89.19 324 ARG A C 1
ATOM 2514 O O . ARG A 1 324 ? -24.640 0.925 29.861 1.00 89.19 324 ARG A O 1
ATOM 2521 N N . ARG A 1 325 ? -24.609 -0.801 28.419 1.00 87.94 325 ARG A N 1
ATOM 2522 C CA . ARG A 1 325 ? -23.350 -0.427 27.750 1.00 87.94 325 ARG A CA 1
ATOM 2523 C C . ARG A 1 325 ? -23.416 0.949 27.082 1.00 87.94 325 ARG A C 1
ATOM 2525 O O . ARG A 1 325 ? -22.400 1.644 27.047 1.00 87.94 325 ARG A O 1
ATOM 2532 N N . PHE A 1 326 ? -24.582 1.321 26.559 1.00 86.00 326 PHE A N 1
ATOM 2533 C CA . PHE A 1 326 ? -24.826 2.589 25.868 1.00 86.00 326 PHE A CA 1
ATOM 2534 C C . PHE A 1 326 ? -25.505 3.64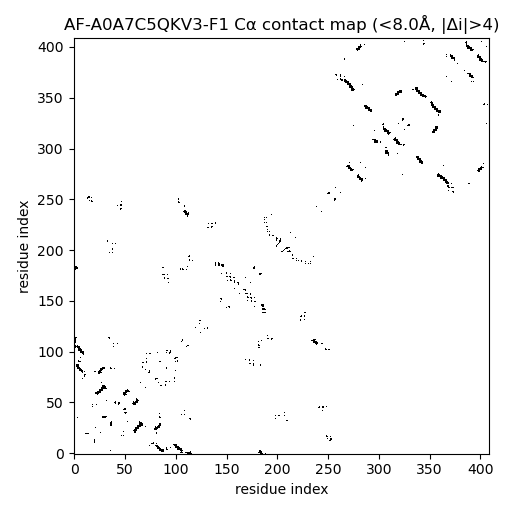1 26.756 1.00 86.00 326 PHE A C 1
ATOM 2536 O O . PHE A 1 326 ? -25.937 4.673 26.250 1.00 86.00 326 PHE A O 1
ATOM 2543 N N . ALA A 1 327 ? -25.595 3.392 28.070 1.00 85.44 327 ALA A N 1
ATOM 2544 C CA . ALA A 1 327 ? -26.241 4.277 29.042 1.00 85.44 327 ALA A CA 1
ATOM 2545 C C . ALA A 1 327 ? -27.683 4.680 28.656 1.00 85.44 327 ALA A C 1
ATOM 2547 O O . ALA A 1 327 ? -28.121 5.804 28.897 1.00 85.44 327 ALA A O 1
ATOM 2548 N N . MET A 1 328 ? -28.422 3.755 28.044 1.00 84.56 328 MET A N 1
ATOM 2549 C CA . MET A 1 328 ? -29.834 3.907 27.701 1.00 84.56 328 MET A CA 1
ATOM 2550 C C . MET A 1 328 ? -30.725 3.510 28.880 1.00 84.56 328 MET A C 1
ATOM 2552 O O . MET A 1 328 ? -30.315 2.754 29.761 1.00 84.56 328 MET A O 1
ATOM 2556 N N . GLU A 1 329 ? -31.976 3.970 28.858 1.00 86.00 329 GLU A N 1
ATOM 2557 C CA . GLU A 1 329 ? -32.983 3.561 29.838 1.00 86.00 329 GLU A CA 1
ATOM 2558 C C . GLU A 1 329 ? -33.134 2.031 29.855 1.00 86.00 329 GLU A C 1
ATOM 2560 O O . GLU A 1 329 ? -33.274 1.386 28.805 1.00 86.00 329 GLU A O 1
ATOM 2565 N N . GLU A 1 330 ? -33.082 1.437 31.048 1.00 83.00 330 GLU A N 1
ATOM 2566 C CA . GLU A 1 330 ? -33.322 0.007 31.211 1.00 83.00 330 GLU A CA 1
ATOM 2567 C C . GLU A 1 330 ? -34.777 -0.320 30.876 1.00 83.00 330 GLU A C 1
ATOM 2569 O O . GLU A 1 330 ? -35.704 0.408 31.223 1.00 83.00 330 GLU A O 1
ATOM 2574 N N . LYS A 1 331 ? -34.978 -1.438 30.183 1.00 84.31 331 LYS A N 1
ATOM 2575 C CA . LYS A 1 331 ? -36.298 -1.885 29.755 1.00 84.31 331 LYS A CA 1
ATOM 2576 C C . LYS A 1 331 ? -36.398 -3.391 29.915 1.00 84.31 331 LYS A C 1
ATOM 2578 O O . LYS A 1 331 ? -35.463 -4.115 29.569 1.00 84.31 331 LYS A O 1
ATOM 2583 N N . GLU A 1 332 ? -37.548 -3.849 30.395 1.00 85.44 332 GLU A N 1
ATOM 2584 C CA . GLU A 1 332 ? -37.846 -5.276 30.449 1.00 85.44 332 GLU A CA 1
ATOM 2585 C C . GLU A 1 332 ? -37.908 -5.879 29.035 1.00 85.44 332 GLU A C 1
ATOM 2587 O O . GLU A 1 332 ? -38.456 -5.247 28.119 1.00 85.44 332 GLU A O 1
ATOM 2592 N N . PRO A 1 333 ? -37.360 -7.089 28.823 1.00 86.88 333 PRO A N 1
ATOM 2593 C CA . PRO A 1 333 ? -37.347 -7.698 27.504 1.00 86.88 333 PRO A CA 1
ATOM 2594 C C . PRO A 1 333 ? -38.764 -7.961 26.981 1.00 86.88 333 PRO A C 1
ATOM 2596 O O . PRO A 1 333 ? -39.633 -8.471 27.686 1.00 86.88 333 PRO A O 1
ATOM 2599 N N . GLY A 1 334 ? -39.001 -7.611 25.718 1.00 88.06 334 GLY A N 1
ATOM 2600 C CA . GLY A 1 334 ? -40.282 -7.823 25.051 1.00 88.06 334 GLY A CA 1
ATOM 2601 C C . GLY A 1 334 ? -40.356 -9.166 24.312 1.00 88.06 334 GLY A C 1
ATOM 2602 O O . GLY A 1 334 ? -39.365 -9.884 24.210 1.00 88.06 334 GLY A O 1
ATOM 2603 N N . PRO A 1 335 ? -41.500 -9.484 23.679 1.00 87.94 335 PRO A N 1
ATOM 2604 C CA . PRO A 1 335 ? -41.685 -10.737 22.933 1.00 87.94 335 PRO A CA 1
ATOM 2605 C C . PRO A 1 335 ? -40.722 -10.943 21.754 1.00 87.94 335 PRO A C 1
ATOM 2607 O O . PRO A 1 335 ? -40.565 -12.062 21.277 1.00 87.94 335 PRO A O 1
ATOM 2610 N N . ARG A 1 336 ? -40.116 -9.861 21.246 1.00 91.06 336 ARG A N 1
ATOM 2611 C CA . ARG A 1 336 ? -39.146 -9.888 20.136 1.00 91.06 336 ARG A CA 1
ATOM 2612 C C . ARG A 1 336 ? -37.692 -9.823 20.602 1.00 91.06 336 ARG A C 1
ATOM 2614 O O . ARG A 1 336 ? -36.789 -9.907 19.771 1.00 91.06 336 ARG A O 1
ATOM 2621 N N . SER A 1 337 ? -37.472 -9.660 21.904 1.00 93.94 337 SER A N 1
ATOM 2622 C CA . SER A 1 337 ? -36.134 -9.552 22.460 1.00 93.94 337 SER A CA 1
ATOM 2623 C C . SER A 1 337 ? -35.390 -10.871 22.300 1.00 93.94 337 SER A C 1
ATOM 2625 O O . SER A 1 337 ? -35.961 -11.956 22.419 1.00 93.94 337 SER A O 1
ATOM 2627 N N . CYS A 1 338 ? -34.106 -10.770 21.989 1.00 95.69 338 CYS A N 1
ATOM 2628 C CA . CYS A 1 338 ? -33.251 -11.913 21.692 1.00 95.69 338 CYS A CA 1
ATOM 2629 C C . CYS A 1 338 ? -31.807 -11.623 22.107 1.00 95.69 338 CYS A C 1
ATOM 2631 O O . CYS A 1 338 ? -31.464 -10.506 22.506 1.00 95.69 338 CYS A O 1
ATOM 2633 N N . ILE A 1 339 ? -30.974 -12.659 22.046 1.00 96.44 339 ILE A N 1
ATOM 2634 C CA . ILE A 1 339 ? -29.545 -12.583 22.328 1.00 96.44 339 ILE A CA 1
ATOM 2635 C C . ILE A 1 339 ? -28.795 -12.811 21.016 1.00 96.44 339 ILE A C 1
ATOM 2637 O O . ILE A 1 339 ? -28.987 -13.824 20.341 1.00 96.44 339 ILE A O 1
ATOM 2641 N N . VAL A 1 340 ? -27.929 -11.869 20.663 1.00 96.19 340 VAL A N 1
ATOM 2642 C CA . VAL A 1 340 ? -27.034 -11.959 19.508 1.00 96.19 340 VAL A CA 1
ATOM 2643 C C . VAL A 1 340 ? -25.670 -12.438 19.995 1.00 96.19 340 VAL A C 1
ATOM 2645 O O . VAL A 1 340 ? -25.019 -11.744 20.773 1.00 96.19 340 VAL A O 1
ATOM 2648 N N . ILE A 1 341 ? -25.242 -13.623 19.561 1.00 94.38 341 ILE A N 1
ATOM 2649 C CA . ILE A 1 341 ? -23.944 -14.205 19.914 1.00 94.38 341 ILE A CA 1
ATOM 2650 C C . ILE A 1 341 ? -22.895 -13.736 18.910 1.00 94.38 341 ILE A C 1
ATOM 2652 O O . ILE A 1 341 ? -23.038 -13.954 17.703 1.00 94.38 341 ILE A O 1
ATOM 2656 N N . VAL A 1 342 ? -21.830 -13.120 19.417 1.00 92.06 342 VAL A N 1
ATOM 2657 C CA . VAL A 1 342 ? -20.721 -12.583 18.625 1.00 92.06 342 VAL A CA 1
ATOM 2658 C C . VAL A 1 342 ? -19.382 -13.171 19.041 1.00 92.06 342 VAL A C 1
ATOM 2660 O O . VAL A 1 342 ? -19.196 -13.591 20.184 1.00 92.06 342 VAL A O 1
ATOM 2663 N N . GLU A 1 343 ? -18.433 -13.172 18.106 1.00 83.19 343 GLU A N 1
ATOM 2664 C CA . GLU A 1 343 ? -17.021 -13.389 18.428 1.00 83.19 343 GLU A CA 1
ATOM 2665 C C . GLU A 1 343 ? -16.400 -12.128 19.034 1.00 83.19 343 GLU A C 1
ATOM 2667 O O . GLU A 1 343 ? -16.527 -11.024 18.494 1.00 83.19 343 GLU A O 1
ATOM 2672 N N . GLY A 1 344 ? -15.700 -12.317 20.144 1.00 72.50 344 GLY A N 1
ATOM 2673 C CA . GLY A 1 344 ? -14.806 -11.373 20.798 1.00 72.50 344 GLY A CA 1
ATOM 2674 C C . GLY A 1 344 ? -13.382 -11.929 20.883 1.00 72.50 344 GLY A C 1
ATOM 2675 O O . GLY A 1 344 ? -13.006 -12.852 20.160 1.00 72.50 344 GLY A O 1
ATOM 2676 N N . ASP A 1 345 ? -12.568 -11.343 21.759 1.00 66.38 345 ASP A N 1
ATOM 2677 C CA . ASP A 1 345 ? -11.160 -11.716 21.917 1.00 66.38 345 ASP A CA 1
ATOM 2678 C C . ASP A 1 345 ? -11.009 -13.149 22.487 1.00 66.38 345 ASP A C 1
ATOM 2680 O O . ASP A 1 345 ? -11.485 -13.413 23.599 1.00 66.38 345 ASP A O 1
ATOM 2684 N N . PRO A 1 346 ? -10.315 -14.071 21.783 1.00 59.59 346 PRO A N 1
ATOM 2685 C CA . PRO A 1 346 ? -10.085 -15.443 22.245 1.00 59.59 346 PRO A CA 1
ATOM 2686 C C . PRO A 1 346 ? -9.337 -15.539 23.580 1.00 59.59 346 PRO A C 1
ATOM 2688 O O . PRO A 1 346 ? -9.390 -16.573 24.239 1.00 59.59 346 PRO A O 1
ATOM 2691 N N . SER A 1 347 ? -8.627 -14.483 23.988 1.00 57.88 347 SER A N 1
ATOM 2692 C CA . SER A 1 347 ? -7.896 -14.434 25.257 1.00 57.88 347 SER A CA 1
ATOM 2693 C C . SER A 1 347 ? -8.793 -14.217 26.486 1.00 57.88 347 SER A C 1
ATOM 2695 O O . SER A 1 347 ? -8.324 -14.386 27.611 1.00 57.88 347 SER A O 1
ATOM 2697 N N . ARG A 1 348 ? -10.083 -13.887 26.302 1.00 59.03 348 ARG A N 1
ATOM 2698 C CA . ARG A 1 348 ? -11.033 -13.573 27.389 1.00 59.03 348 ARG A CA 1
ATOM 2699 C C . ARG A 1 348 ? -11.848 -14.774 27.918 1.00 59.03 348 ARG A C 1
ATOM 2701 O O . ARG A 1 348 ? -12.756 -14.566 28.719 1.00 59.03 348 ARG A O 1
ATOM 2708 N N . GLY A 1 349 ? -11.531 -16.016 27.534 1.00 54.84 349 GLY A N 1
ATOM 2709 C CA . GLY A 1 349 ? -12.160 -17.236 28.077 1.00 54.84 349 GLY A CA 1
ATOM 2710 C C . GLY A 1 349 ? -12.448 -18.307 27.022 1.00 54.84 349 GLY A C 1
ATOM 2711 O O . GLY A 1 349 ? -12.005 -18.183 25.882 1.00 54.84 349 GLY A O 1
ATOM 2712 N N . ASP A 1 350 ? -13.194 -19.357 27.395 1.00 53.16 350 ASP A N 1
ATOM 2713 C CA . ASP A 1 350 ? -13.479 -20.505 26.521 1.00 53.16 350 ASP A CA 1
ATOM 2714 C C . ASP A 1 350 ? -14.227 -20.061 25.247 1.00 53.16 350 ASP A C 1
ATOM 2716 O O . ASP A 1 350 ? -15.447 -19.904 25.210 1.00 53.16 350 ASP A O 1
ATOM 2720 N N . GLN A 1 351 ? -13.440 -19.888 24.181 1.00 54.66 351 GLN A N 1
ATOM 2721 C CA . GLN A 1 351 ? -13.812 -19.579 22.794 1.00 54.66 351 GLN A CA 1
ATOM 2722 C C . GLN A 1 351 ? -14.146 -18.118 22.452 1.00 54.66 351 GLN A C 1
ATOM 2724 O O . GLN A 1 351 ? -14.551 -17.855 21.322 1.00 54.66 351 GLN A O 1
ATOM 2729 N N . GLY A 1 352 ? -13.946 -17.166 23.371 1.00 74.00 352 GLY A N 1
ATOM 2730 C CA . GLY A 1 352 ? -14.098 -15.732 23.077 1.00 74.00 352 GLY A CA 1
ATOM 2731 C C . GLY A 1 352 ? -15.509 -15.301 22.649 1.00 74.00 352 GLY A C 1
ATOM 2732 O O . GLY A 1 352 ? -15.660 -14.238 22.061 1.00 74.00 352 GLY A O 1
ATOM 2733 N N . LEU A 1 353 ? -16.548 -16.104 22.903 1.00 87.19 353 LEU A N 1
ATOM 2734 C CA . LEU A 1 353 ? -17.929 -15.770 22.541 1.00 87.19 353 LEU A CA 1
ATOM 2735 C C . LEU A 1 353 ? -18.581 -14.894 23.610 1.00 87.19 353 LEU A C 1
ATOM 2737 O O . LEU A 1 353 ? -18.455 -15.167 24.803 1.00 87.19 353 LEU A O 1
ATOM 2741 N N . ILE A 1 354 ? -19.332 -13.881 23.181 1.00 92.12 354 ILE A N 1
ATOM 2742 C CA . ILE A 1 354 ? -20.129 -13.023 24.065 1.00 92.12 354 ILE A CA 1
ATOM 2743 C C . ILE A 1 354 ? -21.526 -12.868 23.465 1.00 92.12 354 ILE A C 1
ATOM 2745 O O . ILE A 1 354 ? -21.678 -12.684 22.258 1.00 92.12 354 ILE A O 1
ATOM 2749 N N . GLY A 1 355 ? -22.559 -12.958 24.299 1.00 93.56 355 GLY A N 1
ATOM 2750 C CA . GLY A 1 355 ? -23.931 -12.670 23.898 1.00 93.56 355 GLY A CA 1
ATOM 2751 C C . GLY A 1 355 ? -24.327 -11.238 24.231 1.00 93.56 355 GLY A C 1
ATOM 2752 O O . GLY A 1 355 ? -23.948 -10.703 25.268 1.00 93.56 355 GLY A O 1
ATOM 2753 N N . MET A 1 356 ? -25.115 -10.614 23.366 1.00 95.38 356 MET A N 1
ATOM 2754 C CA . MET A 1 356 ? -25.610 -9.249 23.534 1.00 95.38 356 MET A CA 1
ATOM 2755 C C . MET A 1 356 ? -27.134 -9.251 23.518 1.00 95.38 356 MET A C 1
ATOM 2757 O O . MET A 1 356 ? -27.739 -9.774 22.583 1.00 95.38 356 MET A O 1
ATOM 2761 N N . THR A 1 357 ? -27.766 -8.669 24.534 1.00 95.38 357 THR A N 1
ATOM 2762 C CA . THR A 1 357 ? -29.233 -8.530 24.561 1.00 95.38 357 THR A CA 1
ATOM 2763 C C . THR A 1 357 ? -29.694 -7.346 23.712 1.00 95.38 357 THR A C 1
ATOM 2765 O O . THR A 1 357 ? -29.130 -6.254 23.802 1.00 95.38 357 THR A O 1
ATOM 2768 N N . VAL A 1 358 ? -30.723 -7.576 22.886 1.00 94.69 358 VAL A N 1
ATOM 2769 C CA . VAL A 1 358 ? -31.328 -6.573 21.989 1.00 94.69 358 VAL A CA 1
ATOM 2770 C C . VAL A 1 358 ? -32.859 -6.614 22.045 1.00 94.69 358 VAL A C 1
ATOM 2772 O O . VAL A 1 358 ? -33.444 -7.644 22.392 1.00 94.69 358 VAL A O 1
ATOM 2775 N N . ASP A 1 359 ? -33.536 -5.516 21.682 1.00 92.88 359 ASP A N 1
ATOM 2776 C CA . ASP A 1 359 ? -35.005 -5.455 21.744 1.00 92.88 359 ASP A CA 1
ATOM 2777 C C . ASP A 1 359 ? -35.671 -6.260 20.621 1.00 92.88 359 ASP A C 1
ATOM 2779 O O . ASP A 1 359 ? -36.724 -6.857 20.840 1.00 92.88 359 ASP A O 1
ATOM 2783 N N . ALA A 1 360 ? -35.091 -6.239 19.420 1.00 92.94 360 ALA A N 1
ATOM 2784 C CA . ALA A 1 360 ? -35.523 -7.029 18.269 1.00 92.94 360 ALA A CA 1
ATOM 2785 C C . ALA A 1 360 ? -34.439 -7.020 17.188 1.00 92.94 360 ALA A C 1
ATOM 2787 O O . ALA A 1 360 ? -33.863 -5.971 16.913 1.00 92.94 360 ALA A O 1
ATOM 2788 N N . VAL A 1 361 ? -34.199 -8.157 16.535 1.00 93.75 361 VAL A N 1
ATOM 2789 C CA . VAL A 1 361 ? -33.448 -8.196 15.270 1.00 93.75 361 VAL A CA 1
ATOM 2790 C C . VAL A 1 361 ? -34.386 -7.798 14.130 1.00 93.75 361 VAL A C 1
ATOM 2792 O O . VAL A 1 361 ? -35.516 -8.285 14.062 1.00 93.75 361 VAL A O 1
ATOM 2795 N N . SER A 1 362 ? -33.917 -6.910 13.255 1.00 87.44 362 SER A N 1
ATOM 2796 C CA . SER A 1 362 ? -34.666 -6.398 12.106 1.00 87.44 362 SER A CA 1
ATOM 2797 C C . SER A 1 362 ? -34.412 -7.267 10.868 1.00 87.44 362 SER A C 1
ATOM 2799 O O . SER A 1 362 ? -35.234 -8.110 10.516 1.00 87.44 362 SER A O 1
ATOM 2801 N N . GLU A 1 363 ? -33.272 -7.073 10.202 1.00 85.69 363 GLU A N 1
ATOM 2802 C CA . GLU A 1 363 ? -32.926 -7.732 8.939 1.00 85.69 363 GLU A CA 1
ATOM 2803 C C . GLU A 1 363 ? -31.410 -7.695 8.673 1.00 85.69 363 GLU A C 1
ATOM 2805 O O . GLU A 1 363 ? -30.643 -7.070 9.410 1.00 85.69 363 GLU A O 1
ATOM 2810 N N . VAL A 1 364 ? -30.971 -8.348 7.593 1.00 88.31 364 VAL A N 1
ATOM 2811 C CA . VAL A 1 364 ? -29.613 -8.183 7.060 1.00 88.31 364 VAL A CA 1
ATOM 2812 C C . VAL A 1 364 ? -29.640 -7.140 5.950 1.00 88.31 364 VAL A C 1
ATOM 2814 O O . VAL A 1 364 ? -30.229 -7.371 4.894 1.00 88.31 364 VAL A O 1
ATOM 2817 N N . THR A 1 365 ? -2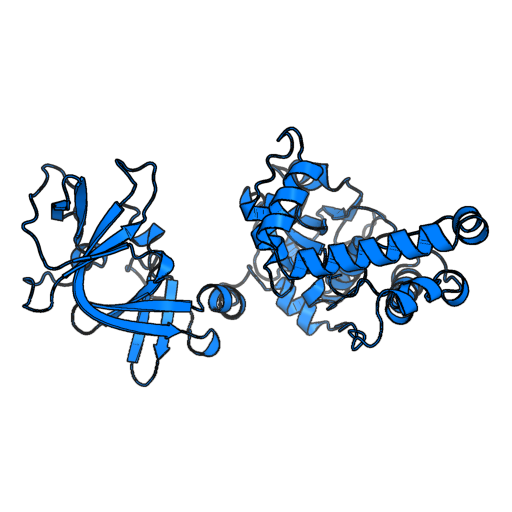8.953 -6.021 6.159 1.00 83.50 365 THR A N 1
ATOM 2818 C CA . THR A 1 365 ? -28.894 -4.913 5.198 1.00 83.50 365 THR A CA 1
ATOM 2819 C C . THR A 1 365 ? -27.505 -4.831 4.572 1.00 83.50 365 THR A C 1
ATOM 2821 O O . THR A 1 365 ? -26.493 -5.040 5.239 1.00 83.50 365 THR A O 1
ATOM 2824 N N . THR A 1 366 ? -27.447 -4.533 3.273 1.00 80.44 366 THR A N 1
ATOM 2825 C CA . THR A 1 366 ? -26.184 -4.186 2.603 1.00 80.44 366 THR A CA 1
ATOM 2826 C C . THR A 1 366 ? -25.981 -2.684 2.714 1.00 80.44 366 THR A C 1
ATOM 2828 O O . THR A 1 366 ? -26.845 -1.928 2.279 1.00 80.44 366 THR A O 1
ATOM 2831 N N . VAL A 1 367 ? -24.860 -2.268 3.291 1.00 81.00 367 VAL A N 1
ATOM 2832 C CA . VAL A 1 367 ? -24.479 -0.864 3.449 1.00 81.00 367 VAL A CA 1
ATOM 2833 C C . VAL A 1 367 ? -23.353 -0.573 2.468 1.00 81.00 367 VAL A C 1
ATOM 2835 O O . VAL A 1 367 ? -22.331 -1.253 2.519 1.00 81.00 367 VAL A O 1
ATOM 2838 N N . ARG A 1 368 ? -23.548 0.397 1.570 1.00 76.06 368 ARG A N 1
ATOM 2839 C CA . ARG A 1 368 ? -22.547 0.830 0.581 1.00 76.06 368 ARG A CA 1
ATOM 2840 C C . ARG A 1 368 ? -21.768 2.024 1.104 1.00 76.06 368 ARG A C 1
ATOM 2842 O O . ARG A 1 368 ? -22.327 2.794 1.870 1.00 76.06 368 ARG A O 1
ATOM 2849 N N . ALA A 1 369 ? -20.534 2.230 0.650 1.00 66.88 369 ALA A N 1
ATOM 2850 C CA . ALA A 1 369 ? -19.722 3.364 1.101 1.00 66.88 369 ALA A CA 1
ATOM 2851 C C . ALA A 1 369 ? -20.416 4.735 0.937 1.00 66.88 369 ALA A C 1
ATOM 2853 O O . ALA A 1 369 ? -20.287 5.582 1.817 1.00 66.88 369 ALA A O 1
ATOM 2854 N N . ASP A 1 370 ? -21.188 4.920 -0.141 1.00 70.81 370 ASP A N 1
ATOM 2855 C CA . ASP A 1 370 ? -21.934 6.158 -0.434 1.00 70.81 370 ASP A CA 1
ATOM 2856 C C . ASP A 1 370 ? -23.081 6.434 0.555 1.00 70.81 370 ASP A C 1
ATOM 2858 O O . ASP A 1 370 ? -23.530 7.569 0.695 1.00 70.81 370 ASP A O 1
ATOM 2862 N N . ASP A 1 371 ? -23.547 5.392 1.244 1.00 74.88 371 ASP A N 1
ATOM 2863 C CA . ASP A 1 371 ? -24.646 5.441 2.206 1.00 74.88 371 ASP A CA 1
ATOM 2864 C C . ASP A 1 371 ? -24.149 5.651 3.646 1.00 74.88 371 ASP A C 1
ATOM 2866 O O . ASP A 1 371 ? -24.954 5.705 4.581 1.00 74.88 371 ASP A O 1
ATOM 2870 N N . ILE A 1 372 ? -22.832 5.732 3.854 1.00 72.94 372 ILE A N 1
ATOM 2871 C CA . ILE A 1 372 ? -22.232 5.854 5.179 1.00 72.94 372 ILE A CA 1
ATOM 2872 C C . ILE A 1 372 ? -21.800 7.303 5.409 1.00 72.94 372 ILE A C 1
ATOM 2874 O O . ILE A 1 372 ? -21.000 7.866 4.666 1.00 72.94 372 ILE A O 1
ATOM 2878 N N . ASP A 1 373 ? -22.296 7.882 6.493 1.00 65.06 373 ASP A N 1
ATOM 2879 C CA . ASP A 1 373 ? -21.824 9.144 7.039 1.00 65.06 373 ASP A CA 1
ATOM 2880 C C . ASP A 1 373 ? -20.846 8.863 8.192 1.00 65.06 373 ASP A C 1
ATOM 2882 O O . ASP A 1 373 ? -21.050 7.966 9.025 1.00 65.06 373 ASP A O 1
ATOM 2886 N N . ASP A 1 374 ? -19.775 9.655 8.269 1.00 55.91 374 ASP A N 1
ATOM 2887 C CA . ASP A 1 374 ? -18.913 9.655 9.449 1.00 55.91 374 ASP A CA 1
ATOM 2888 C C . ASP A 1 374 ? -19.733 10.045 10.690 1.00 55.91 374 ASP A C 1
ATOM 2890 O O . ASP A 1 374 ? -20.683 10.831 10.629 1.00 55.91 374 ASP A O 1
ATOM 2894 N N . THR A 1 375 ? -19.376 9.465 11.836 1.00 53.97 375 THR A N 1
ATOM 2895 C CA . THR A 1 375 ? -20.045 9.744 13.109 1.00 53.97 375 THR A CA 1
ATOM 2896 C C . THR A 1 375 ? -20.040 11.247 13.386 1.00 53.97 375 THR A C 1
ATOM 2898 O O . THR A 1 375 ? -18.954 11.835 13.396 1.00 53.97 375 THR A O 1
ATOM 2901 N N . PRO A 1 376 ? -21.197 11.887 13.638 1.00 46.97 376 PRO A N 1
ATOM 2902 C CA . PRO A 1 376 ? -21.211 13.291 14.009 1.00 46.97 376 PRO A CA 1
ATOM 2903 C C . PRO A 1 376 ? -20.365 13.488 15.269 1.00 46.97 376 PRO A C 1
ATOM 2905 O O . PRO A 1 376 ? -20.403 12.673 16.190 1.00 46.97 376 PRO A O 1
ATOM 2908 N N . THR A 1 377 ? -19.575 14.562 15.303 1.00 39.19 377 THR A N 1
ATOM 2909 C CA . THR A 1 377 ? -18.776 14.921 16.476 1.00 39.19 377 THR A CA 1
ATOM 2910 C C . THR A 1 377 ? -19.728 15.276 17.614 1.00 39.19 377 THR A C 1
ATOM 2912 O O . THR A 1 377 ? -20.248 16.389 17.679 1.00 39.19 377 THR A O 1
ATOM 2915 N N . PHE A 1 378 ? -20.000 14.322 18.501 1.00 44.34 378 PHE A N 1
ATOM 2916 C CA . PHE A 1 378 ? -20.841 14.569 19.663 1.00 44.34 378 PHE A CA 1
ATOM 2917 C C . PHE A 1 378 ? -20.070 15.437 20.665 1.00 44.34 378 PHE A C 1
ATOM 2919 O O . PHE A 1 378 ? -19.024 15.054 21.188 1.00 44.34 378 PHE A O 1
ATOM 2926 N N . THR A 1 379 ? -20.569 16.644 20.921 1.00 29.94 379 THR A N 1
ATOM 2927 C CA . THR A 1 379 ? -20.029 17.547 21.941 1.00 29.94 379 THR A CA 1
ATOM 2928 C C . THR A 1 379 ? -20.359 17.034 23.345 1.00 29.94 379 THR A C 1
ATOM 2930 O O . THR A 1 379 ? -21.528 16.966 23.703 1.00 29.94 379 THR A O 1
ATOM 2933 N N . GLN A 1 380 ? -19.305 16.758 24.123 1.00 33.06 380 GLN A N 1
ATOM 2934 C CA . GLN A 1 380 ? -19.250 16.498 25.574 1.00 33.06 380 GLN A CA 1
ATOM 2935 C C . GLN A 1 380 ? -20.051 15.302 26.139 1.00 33.06 380 GLN A C 1
ATOM 2937 O O . GLN A 1 380 ? -21.275 15.290 26.167 1.00 33.06 380 GLN A O 1
ATOM 2942 N N . GLY A 1 381 ? -19.323 14.348 26.739 1.00 40.97 381 GLY A N 1
ATOM 2943 C CA . GLY A 1 381 ? -19.838 13.444 27.783 1.00 40.97 381 GLY A CA 1
ATOM 2944 C C . GLY A 1 381 ? -20.359 12.070 27.348 1.00 40.97 381 GLY A C 1
ATOM 2945 O O . GLY A 1 381 ? -20.654 11.257 28.218 1.00 40.97 381 GLY A O 1
ATOM 2946 N N . VAL A 1 382 ? -20.440 11.778 26.046 1.00 48.09 382 VAL A N 1
ATOM 2947 C CA . VAL A 1 382 ? -20.893 10.472 25.532 1.00 48.09 382 VAL A CA 1
ATOM 2948 C C . VAL A 1 382 ? -19.688 9.669 25.035 1.00 48.09 382 VAL A C 1
ATOM 2950 O O . VAL A 1 382 ? -18.992 10.099 24.114 1.00 48.09 382 VAL A O 1
ATOM 2953 N N . ASP A 1 383 ? -19.430 8.507 25.645 1.00 51.31 383 ASP A N 1
ATOM 2954 C CA . ASP A 1 383 ? -18.437 7.541 25.158 1.00 51.31 383 ASP A CA 1
ATOM 2955 C C . ASP A 1 383 ? -18.923 6.981 23.815 1.00 51.31 383 ASP A C 1
ATOM 2957 O O . ASP A 1 383 ? -19.846 6.175 23.763 1.00 51.31 383 ASP A O 1
ATOM 2961 N N . THR A 1 384 ? -18.351 7.475 22.720 1.00 61.78 384 THR A N 1
ATOM 2962 C CA . THR A 1 384 ? -18.719 7.117 21.339 1.00 61.78 384 THR A CA 1
ATOM 2963 C C . THR A 1 384 ? -17.707 6.166 20.704 1.00 61.78 384 THR A C 1
ATOM 2965 O O . THR A 1 384 ? -17.811 5.852 19.520 1.00 61.78 384 THR A O 1
ATOM 2968 N N . ASN A 1 385 ? -16.754 5.648 21.488 1.00 65.56 385 ASN A N 1
ATOM 2969 C CA . ASN A 1 385 ? -15.642 4.829 20.997 1.00 65.56 385 ASN A CA 1
ATOM 2970 C C . ASN A 1 385 ? -16.085 3.504 20.351 1.00 65.56 385 ASN A C 1
ATOM 2972 O O . ASN A 1 385 ? -15.324 2.892 19.603 1.00 65.56 385 ASN A O 1
ATOM 2976 N N . TYR A 1 386 ? -17.315 3.057 20.616 1.00 76.56 386 TYR A N 1
ATOM 2977 C CA . TYR A 1 386 ? -17.903 1.859 20.019 1.00 76.56 386 TYR A CA 1
ATOM 2978 C C . TYR A 1 386 ? -18.700 2.114 18.735 1.00 76.56 386 TYR A C 1
ATOM 2980 O O . TYR A 1 386 ? -19.154 1.154 18.111 1.00 76.56 386 TYR A O 1
ATOM 2988 N N . ILE A 1 387 ? -18.886 3.369 18.316 1.00 78.56 387 ILE A N 1
ATOM 2989 C CA . ILE A 1 387 ? -19.588 3.681 17.071 1.00 78.56 387 ILE A CA 1
ATOM 2990 C C . ILE A 1 387 ? -18.588 3.642 15.916 1.00 78.56 387 ILE A C 1
ATOM 2992 O O . ILE A 1 387 ? -17.624 4.399 15.866 1.00 78.56 387 ILE A O 1
ATOM 2996 N N . LEU A 1 388 ? -18.839 2.750 14.964 1.00 73.50 388 LEU A N 1
ATOM 2997 C CA . LEU A 1 388 ? -18.047 2.609 13.752 1.00 73.50 388 LEU A CA 1
ATOM 2998 C C . LEU A 1 388 ? -18.404 3.690 12.718 1.00 73.50 388 LEU A C 1
ATOM 3000 O O . LEU A 1 388 ? -17.499 4.286 12.134 1.00 73.50 388 LEU A O 1
ATOM 3004 N N . ALA A 1 389 ? -19.697 3.917 12.459 1.00 75.00 389 ALA A N 1
ATOM 3005 C CA . ALA A 1 389 ? -20.227 4.947 11.549 1.00 75.00 389 ALA A CA 1
ATOM 3006 C C . ALA A 1 389 ? -21.759 5.057 11.636 1.00 75.00 389 ALA A C 1
ATOM 3008 O O . ALA A 1 389 ? -22.395 4.255 12.319 1.00 75.00 389 ALA A O 1
ATOM 3009 N N . MET A 1 390 ? -22.360 6.010 10.914 1.00 79.12 390 MET A N 1
ATOM 3010 C CA . MET A 1 390 ? -23.804 6.031 10.661 1.00 79.12 390 MET A CA 1
ATOM 3011 C C . MET A 1 390 ? -24.098 5.639 9.213 1.00 79.12 390 MET A C 1
ATOM 3013 O O . MET A 1 390 ? -23.396 6.070 8.311 1.00 79.12 390 MET A O 1
ATOM 3017 N N . ALA A 1 391 ? -25.139 4.847 8.976 1.00 81.12 391 ALA A N 1
ATOM 3018 C CA . ALA A 1 391 ? -25.546 4.425 7.639 1.00 81.12 391 ALA A CA 1
ATOM 3019 C C . ALA A 1 391 ? -26.994 4.829 7.345 1.00 81.12 391 ALA A C 1
ATOM 3021 O O . ALA A 1 391 ? -27.891 4.596 8.161 1.00 81.12 391 ALA A O 1
ATOM 3022 N N . LYS A 1 392 ? -27.232 5.402 6.166 1.00 77.00 392 LYS A N 1
ATOM 3023 C CA . LYS A 1 392 ? -28.561 5.702 5.627 1.00 77.00 392 LYS A CA 1
ATOM 3024 C C . LYS A 1 392 ? -28.990 4.564 4.711 1.00 77.00 392 LYS A C 1
ATOM 3026 O O . LYS A 1 392 ? -28.358 4.312 3.701 1.00 77.00 392 LYS A O 1
ATOM 3031 N N . ALA A 1 393 ? -30.085 3.883 5.031 1.00 65.81 393 ALA A N 1
ATOM 3032 C CA . ALA A 1 393 ? -30.689 2.943 4.084 1.00 65.81 393 ALA A CA 1
ATOM 3033 C C . ALA A 1 393 ? -32.199 3.184 4.045 1.00 65.81 393 ALA A C 1
ATOM 3035 O O . ALA A 1 393 ? -32.910 2.854 5.003 1.00 65.81 393 ALA A O 1
ATOM 3036 N N . GLY A 1 394 ? -32.663 3.806 2.956 1.00 66.00 394 GLY A N 1
ATOM 3037 C CA . GLY A 1 394 ? -34.008 4.379 2.854 1.00 66.00 394 GLY A CA 1
ATOM 3038 C C . GLY A 1 394 ? -34.171 5.604 3.763 1.00 66.00 394 GLY A C 1
ATOM 3039 O O . GLY A 1 394 ? -33.260 6.419 3.870 1.00 66.00 394 GLY A O 1
ATOM 3040 N N . ASP A 1 395 ? -35.304 5.694 4.465 1.00 63.81 395 ASP A N 1
ATOM 3041 C CA . ASP A 1 395 ? -35.632 6.812 5.371 1.00 63.81 395 ASP A CA 1
ATOM 3042 C C . ASP A 1 395 ? -35.094 6.638 6.807 1.00 63.81 395 ASP A C 1
ATOM 3044 O O . ASP A 1 395 ? -35.410 7.429 7.697 1.00 63.81 395 ASP A O 1
ATOM 3048 N N . LYS A 1 396 ? -34.309 5.584 7.073 1.00 67.94 396 LYS A N 1
ATOM 3049 C CA . LYS A 1 396 ? -33.821 5.248 8.420 1.00 67.94 396 LYS A CA 1
ATOM 3050 C C . LYS A 1 396 ? -32.306 5.378 8.534 1.00 67.94 396 LYS A C 1
ATOM 3052 O O . LYS A 1 396 ? -31.560 4.847 7.707 1.00 67.94 396 LYS A O 1
ATOM 3057 N N . VAL A 1 397 ? -31.875 6.035 9.611 1.00 77.94 397 VAL A N 1
ATOM 3058 C CA . VAL A 1 397 ? -30.472 6.146 10.026 1.00 77.94 397 VAL A CA 1
ATOM 3059 C C . VAL A 1 397 ? -30.151 5.014 10.996 1.00 77.94 397 VAL A C 1
ATOM 3061 O O . VAL A 1 397 ? -30.887 4.790 11.954 1.00 77.94 397 VAL A O 1
ATOM 3064 N N . ARG A 1 398 ? -29.044 4.314 10.746 1.00 84.81 398 ARG A N 1
ATOM 3065 C CA . ARG A 1 398 ? -28.568 3.185 11.551 1.00 84.81 398 ARG A CA 1
ATOM 3066 C C . ARG A 1 398 ? -27.181 3.472 12.104 1.00 84.81 398 ARG A C 1
ATOM 3068 O O . ARG A 1 398 ? -26.343 4.030 11.401 1.00 84.81 398 ARG A O 1
ATOM 3075 N N . ILE A 1 399 ? -26.922 3.053 13.335 1.00 87.94 399 ILE A N 1
ATOM 3076 C CA . ILE A 1 399 ? -25.632 3.217 14.013 1.00 87.94 399 ILE A CA 1
ATOM 3077 C C . ILE A 1 399 ? -24.833 1.919 13.859 1.00 87.94 399 ILE A C 1
ATOM 3079 O O . ILE A 1 399 ? -25.178 0.894 14.445 1.00 87.94 399 ILE A O 1
ATOM 3083 N N . LEU A 1 400 ? -23.765 1.935 13.066 1.00 88.06 400 LEU A N 1
ATOM 3084 C CA . LEU A 1 400 ? -22.879 0.783 12.903 1.00 88.06 400 LEU A CA 1
ATOM 3085 C C . LEU A 1 400 ? -21.934 0.687 14.101 1.00 88.06 400 LEU A C 1
ATOM 3087 O O . LEU A 1 400 ? -21.336 1.685 14.499 1.00 88.06 400 LEU A O 1
ATOM 3091 N N . LEU A 1 401 ? -21.778 -0.507 14.662 1.00 87.50 401 LEU A N 1
ATOM 3092 C CA . LEU A 1 401 ? -21.014 -0.745 15.883 1.00 87.50 401 LEU A CA 1
ATOM 3093 C C . LEU A 1 401 ? -19.663 -1.404 15.595 1.00 87.50 401 LEU A C 1
ATOM 3095 O O . LEU A 1 401 ? -19.560 -2.347 14.809 1.00 87.50 401 LEU A O 1
ATOM 3099 N N . ASN A 1 402 ? -18.630 -0.945 16.298 1.00 83.81 402 ASN A N 1
ATOM 3100 C CA . ASN A 1 402 ? -17.361 -1.647 16.422 1.00 83.81 402 ASN A CA 1
ATOM 3101 C C . ASN A 1 402 ? -17.455 -2.622 17.602 1.00 83.81 402 ASN A C 1
ATOM 3103 O O . ASN A 1 402 ? -17.311 -2.224 18.758 1.00 83.81 402 ASN A O 1
ATOM 3107 N N . ILE A 1 403 ? -17.692 -3.901 17.304 1.00 87.19 403 ILE A N 1
ATOM 3108 C CA . ILE A 1 403 ? -17.890 -4.932 18.329 1.00 87.19 403 ILE A CA 1
ATOM 3109 C C . ILE A 1 403 ? -16.692 -5.068 19.265 1.00 87.19 403 ILE A C 1
ATOM 3111 O O . ILE A 1 403 ? -16.901 -5.200 20.464 1.00 87.19 403 ILE A O 1
ATOM 3115 N N . ASP A 1 404 ? -15.457 -4.960 18.777 1.00 82.69 404 ASP A N 1
ATOM 3116 C CA . ASP A 1 404 ? -14.285 -5.076 19.652 1.00 82.69 404 ASP A CA 1
ATOM 3117 C C . ASP A 1 404 ? -14.286 -3.986 20.739 1.00 82.69 404 ASP A C 1
ATOM 3119 O O . ASP A 1 404 ? -13.934 -4.255 21.883 1.00 82.69 404 ASP A O 1
ATOM 3123 N N . GLN A 1 405 ? -14.761 -2.778 20.416 1.00 82.50 405 GLN A N 1
ATOM 3124 C CA . GLN A 1 405 ? -14.890 -1.666 21.369 1.00 82.50 405 GLN A CA 1
ATOM 3125 C C . GLN A 1 405 ? -16.147 -1.760 22.247 1.00 82.50 405 GLN A C 1
ATOM 3127 O O . GLN A 1 405 ? -16.117 -1.368 23.415 1.00 82.50 405 GLN A O 1
ATOM 3132 N N . VAL A 1 406 ? -17.253 -2.306 21.723 1.00 85.75 406 VAL A N 1
ATOM 3133 C CA . VAL A 1 406 ? -18.444 -2.624 22.536 1.00 85.75 406 VAL A CA 1
ATOM 3134 C C . VAL A 1 406 ? -18.059 -3.596 23.652 1.00 85.75 406 VAL A C 1
ATOM 3136 O O . VAL A 1 406 ? -18.409 -3.372 24.812 1.00 85.75 406 VAL A O 1
ATOM 3139 N N . LEU A 1 407 ? -17.297 -4.635 23.300 1.00 85.56 407 LEU A N 1
ATOM 3140 C CA . LEU A 1 407 ? -16.861 -5.710 24.189 1.00 85.56 407 LEU A CA 1
ATOM 3141 C C . LEU A 1 407 ? -15.654 -5.337 25.067 1.00 85.56 407 LEU A C 1
ATOM 3143 O O . LEU A 1 407 ? -15.271 -6.127 25.931 1.00 85.56 407 LEU A O 1
ATOM 3147 N N . ASN A 1 408 ? -15.062 -4.157 24.872 1.00 78.56 408 ASN A N 1
ATOM 3148 C CA . ASN A 1 408 ? -13.952 -3.671 25.679 1.00 78.56 408 ASN A CA 1
ATOM 3149 C C . ASN A 1 408 ? -14.478 -2.929 26.916 1.00 78.56 408 ASN A C 1
ATOM 3151 O O . ASN A 1 408 ? -14.929 -1.785 26.831 1.00 78.56 408 ASN A O 1
ATOM 3155 N N . PHE A 1 409 ? -14.442 -3.620 28.050 1.00 70.25 409 PHE A N 1
ATOM 3156 C CA . PHE A 1 409 ? -14.791 -3.145 29.386 1.00 70.25 409 PHE A CA 1
ATOM 3157 C C . PHE A 1 409 ? -13.882 -3.813 30.420 1.00 70.25 409 PHE A C 1
ATOM 3159 O O . PHE A 1 409 ? -13.290 -4.879 30.081 1.00 70.25 409 PHE A O 1
#

Sequence (409 aa):
KNGSIFVRSTLGEYQDPYQNFYRGRSFLIPHKMSIHHMLTHMFFSRVGLKASLEKGEDVDVNLEVVPPVKMPEFLKDNPANCGFMVAEPIGSKAVAAGLAHRQFLSSELWKDHPCCVVAVREEVIERHPEAVQEFVDLLVEAGQLVARDKQRAAEVGVRFLDPNGALGLKVEVLHKVLSDPLGITTDDLYPSIEDLDRIQQYMVGRMGIGKIIDLSRFVDTRFADKACPGGARKSSGFTDSASVAVELLQRGGVGTGAASKSLLNKEGKYLTFSLGDQEFGVDILRIKEIIGLMEIVGLPQAHPYIKGVINLRDRVIPIMDLRRRFAMEEKEPGPRSCIVIVEGDPSRGDQGLIGMTVDAVSEVTTVRADDIDDTPTFTQGVDTNYILAMAKAGDKVRILLNIDQVLNF

Solvent-accessible surface area (backbone atoms only — not comparable to full-atom values): 22847 Å² total; per-residue (Å²): 55,16,48,33,30,36,33,31,35,62,62,74,76,58,42,84,70,52,66,62,54,42,48,83,20,33,35,35,22,57,39,88,90,35,57,48,37,53,53,49,40,50,44,33,50,44,62,76,35,46,56,32,76,66,89,55,96,83,45,32,25,40,40,42,76,39,59,66,90,48,46,59,62,61,42,50,97,30,78,57,30,36,28,37,30,40,53,63,63,56,47,63,49,28,34,76,69,66,48,27,42,78,49,47,45,45,23,79,46,26,26,62,34,78,74,82,79,93,82,75,59,65,73,50,48,74,76,37,47,67,60,51,37,53,51,48,37,52,50,34,52,51,19,39,43,41,74,75,37,36,62,62,42,15,50,54,47,31,53,67,79,29,71,81,51,83,75,65,68,50,46,69,60,42,28,48,48,57,60,38,93,60,32,48,48,42,54,68,77,66,84,54,65,68,60,54,47,53,51,42,51,43,34,32,75,75,67,69,45,83,72,84,74,66,56,82,78,71,53,78,52,75,51,49,56,64,58,50,70,87,64,84,78,80,76,58,48,77,52,93,44,45,68,57,34,42,52,45,55,45,42,83,39,45,105,64,58,59,45,78,67,49,26,57,74,65,37,45,53,23,42,29,32,30,57,83,95,44,39,35,28,36,55,44,88,45,52,76,50,77,42,70,72,70,80,63,48,68,52,86,91,51,59,90,37,42,60,20,31,33,77,60,92,92,35,78,33,45,29,34,33,50,42,57,68,68,74,42,81,84,74,83,82,52,98,55,22,29,28,43,29,28,69,54,61,62,88,78,45,92,78,12,51,38,29,34,48,42,46,28,75,73,53,78,45,79,43,50,41,93,34,44,44,69,64,75,87,78,82,78,95,71,91,57,81,32,58,64,29,30,34,52,64,84,98,45,72,30,42,28,46,33,61,73,46,64,72,59,124

Mean predicted aligned error: 15.03 Å

pLDDT: mean 85.41, std 14.0, range [29.94, 98.44]

Radius of gyration: 26.09 Å; Cα contacts (8 Å, |Δi|>4): 721; chains: 1; bounding box: 65×52×70 Å

Foldseek 3Di:
DLFKFWWWFPPDAQAPVNLLLQFQAEEEEADPLFPQVLLVCLLQVLQVAAEDCDDDPRHGHHYDHDHLLCQLVCLPPDSRYTTYMDGPPSRLVSVVVVGTDTLDGSCLQKNPADTDADDDDPVCCVVPVVVVLVVLLVQLVVLQCCLVCVLVVLVVCCCVVPVPCPSVDDSVSSSVQSVPPSHDHRNLSQDDLVSVQVSQCSCCVPVVDDDDDDSVVRDDRVSSCVSRPPDPPDDMDRHSHSVSSSLSSCQPHDPPNCQPVLLQVVFAKWFWADDPPAIATEHPVFFDDKFADDDADADPPDDQQWRHWDQDPNDTATEGEVCSLQVHDDDDADPQKIWTWGAEDCVPDDRRIHIYIGNHTDDIDGFHSVQWDADPPDPDDGPCVQFSTWGDDPPHIYTYGDVHVSPPD